Protein 4IQB (pdb70)

Radius of gyration: 23.54 Å; Cα contacts (8 Å, |Δi|>4): 1313; chains: 2; bounding box: 58×59×62 Å

Secondary structure (DSSP, 8-state):
---TTHHHHHHHHHHHHHHHH-EEE--SSS--EEEEEEEEEEEE-GGGB----SSS---HHHHHHHHHHHHTT--BHHHHHTTT--TTTGGGSHHHHHHTT-TTSPTTB--S-HHHHHHHBT-----TT---TT-SB-HHHHHHHHHHH-TT-S--EEE---TTTGGGSSS--SEEEEEEEEETTEEEEEEEEEEEETTTHHHHHHHHHHHHHHHHHHHHT-EEEEEEEEEEEEEEEGGGHHHHHHHHTSPPPPPPEEEE-S--SSTT---GGGEEEE----PPPP--/---TTHHHHHHHHHHHHHHHH-EEEE-TTS-EEEEEEEEEEEEE-GGGB----SSS---HHHHHHHHHHHHHT--BHHHHHTTT--TTHHHHSHHHHHHTT-TTSPTTB--S-HHHHHHHBT-----TT---TT-SB-HHHHHHHHHHH-TT-S--EEE---TTTGGGSSS--SEEEEEEEEETTEEEEEEEEEEEETTTHHHHHHHHHHHHHHHHHHHHT-EEEEEEEEEEEEEEEGGGHHHHHHHHTSPPPPPPEEEE-S--SSTT---GGGEEEE----PPP---

CATH classification: 3.30.572.10

Structure (mmCIF, N/CA/C/O backbone):
data_4IQB
#
_entry.id   4IQB
#
_cell.length_a   99.335
_cell.length_b   98.367
_cell.length_c   69.159
_cell.angle_alpha   90.000
_cell.angle_beta   111.770
_cell.angle_gamma   90.000
#
_symmetry.space_group_name_H-M   'C 1 2 1'
#
loop_
_entity.id
_entity.type
_entity.pdbx_description
1 polymer 'Thymidylate synthase'
2 non-polymer 'SULFATE ION'
3 water water
#
loop_
_atom_site.group_PDB
_atom_site.id
_atom_site.type_symbol
_atom_site.label_atom_id
_atom_site.label_alt_id
_atom_site.label_comp_id
_atom_site.label_asym_id
_atom_site.label_entity_id
_atom_site.label_seq_id
_atom_site.pdbx_PDB_ins_code
_atom_site.Cartn_x
_atom_site.Cartn_y
_atom_site.Cartn_z
_atom_site.occupancy
_atom_site.B_iso_or_equiv
_atom_site.auth_seq_id
_atom_site.auth_comp_id
_atom_site.auth_asym_id
_atom_site.auth_atom_id
_atom_site.pdbx_PDB_model_num
ATOM 1 N N . GLN A 1 24 ? -9.344 18.240 11.157 1.00 33.95 24 GLN A N 1
ATOM 2 C CA . GLN A 1 24 ? -9.322 18.541 9.715 1.00 42.49 24 GLN A CA 1
ATOM 3 C C . GLN A 1 24 ? -9.395 17.244 8.961 1.00 28.31 24 GLN A C 1
ATOM 4 O O . GLN A 1 24 ? -10.444 17.039 8.417 1.00 29.89 24 GLN A O 1
ATOM 10 N N . VAL A 1 25 ? -8.436 16.361 8.990 1.00 20.81 25 VAL A N 1
ATOM 11 C CA . VAL A 1 25 ? -8.556 15.072 8.539 1.00 17.33 25 VAL A CA 1
ATOM 12 C C . VAL A 1 25 ? -9.471 14.205 9.446 1.00 16.39 25 VAL A C 1
ATOM 13 O O . VAL A 1 25 ? -9.583 14.366 10.646 1.00 19.49 25 VAL A O 1
ATOM 17 N N . HIS A 1 26 ? -10.230 13.268 8.886 1.00 16.64 26 HIS A N 1
ATOM 18 C CA . HIS A 1 26 ? -11.179 12.281 9.467 1.00 13.19 26 HIS A CA 1
ATOM 19 C C . HIS A 1 26 ? -10.566 10.898 9.276 1.00 11.09 26 HIS A C 1
ATOM 20 O O . HIS A 1 26 ? -9.722 10.678 8.428 1.00 13.09 26 HIS A O 1
ATOM 27 N N . LEU A 1 27 ? -11.059 9.928 10.072 1.00 11.63 27 LEU A N 1
ATOM 28 C CA . LEU A 1 27 ? -10.610 8.554 9.973 1.00 12.30 27 LEU A CA 1
ATOM 29 C C . LEU A 1 27 ? -10.793 8.064 8.522 1.00 10.23 27 LEU A C 1
ATOM 30 O O . LEU A 1 27 ? -9.923 7.421 7.979 1.00 12.51 27 LEU A O 1
ATOM 35 N N . ASN A 1 28 ? -11.981 8.356 7.950 1.00 9.86 28 ASN A N 1
ATOM 36 C CA . ASN A 1 28 ? -12.280 8.011 6.569 1.00 9.11 28 ASN A CA 1
ATOM 37 C C . ASN A 1 28 ? -12.535 9.306 5.830 1.00 9.09 28 ASN A C 1
ATOM 38 O O . ASN A 1 28 ? -13.655 9.786 5.657 1.00 9.31 28 ASN A O 1
ATOM 43 N N . GLN A 1 29 ? -11.426 9.923 5.416 1.00 9.81 29 GLN A N 1
ATOM 44 C CA . GLN A 1 29 ? -11.454 11.202 4.716 1.00 10.67 29 GLN A CA 1
ATOM 45 C C . GLN A 1 29 ? -12.149 11.097 3.341 1.00 8.96 29 GLN A C 1
ATOM 46 O O . GLN A 1 29 ? -12.790 12.029 2.872 1.00 9.36 29 GLN A O 1
ATOM 52 N N . ASP A 1 30 ? -12.011 9.927 2.714 1.00 8.71 30 ASP A N 1
ATOM 53 C CA . ASP A 1 30 ? -12.620 9.744 1.425 1.00 8.46 30 ASP A CA 1
ATOM 54 C C . ASP A 1 30 ? -14.155 9.814 1.489 1.00 8.55 30 ASP A C 1
ATOM 55 O O . ASP A 1 30 ? -14.812 10.474 0.694 1.00 8.33 30 ASP A O 1
ATOM 60 N N . GLU A 1 31 ? -14.764 9.138 2.470 1.00 8.41 31 GLU A N 1
ATOM 61 C CA . GLU A 1 31 ? -16.188 9.265 2.660 1.00 8.25 31 GLU A CA 1
ATOM 62 C C . GLU A 1 31 ? -16.558 10.687 3.094 1.00 8.17 31 GLU A C 1
ATOM 63 O O . GLU A 1 31 ? -17.574 11.248 2.698 1.00 8.61 31 GLU A O 1
ATOM 69 N N . TYR A 1 32 ? -15.750 11.294 3.976 1.00 9.00 32 TYR A N 1
ATOM 70 C CA . TYR A 1 32 ? -16.012 12.678 4.383 1.00 8.97 32 TYR A CA 1
ATOM 71 C C . TYR A 1 32 ? -16.108 13.603 3.160 1.00 9.23 32 TYR A C 1
ATOM 72 O O . TYR A 1 32 ? -16.998 14.459 3.091 1.00 9.52 32 TYR A O 1
ATOM 81 N N . LYS A 1 33 ? -15.215 13.433 2.187 1.00 9.23 33 LYS A N 1
ATOM 82 C CA . LYS A 1 33 ? -15.234 14.252 0.971 1.00 9.26 33 LYS A CA 1
ATOM 83 C C . LYS A 1 33 ? -16.500 14.009 0.194 1.00 9.36 33 LYS A C 1
ATOM 84 O O . LYS A 1 33 ? -17.027 14.950 -0.430 1.00 9.83 33 LYS A O 1
ATOM 90 N N . TYR A 1 34 ? -17.014 12.794 0.156 1.00 8.96 34 TYR A N 1
ATOM 91 C CA . TYR A 1 34 ? -18.362 12.531 -0.450 1.00 8.61 34 TYR A CA 1
ATOM 92 C C . TYR A 1 34 ? -19.446 13.325 0.280 1.00 8.34 34 TYR A C 1
ATOM 93 O O . TYR A 1 34 ? -20.287 13.938 -0.340 1.00 9.10 34 TYR A O 1
ATOM 102 N N . LEU A 1 35 ? -19.431 13.321 1.613 1.00 9.14 35 LEU A N 1
ATOM 103 C CA . LEU A 1 35 ? -20.375 14.103 2.363 1.00 8.85 35 LEU A CA 1
ATOM 104 C C . LEU A 1 35 ? -20.302 15.591 1.982 1.00 9.16 35 LEU A C 1
ATOM 105 O O . LEU A 1 35 ? -21.313 16.248 1.883 1.00 9.46 35 LEU A O 1
ATOM 110 N N . LYS A 1 36 ? -19.095 16.093 1.808 1.00 9.83 36 LYS A N 1
ATOM 111 C CA . LYS A 1 36 ? -18.917 17.474 1.396 1.00 9.99 36 LYS A CA 1
ATOM 112 C C . LYS A 1 36 ? -19.507 17.746 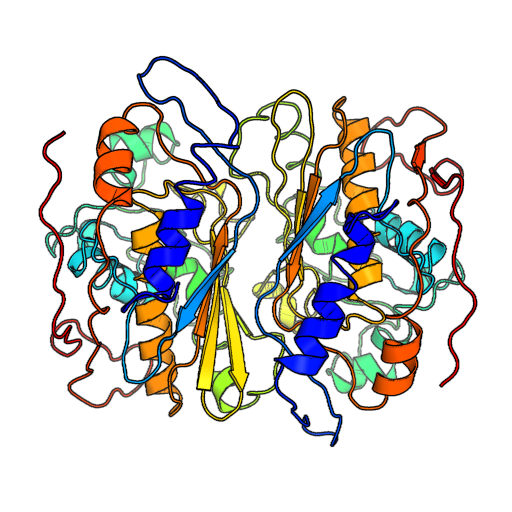0.012 1.00 9.44 36 LYS A C 1
ATOM 113 O O . LYS A 1 36 ? -20.011 18.823 -0.246 1.00 10.29 36 LYS A O 1
ATOM 119 N N . GLN A 1 37 ? -19.459 16.767 -0.900 1.00 9.47 37 GLN A N 1
ATOM 120 C CA . GLN A 1 37 ? -20.112 16.902 -2.186 1.00 8.97 37 GLN A CA 1
ATOM 121 C C . GLN A 1 37 ? -21.602 17.085 -2.016 1.00 8.96 37 GLN A C 1
ATOM 122 O O . GLN A 1 37 ? -22.241 17.901 -2.660 1.00 9.48 37 GLN A O 1
ATOM 128 N N . VAL A 1 38 ? -22.218 16.239 -1.153 1.00 8.98 38 VAL A N 1
ATOM 129 C CA . VAL A 1 38 ? -23.652 16.325 -0.922 1.00 9.34 38 VAL A CA 1
ATOM 130 C C . VAL A 1 38 ? -23.998 17.693 -0.351 1.00 9.50 38 VAL A C 1
ATOM 131 O O . VAL A 1 38 ? -24.965 18.343 -0.760 1.00 10.56 38 VAL A O 1
ATOM 135 N N A GLU A 1 39 ? -23.206 18.135 0.623 0.50 10.02 39 GLU A N 1
ATOM 136 N N B GLU A 1 39 ? -23.203 18.131 0.618 0.50 10.31 39 GLU A N 1
ATOM 137 C CA A GLU A 1 39 ? -23.413 19.450 1.242 0.50 10.70 39 GLU A CA 1
ATOM 138 C CA B GLU A 1 39 ? -23.402 19.443 1.215 0.50 11.30 39 GLU A CA 1
ATOM 139 C C A GLU A 1 39 ? -23.324 20.571 0.198 0.50 10.69 39 GLU A C 1
ATOM 140 C C B GLU A 1 39 ? -23.326 20.568 0.188 0.50 11.01 39 GLU A C 1
ATOM 141 O O A GLU A 1 39 ? -24.109 21.515 0.192 0.50 12.43 39 GLU A O 1
ATOM 142 O O B GLU A 1 39 ? -24.110 21.514 0.191 0.50 12.58 39 GLU A O 1
ATOM 153 N N . GLN A 1 40 ? -22.393 20.425 -0.744 1.00 10.49 40 GLN A N 1
ATOM 154 C CA . GLN A 1 40 ? -22.227 21.423 -1.806 1.00 10.88 40 GLN A CA 1
ATOM 155 C C . GLN A 1 40 ? -23.447 21.447 -2.696 1.00 10.66 40 GLN A C 1
ATOM 156 O O . GLN A 1 40 ? -23.912 22.538 -3.093 1.00 11.84 40 GLN A O 1
ATOM 162 N N . ILE A 1 41 ? -23.985 20.274 -3.031 1.00 10.12 41 ILE A N 1
ATOM 163 C CA A ILE A 1 41 ? -25.223 20.269 -3.864 0.50 9.93 41 ILE A CA 1
ATOM 164 C CA B ILE A 1 41 ? -25.203 20.239 -3.835 0.50 10.44 41 ILE A CA 1
ATOM 165 C C . ILE A 1 41 ? -26.333 20.981 -3.104 1.00 10.60 41 ILE A C 1
ATOM 166 O O . ILE A 1 41 ? -27.084 21.786 -3.677 1.00 12.33 41 ILE A O 1
ATOM 175 N N . LEU A 1 42 ? -26.547 20.677 -1.850 1.00 11.35 42 LEU A N 1
ATOM 176 C CA . LEU A 1 42 ? -27.587 21.313 -1.075 1.00 13.48 42 LEU A CA 1
ATOM 177 C C . LEU A 1 42 ? -27.420 22.826 -1.033 1.00 14.07 42 LEU A C 1
ATOM 178 O O . LEU A 1 42 ? -28.399 23.558 -1.116 1.00 17.97 42 LEU A O 1
ATOM 183 N N . ARG A 1 43 ? -26.202 23.304 -0.901 1.00 13.99 43 ARG A N 1
ATOM 184 C CA . ARG A 1 43 ? -25.925 24.735 -0.722 1.00 15.02 43 ARG A CA 1
ATOM 185 C C . ARG A 1 43 ? -25.954 25.515 -2.028 1.00 16.44 43 ARG A C 1
ATOM 186 O O . ARG A 1 43 ? -26.389 26.664 -2.046 1.00 18.84 43 ARG A O 1
ATOM 194 N N . GLU A 1 44 ? -25.431 24.918 -3.110 1.00 14.33 44 GLU A N 1
ATOM 195 C CA . GLU A 1 44 ? -25.123 25.587 -4.373 1.00 16.82 44 GLU A CA 1
ATOM 196 C C . GLU A 1 44 ? -25.891 25.074 -5.539 1.00 14.93 44 GLU A C 1
ATOM 197 O O . GLU A 1 44 ? -25.810 25.657 -6.621 1.00 16.52 44 GLU A O 1
ATOM 203 N N . GLY A 1 45 ? -26.530 23.936 -5.430 1.00 13.48 45 GLY A N 1
ATOM 204 C CA . GLY A 1 45 ? -27.135 23.296 -6.575 1.00 13.01 45 GLY A CA 1
ATOM 205 C C . GLY A 1 45 ? -28.369 24.030 -7.111 1.00 14.27 45 GLY A C 1
ATOM 206 O O . GLY A 1 45 ? -28.935 24.910 -6.459 1.00 17.12 45 GLY A O 1
ATOM 207 N N . THR A 1 46 ? -28.790 23.623 -8.286 1.00 14.74 46 THR A N 1
ATOM 208 C CA A THR A 1 46 ? -29.972 24.232 -8.835 0.50 16.53 46 THR A CA 1
ATOM 209 C CA B THR A 1 46 ? -29.888 24.122 -9.117 0.50 13.61 46 THR A CA 1
ATOM 210 C C . THR A 1 46 ? -31.117 23.242 -8.837 1.00 14.21 46 THR A C 1
ATOM 211 O O . THR A 1 46 ? -31.024 22.015 -8.931 1.00 14.12 46 THR A O 1
ATOM 218 N N . ARG A 1 47 ? -32.273 23.845 -8.623 1.00 17.26 47 ARG A N 1
ATOM 219 C CA . ARG A 1 47 ? -33.502 23.093 -8.438 1.00 17.14 47 ARG A CA 1
ATOM 220 C C . ARG A 1 47 ? -34.218 22.838 -9.740 1.00 17.97 47 ARG A C 1
ATOM 221 O O . ARG A 1 47 ? -34.252 23.720 -10.631 1.00 20.86 47 ARG A O 1
ATOM 229 N N . ARG A 1 48 ? -34.767 21.640 -9.878 1.00 17.51 48 ARG A N 1
ATOM 230 C CA . ARG A 1 48 ? -35.798 21.348 -10.872 1.00 21.46 48 ARG A CA 1
ATOM 231 C C . ARG A 1 48 ? -37.014 20.897 -10.005 1.00 22.18 48 ARG A C 1
ATOM 232 O O . ARG A 1 48 ? -36.975 19.836 -9.443 1.00 23.83 48 ARG A O 1
ATOM 240 N N . ASP A 1 49 ? -37.991 21.748 -9.793 1.00 31.63 49 ASP A N 1
ATOM 241 C CA . ASP A 1 49 ? -39.092 21.436 -8.874 1.00 29.84 49 ASP A CA 1
ATOM 242 C C . ASP A 1 49 ? -40.122 20.699 -9.680 1.00 41.68 49 ASP A C 1
ATOM 243 O O . ASP A 1 49 ? -40.205 20.892 -10.872 1.00 42.46 49 ASP A O 1
ATOM 248 N N . ASP A 1 50 ? -40.928 19.852 -9.067 1.00 41.23 50 ASP A N 1
ATOM 249 C CA . ASP A 1 50 ? -42.064 19.317 -9.799 1.00 49.63 50 ASP A CA 1
ATOM 250 C C . ASP A 1 50 ? -43.191 19.045 -8.787 1.00 80.57 50 ASP A C 1
ATOM 251 O O . ASP A 1 50 ? -43.165 19.662 -7.709 1.00 112.57 50 ASP A O 1
ATOM 256 N N . ARG A 1 51 ? -44.133 18.143 -9.104 1.00 88.24 51 ARG A N 1
ATOM 257 C CA A ARG A 1 51 ? -44.876 17.578 -7.946 0.50 89.55 51 ARG A CA 1
ATOM 258 C CA B ARG A 1 51 ? -45.333 17.792 -8.332 0.50 85.14 51 ARG A CA 1
ATOM 259 C C . ARG A 1 51 ? -45.604 16.275 -8.070 1.00 99.50 51 ARG A C 1
ATOM 260 O O . ARG A 1 51 ? -46.621 15.990 -7.431 1.00 122.86 51 ARG A O 1
ATOM 275 N N . THR A 1 52 ? -44.849 15.365 -8.688 1.00 100.98 52 THR A N 1
ATOM 276 C CA . THR A 1 52 ? -44.871 13.928 -8.334 1.00 118.81 52 THR A CA 1
ATOM 277 C C . THR A 1 52 ? -44.012 13.713 -7.047 1.00 115.05 52 THR A C 1
ATOM 278 O O . THR A 1 52 ? -43.632 12.575 -6.725 1.00 121.33 52 THR A O 1
ATOM 282 N N . GLY A 1 53 ? -43.751 14.809 -6.311 1.00 78.77 53 GLY A N 1
ATOM 283 C CA . GLY A 1 53 ? -42.848 14.841 -5.153 1.00 75.90 53 GLY A CA 1
ATOM 284 C C . GLY A 1 53 ? -41.433 14.466 -5.541 1.00 74.25 53 GLY A C 1
ATOM 285 O O . GLY A 1 53 ? -40.665 13.962 -4.699 1.00 56.63 53 GLY A O 1
ATOM 286 N N . THR A 1 54 ? -41.077 14.696 -6.812 1.00 56.66 54 THR A N 1
ATOM 287 C CA . THR A 1 54 ? -39.770 14.223 -7.321 1.00 37.35 54 THR A CA 1
ATOM 288 C C . THR A 1 54 ? -38.754 15.349 -7.668 1.00 33.84 54 THR A C 1
ATOM 289 O O . THR A 1 54 ? -37.775 15.130 -8.453 1.00 32.11 54 THR A O 1
ATOM 293 N N . GLY A 1 55 ? -38.929 16.560 -7.120 1.00 24.98 55 GLY A N 1
ATOM 294 C CA . GLY A 1 55 ? -37.950 17.582 -7.475 1.00 21.04 55 GLY A CA 1
ATOM 295 C C . GLY A 1 55 ? -36.550 17.267 -7.001 1.00 17.04 55 GLY A C 1
ATOM 296 O O . GLY A 1 55 ? -36.376 16.623 -5.977 1.00 18.04 55 GLY A O 1
ATOM 297 N N . THR A 1 56 ? -35.578 17.846 -7.715 1.00 16.79 56 THR A N 1
ATOM 298 C CA . THR A 1 56 ? -34.191 17.562 -7.454 1.00 14.63 56 THR A CA 1
ATOM 299 C C . THR A 1 56 ? -33.450 18.884 -7.265 1.00 12.98 56 THR A C 1
ATOM 300 O O . THR A 1 56 ? -33.868 19.959 -7.607 1.00 14.55 56 THR A O 1
ATOM 304 N N . ILE A 1 57 ? -32.259 18.722 -6.692 1.00 12.23 57 ILE A N 1
ATOM 305 C CA . ILE A 1 57 ? -31.257 19.747 -6.575 1.00 11.43 57 ILE A CA 1
ATOM 306 C C . ILE A 1 57 ? -29.995 19.174 -7.136 1.00 10.57 57 ILE A C 1
ATOM 307 O O . ILE A 1 57 ? -29.623 18.057 -6.755 1.00 10.77 57 ILE A O 1
ATOM 312 N N . SER A 1 58 ? -29.317 19.875 -8.051 1.00 10.76 58 SER A N 1
ATOM 313 C CA A SER A 1 58 ? -28.184 19.268 -8.728 0.25 9.46 58 SER A CA 1
ATOM 314 C CA B SER A 1 58 ? -28.248 19.292 -8.890 0.25 10.17 58 SER A CA 1
ATOM 315 C CA C SER A 1 58 ? -28.265 19.304 -8.861 0.50 10.61 58 SER A CA 1
ATOM 316 C C . SER A 1 58 ? -27.023 20.179 -9.010 1.00 9.62 58 SER A C 1
ATOM 317 O O . SER A 1 58 ? -27.144 21.407 -9.076 1.00 11.38 58 SER A O 1
ATOM 324 N N . ILE A 1 59 ? -25.883 19.548 -9.199 1.00 9.37 59 ILE A N 1
ATOM 325 C CA . ILE A 1 59 ? -24.676 20.185 -9.749 1.00 9.06 59 ILE A CA 1
ATOM 326 C C . ILE A 1 59 ? -24.250 19.324 -10.926 1.00 8.34 59 ILE A C 1
ATOM 327 O O . ILE A 1 59 ? -24.191 18.110 -10.828 1.00 9.37 59 ILE A O 1
ATOM 332 N N . PHE A 1 60 ? -23.925 19.982 -12.042 1.00 8.28 60 PHE A N 1
ATOM 333 C CA . PHE A 1 60 ? -23.391 19.315 -13.221 1.00 7.42 60 PHE A CA 1
ATOM 334 C C . PHE A 1 60 ? -21.883 19.342 -13.182 1.00 7.88 60 PHE A C 1
ATOM 335 O O . PHE A 1 60 ? -21.247 20.406 -13.251 1.00 8.50 60 PHE A O 1
ATOM 343 N N . GLY A 1 61 ? -21.267 18.170 -13.061 1.00 7.62 61 GLY A N 1
ATOM 344 C CA . GLY A 1 61 ? -19.829 18.008 -13.006 1.00 7.52 61 GLY A CA 1
ATOM 345 C C . GLY A 1 61 ? -19.325 17.943 -11.577 1.00 6.82 61 GLY A C 1
ATOM 346 O O . GLY A 1 61 ? -19.253 18.963 -10.903 1.00 8.04 61 GLY A O 1
ATOM 347 N N . MET A 1 62 ? -19.021 16.747 -11.118 1.00 7.11 62 MET A N 1
ATOM 348 C CA A MET A 1 62 ? -18.385 16.521 -9.804 0.50 7.19 62 MET A CA 1
ATOM 349 C CA B MET A 1 62 ? -18.388 16.522 -9.804 0.50 7.13 62 MET A CA 1
ATOM 350 C C . MET A 1 62 ? -17.370 15.430 -10.002 1.00 7.08 62 MET A C 1
ATOM 351 O O . MET A 1 62 ? -17.424 14.631 -10.944 1.00 7.34 62 MET A O 1
ATOM 360 N N . GLN A 1 63 ? -16.412 15.312 -9.050 1.00 7.07 63 GLN A N 1
ATOM 361 C CA . GLN A 1 63 ? -15.398 14.273 -9.062 1.00 7.40 63 GLN A CA 1
ATOM 362 C C . GLN A 1 63 ? -14.849 14.030 -7.673 1.00 7.07 63 GLN A C 1
ATOM 363 O O . GLN A 1 63 ? -14.616 14.991 -6.947 1.00 8.54 63 GLN A O 1
ATOM 369 N N . SER A 1 64 ? -14.692 12.763 -7.332 1.00 7.38 64 SER A N 1
ATOM 370 C CA . SER A 1 64 ? -14.120 12.358 -6.041 1.00 7.80 64 SER A CA 1
ATOM 371 C C . SER A 1 64 ? -13.241 11.141 -6.209 1.00 7.76 64 SER A C 1
ATOM 372 O O . SER A 1 64 ? -13.372 10.424 -7.200 1.00 7.91 64 SER A O 1
ATOM 375 N N . LYS A 1 65 ? -12.359 10.904 -5.232 1.00 7.36 65 LYS A N 1
ATOM 376 C CA . LYS A 1 65 ? -11.410 9.815 -5.278 1.00 7.00 65 LYS A CA 1
ATOM 377 C C . LYS A 1 65 ? -11.452 9.008 -4.019 1.00 7.05 65 LYS A C 1
ATOM 378 O O . LYS A 1 65 ? -11.722 9.503 -2.923 1.00 8.03 65 LYS A O 1
ATOM 384 N N . TYR A 1 66 ? -11.091 7.722 -4.154 1.00 7.05 66 TYR A N 1
ATOM 385 C CA . TYR A 1 66 ? -11.173 6.740 -3.110 1.00 7.46 66 TYR A CA 1
ATOM 386 C C . TYR A 1 66 ? -9.987 5.826 -3.145 1.00 7.71 66 TYR A C 1
ATOM 387 O O . TYR A 1 66 ? -9.770 5.140 -4.136 1.00 8.72 66 TYR A O 1
ATOM 396 N N . CYS A 1 67 ? -9.173 5.787 -2.087 1.00 7.97 67 CYS A N 1
ATOM 397 C CA . CYS A 1 67 ? -8.065 4.876 -2.006 1.00 8.68 67 CYS A CA 1
ATOM 398 C C . CYS A 1 67 ? -8.538 3.443 -1.851 1.00 8.54 67 CYS A C 1
ATOM 399 O O . CYS A 1 67 ? -9.367 3.156 -0.998 1.00 10.44 67 CYS A O 1
ATOM 402 N N . LEU A 1 68 ? -7.950 2.530 -2.628 1.00 8.76 68 LEU A N 1
ATOM 403 C CA . LEU A 1 68 ? -8.297 1.097 -2.625 1.00 8.85 68 LEU A CA 1
ATOM 404 C C . LEU A 1 68 ? -7.200 0.263 -1.975 1.00 9.44 68 LEU A C 1
ATOM 405 O O . LEU A 1 68 ? -7.265 -0.963 -1.989 1.00 9.93 68 LEU A O 1
ATOM 410 N N . ARG A 1 69 ? -6.200 0.881 -1.429 1.00 10.87 69 ARG A N 1
ATOM 411 C CA A ARG A 1 69 ? -5.021 0.233 -0.785 0.50 11.89 69 ARG A CA 1
ATOM 412 C CA B ARG A 1 69 ? -5.070 0.091 -1.007 0.50 10.65 69 ARG A CA 1
ATOM 413 C C . ARG A 1 69 ? -5.439 -0.784 0.202 1.00 13.15 69 ARG A C 1
ATOM 414 O O . ARG A 1 69 ? -6.365 -0.546 0.960 1.00 12.63 69 ARG A O 1
ATOM 429 N N . ASN A 1 70 ? -4.704 -1.883 0.261 1.00 14.03 70 ASN A N 1
ATOM 430 C CA . ASN A 1 70 ? -4.826 -2.857 1.295 1.00 17.52 70 ASN A CA 1
ATOM 431 C C . ASN A 1 70 ? -6.210 -3.450 1.374 1.00 15.29 70 ASN A C 1
ATOM 432 O O . ASN A 1 70 ? -6.645 -3.840 2.461 1.00 18.65 70 ASN A O 1
ATOM 437 N N . GLY A 1 71 ? -6.886 -3.590 0.223 1.00 13.86 71 GLY A N 1
ATOM 438 C CA . GLY A 1 71 ? -8.168 -4.190 0.173 1.00 14.39 71 GLY A CA 1
ATOM 439 C C . GLY A 1 71 ? -9.363 -3.296 0.382 1.00 11.85 71 GLY A C 1
ATOM 440 O O . GLY A 1 71 ? -10.484 -3.767 0.304 1.00 12.75 71 GLY A O 1
ATOM 441 N N . THR A 1 72 ? -9.162 -2.030 0.683 1.00 10.67 72 THR A N 1
ATOM 442 C CA . THR A 1 72 ? -10.248 -1.137 0.992 1.00 9.58 72 THR A CA 1
ATOM 443 C C . THR A 1 72 ? -11.194 -1.018 -0.162 1.00 9.66 72 THR A C 1
ATOM 444 O O . THR A 1 72 ? -10.784 -0.775 -1.324 1.00 9.31 72 THR A O 1
ATOM 448 N N . ILE A 1 73 ? -12.483 -1.141 0.125 1.00 9.04 73 ILE A N 1
ATOM 449 C CA . ILE A 1 73 ? -13.548 -0.982 -0.881 1.00 9.38 73 ILE A CA 1
ATOM 450 C C . ILE A 1 73 ? -14.490 0.084 -0.413 1.00 8.08 73 ILE A C 1
ATOM 451 O O . ILE A 1 73 ? -14.948 0.014 0.746 1.00 8.63 73 ILE A O 1
ATOM 456 N N . PRO A 1 74 ? -14.813 1.071 -1.252 1.00 8.13 74 PRO A N 1
ATOM 457 C CA . PRO A 1 74 ? -15.589 2.251 -0.768 1.00 8.42 74 PRO A CA 1
ATOM 458 C C . PRO A 1 74 ? -17.104 1.971 -0.793 1.00 9.07 74 PRO A C 1
ATOM 459 O O . PRO A 1 74 ? -17.827 2.486 -1.590 1.00 11.88 74 PRO A O 1
ATOM 463 N N . LEU A 1 75 ? -17.538 1.168 0.174 1.00 8.19 75 LEU A N 1
ATOM 464 C CA . LEU A 1 75 ? -18.931 0.962 0.508 1.00 8.16 75 LEU A CA 1
ATOM 465 C C . LEU A 1 75 ? -19.312 1.970 1.607 1.00 8.34 75 LEU A C 1
ATOM 466 O O . LEU A 1 75 ? -18.723 1.864 2.720 1.00 8.38 75 LEU A O 1
ATOM 471 N N . LEU A 1 76 ? -20.168 2.912 1.328 1.00 7.78 76 LEU A N 1
ATOM 472 C CA . LEU A 1 76 ? -20.406 3.983 2.255 1.00 7.67 76 LEU A CA 1
ATOM 473 C C . LEU A 1 76 ? -20.908 3.463 3.578 1.00 7.85 76 LEU A C 1
ATOM 474 O O . LEU A 1 76 ? -21.700 2.526 3.705 1.00 8.91 76 LEU A O 1
ATOM 479 N N . THR A 1 77 ? -20.459 4.153 4.669 1.00 8.17 77 THR A N 1
ATOM 480 C CA . THR A 1 77 ? -20.746 3.773 6.051 1.00 8.61 77 THR A CA 1
ATOM 481 C C . THR A 1 77 ? -21.812 4.634 6.706 1.00 7.99 77 THR A C 1
ATOM 482 O O . THR A 1 77 ? -22.420 4.201 7.694 1.00 9.73 77 THR A O 1
ATOM 486 N N . THR A 1 78 ? -22.037 5.846 6.196 1.00 8.47 78 THR A N 1
ATOM 487 C CA . THR A 1 78 ? -23.028 6.724 6.793 1.00 8.58 78 THR A CA 1
ATOM 488 C C . THR A 1 78 ? -24.410 6.421 6.310 1.00 8.68 78 THR A C 1
ATOM 489 O O . THR A 1 78 ? -25.402 6.905 6.923 1.00 10.15 78 THR A O 1
ATOM 493 N N . LYS A 1 79 ? -24.546 5.655 5.229 1.00 9.17 79 LYS A N 1
ATOM 494 C CA . LYS A 1 79 ? -25.827 5.101 4.749 1.00 9.93 79 LYS A CA 1
ATOM 495 C C . LYS A 1 79 ? -25.497 3.787 4.075 1.00 9.78 79 LYS A C 1
ATOM 496 O O . LYS A 1 79 ? -24.758 3.791 3.082 1.00 10.13 79 LYS A O 1
ATOM 502 N N . ARG A 1 80 ? -25.945 2.680 4.612 1.00 10.19 80 ARG A N 1
ATOM 503 C CA . ARG A 1 80 ? -25.571 1.349 4.136 1.00 9.94 80 ARG A CA 1
ATOM 504 C C . ARG A 1 80 ? -25.936 1.175 2.643 1.00 9.73 80 ARG A C 1
ATOM 505 O O . ARG A 1 80 ? -27.006 1.629 2.209 1.00 12.48 80 ARG A O 1
ATOM 513 N N . VAL A 1 81 ? -25.063 0.518 1.934 1.00 8.63 81 VAL A N 1
ATOM 514 C CA . VAL A 1 81 ? -25.228 0.176 0.533 1.00 9.16 81 VAL A CA 1
ATOM 515 C C . VAL A 1 81 ? -25.584 -1.293 0.453 1.00 8.83 81 VAL A C 1
ATOM 516 O O . VAL A 1 81 ? -25.074 -2.122 1.237 1.00 9.55 81 VAL A O 1
ATOM 520 N N . TYR A 1 82 ? -26.410 -1.639 -0.538 1.00 9.03 82 TYR A N 1
ATOM 521 C CA . TYR A 1 82 ? -26.900 -3.009 -0.739 1.00 8.90 82 TYR A CA 1
ATOM 522 C C . TYR A 1 82 ? -25.830 -3.875 -1.367 1.00 9.19 82 TYR A C 1
ATOM 523 O O . TYR A 1 82 ? -25.777 -4.110 -2.594 1.00 9.27 82 TYR A O 1
ATOM 532 N N . TRP A 1 83 ? -24.903 -4.397 -0.556 1.00 9.25 83 TRP A N 1
ATOM 533 C CA . TRP A 1 83 ? -23.743 -5.122 -1.029 1.00 9.36 83 TRP A CA 1
ATOM 534 C C . TRP A 1 83 ? -24.102 -6.337 -1.843 1.00 9.13 83 TRP A C 1
ATOM 535 O O . TRP A 1 83 ? -23.493 -6.590 -2.885 1.00 9.33 83 TRP A O 1
ATOM 546 N N . LYS A 1 84 ? -25.095 -7.131 -1.422 1.00 9.68 84 LYS A N 1
ATOM 547 C CA . LYS A 1 84 ? -25.429 -8.303 -2.201 1.00 9.95 84 LYS A CA 1
ATOM 548 C C . LYS A 1 84 ? -25.825 -7.907 -3.611 1.00 9.18 84 LYS A C 1
ATOM 549 O O . LYS A 1 84 ? -25.509 -8.607 -4.589 1.00 9.41 84 LYS A O 1
ATOM 555 N N . GLY A 1 85 ? -26.601 -6.833 -3.721 1.00 8.64 85 GLY A N 1
ATOM 556 C CA . GLY A 1 85 ? -26.934 -6.340 -5.025 1.00 8.62 85 GLY A CA 1
ATOM 557 C C . GLY A 1 85 ? -25.787 -5.916 -5.861 1.00 8.40 85 GLY A C 1
ATOM 558 O O . GLY A 1 85 ? -25.661 -6.236 -7.049 1.00 8.41 85 GLY A O 1
ATOM 559 N N . VAL A 1 86 ? -24.841 -5.172 -5.262 1.00 8.14 86 VAL A N 1
ATOM 560 C CA . VAL A 1 86 ? -23.632 -4.749 -5.948 1.00 7.59 86 VAL A CA 1
ATOM 561 C C . VAL A 1 86 ? -22.900 -5.969 -6.505 1.00 7.49 86 VAL A C 1
ATOM 562 O O . VAL A 1 86 ? -22.510 -6.035 -7.678 1.00 7.97 86 VAL A O 1
ATOM 566 N N . LEU A 1 87 ? -22.622 -6.948 -5.626 1.00 8.05 87 LEU A N 1
ATOM 567 C CA A LEU A 1 87 ? -21.833 -8.103 -5.922 0.50 8.47 87 LEU A CA 1
ATOM 568 C CA B LEU A 1 87 ? -21.827 -8.096 -5.926 0.50 8.69 87 LEU A CA 1
ATOM 569 C C . LEU A 1 87 ? -22.494 -8.933 -7.026 1.00 8.02 87 LEU A C 1
ATOM 570 O O . LEU A 1 87 ? -21.863 -9.313 -8.029 1.00 8.24 87 LEU A O 1
ATOM 579 N N . GLU A 1 88 ? -23.759 -9.285 -6.810 1.00 8.04 88 GLU A N 1
ATOM 580 C CA . GLU A 1 88 ? -24.438 -10.145 -7.793 1.00 8.91 88 GLU A CA 1
ATOM 581 C C . GLU A 1 88 ? -24.620 -9.448 -9.114 1.00 8.01 88 GLU A C 1
ATOM 582 O O . GLU A 1 88 ? -24.446 -10.053 -10.168 1.00 8.09 88 GLU A O 1
ATOM 588 N N . GLU A 1 89 ? -24.961 -8.162 -9.100 1.00 7.89 89 GLU A N 1
ATOM 589 C CA . GLU A 1 89 ? -25.074 -7.429 -10.373 1.00 7.58 89 GLU A CA 1
ATOM 590 C C . GLU A 1 89 ? -23.758 -7.437 -11.099 1.00 7.63 89 GLU A C 1
ATOM 591 O O . GLU A 1 89 ? -23.721 -7.609 -12.327 1.00 7.65 89 GLU A O 1
ATOM 597 N N . LEU A 1 90 ? -22.617 -7.231 -10.420 1.00 7.50 90 LEU A N 1
ATOM 598 C CA . LEU A 1 90 ? -21.364 -7.147 -11.133 1.00 7.24 90 LEU A CA 1
ATOM 599 C C . LEU A 1 90 ? -20.965 -8.504 -11.722 1.00 7.31 90 LEU A C 1
ATOM 600 O O . LEU A 1 90 ? -20.516 -8.563 -12.879 1.00 7.69 90 LEU A O 1
ATOM 605 N N . LEU A 1 91 ? -21.176 -9.593 -10.994 1.00 7.82 91 LEU A N 1
ATOM 606 C CA . LEU A 1 91 ? -20.850 -10.908 -11.548 1.00 8.13 91 LEU A CA 1
ATOM 607 C C . LEU A 1 91 ? -21.748 -11.166 -12.811 1.00 7.47 91 LEU A C 1
ATOM 608 O O . LEU A 1 91 ? -21.266 -11.744 -13.787 1.00 8.17 91 LEU A O 1
ATOM 613 N N . TRP A 1 92 ? -22.954 -10.711 -12.738 1.00 8.00 92 TRP A N 1
ATOM 614 C CA . TRP A 1 92 ? -23.928 -10.806 -13.856 1.00 8.24 92 TRP A CA 1
ATOM 615 C C . TRP A 1 92 ? -23.511 -9.954 -15.033 1.00 7.76 92 TRP A C 1
ATOM 616 O O . TRP A 1 92 ? -23.486 -10.427 -16.169 1.00 8.80 92 TRP A O 1
ATOM 627 N N . PHE A 1 93 ? -23.085 -8.705 -14.822 1.00 7.71 93 PHE A N 1
ATOM 628 C CA . PHE A 1 93 ? -22.474 -7.911 -15.882 1.00 7.92 93 PHE A CA 1
ATOM 629 C C . PHE A 1 93 ? -21.328 -8.622 -16.548 1.00 7.50 93 PHE A C 1
ATOM 630 O O . PHE A 1 93 ? -21.237 -8.702 -17.774 1.00 8.26 93 PHE A O 1
ATOM 638 N N . ILE A 1 94 ? -20.389 -9.093 -15.748 1.00 7.87 94 ILE A N 1
ATOM 639 C CA . ILE A 1 94 ? -19.211 -9.736 -16.267 1.00 8.33 94 ILE A CA 1
ATOM 640 C C . ILE A 1 94 ? -19.550 -10.931 -17.118 1.00 7.70 94 ILE A C 1
ATOM 641 O O . ILE A 1 94 ? -18.943 -11.192 -18.188 1.00 8.95 94 ILE A O 1
ATOM 646 N N . SER A 1 95 ? -20.578 -11.695 -16.729 1.00 8.54 95 SER A N 1
ATOM 647 C CA . SER A 1 95 ? -21.022 -12.849 -17.479 1.00 9.71 95 SER A CA 1
ATOM 648 C C . SER A 1 95 ? -21.661 -12.526 -18.842 1.00 9.38 95 SER A C 1
ATOM 649 O O . SER A 1 95 ? -21.913 -13.419 -19.615 1.00 11.74 95 SER A O 1
ATOM 652 N N . GLY A 1 96 ? -21.907 -11.241 -19.112 1.00 9.07 96 GLY A N 1
ATOM 653 C CA . GLY A 1 96 ? -22.532 -10.804 -20.324 1.00 8.99 96 GLY A CA 1
ATOM 654 C C . GLY A 1 96 ? -24.015 -10.981 -20.303 1.00 8.92 96 GLY A C 1
ATOM 655 O O . GLY A 1 96 ? -24.651 -10.778 -21.344 1.00 11.12 96 GLY A O 1
ATOM 656 N N . SER A 1 97 ? -24.614 -11.289 -19.186 1.00 9.47 97 SER A N 1
ATOM 657 C CA A SER A 1 97 ? -26.035 -11.554 -19.134 0.50 9.17 97 SER A CA 1
ATOM 658 C CA B SER A 1 97 ? -26.052 -11.562 -19.143 0.50 8.69 97 SER A CA 1
ATOM 659 C C . SER A 1 97 ? -26.844 -10.281 -19.279 1.00 7.44 97 SER A C 1
ATOM 660 O O . SER A 1 97 ? -26.446 -9.248 -18.757 1.00 9.49 97 SER A O 1
ATOM 665 N N . THR A 1 98 ? -28.019 -10.409 -19.854 1.00 7.05 98 THR A N 1
ATOM 666 C CA . THR A 1 98 ? -29.013 -9.350 -19.960 1.00 7.19 98 THR A CA 1
ATOM 667 C C . THR A 1 98 ? -30.377 -9.818 -19.478 1.00 7.04 98 THR A C 1
ATOM 668 O O . THR A 1 98 ? -31.376 -9.176 -19.697 1.00 8.72 98 THR A O 1
ATOM 672 N N . ASP A 1 99 ? -30.410 -10.965 -18.789 1.00 7.80 99 ASP A N 1
ATOM 673 C CA . ASP A 1 99 ? -31.650 -11.570 -18.277 1.00 8.03 99 ASP A CA 1
ATOM 674 C C . ASP A 1 99 ? -31.808 -11.221 -16.787 1.00 7.87 99 ASP A C 1
ATOM 675 O O . ASP A 1 99 ? -31.103 -11.750 -15.926 1.00 8.40 99 ASP A O 1
ATOM 680 N N . GLY A 1 100 ? -32.688 -10.265 -16.517 1.00 8.34 100 GLY A N 1
ATOM 681 C CA . GLY A 1 100 ? -32.947 -9.877 -15.156 1.00 8.89 100 GLY A CA 1
ATOM 682 C C . GLY A 1 100 ? -33.433 -10.999 -14.281 1.00 8.92 100 GLY A C 1
ATOM 683 O O . GLY A 1 100 ? -33.329 -10.926 -13.046 1.00 10.37 100 GLY A O 1
ATOM 684 N N . LYS A 1 101 ? -34.048 -12.038 -14.865 1.00 9.17 101 LYS A N 1
ATOM 685 C CA . LYS A 1 101 ? -34.538 -13.137 -14.057 1.00 9.14 101 LYS A CA 1
ATOM 686 C C . LYS A 1 101 ? -33.401 -13.868 -13.337 1.00 9.23 101 LYS A C 1
ATOM 687 O O . LYS A 1 101 ? -33.640 -14.446 -12.285 1.00 11.03 101 LYS A O 1
ATOM 693 N N . LEU A 1 102 ? -32.187 -13.828 -13.883 1.00 9.43 102 LEU A N 1
ATOM 694 C CA . LEU A 1 102 ? -31.077 -14.486 -13.213 1.00 9.51 102 LEU A CA 1
ATOM 695 C C . LEU A 1 102 ? -30.792 -13.787 -11.863 1.00 10.34 102 LEU A C 1
ATOM 696 O O . LEU A 1 102 ? -30.380 -14.444 -10.901 1.00 12.22 102 LEU A O 1
ATOM 701 N N . LEU A 1 103 ? -30.913 -12.464 -11.818 1.00 9.66 103 LEU A N 1
ATOM 702 C CA . LEU A 1 103 ? -30.789 -11.719 -10.560 1.00 9.68 103 LEU A CA 1
ATOM 703 C C . LEU A 1 103 ? -31.927 -11.994 -9.611 1.00 10.76 103 LEU A C 1
ATOM 704 O O . LEU A 1 103 ? -31.726 -12.199 -8.404 1.00 11.55 103 LEU A O 1
ATOM 709 N N . MET A 1 104 ? -33.147 -12.030 -10.120 1.00 10.70 104 MET A N 1
ATOM 710 C CA A MET A 1 104 ? -34.291 -12.314 -9.289 0.50 12.24 104 MET A CA 1
ATOM 711 C CA B MET A 1 104 ? -34.279 -12.352 -9.289 0.50 12.91 104 MET A CA 1
ATOM 712 C C . MET A 1 104 ? -34.172 -13.675 -8.627 1.00 12.84 104 MET A C 1
ATOM 713 O O . MET A 1 104 ? -34.577 -13.805 -7.454 1.00 14.98 104 MET A O 1
ATOM 722 N N . GLU A 1 105 ? -33.561 -14.657 -9.290 1.00 13.69 105 GLU A N 1
ATOM 723 C CA . GLU A 1 105 ? -33.395 -15.935 -8.726 1.00 15.11 105 GLU A CA 1
ATOM 724 C C . GLU A 1 105 ? -32.409 -15.934 -7.534 1.00 16.36 105 GLU A C 1
ATOM 725 O O . GLU A 1 105 ? -32.474 -16.819 -6.669 1.00 21.40 105 GLU A O 1
ATOM 731 N N . LYS A 1 106 ? -31.571 -14.925 -7.464 1.00 15.04 106 LYS A N 1
ATOM 732 C CA . LYS A 1 106 ? -30.685 -14.691 -6.335 1.00 16.71 106 LYS A CA 1
ATOM 733 C C . LYS A 1 106 ? -31.253 -13.762 -5.335 1.00 13.90 106 LYS A C 1
ATOM 734 O O . LYS A 1 106 ? -30.533 -13.277 -4.410 1.00 16.78 106 LYS A O 1
ATOM 740 N N . ASN A 1 107 ? -32.520 -13.438 -5.424 1.00 14.07 107 ASN A N 1
ATOM 741 C CA A ASN A 1 107 ? -33.181 -12.550 -4.547 0.50 14.43 107 ASN A CA 1
ATOM 742 C CA B ASN A 1 107 ? -33.228 -12.498 -4.557 0.50 14.20 107 ASN A CA 1
ATOM 743 C C . ASN A 1 107 ? -32.658 -11.109 -4.639 1.00 13.25 107 ASN A C 1
ATOM 744 O O . ASN A 1 107 ? -32.747 -10.358 -3.673 1.00 15.78 107 ASN A O 1
ATOM 753 N N . VAL A 1 108 ? -32.218 -10.711 -5.843 1.00 11.55 108 VAL A N 1
ATOM 754 C CA . VAL A 1 108 ? -31.737 -9.391 -6.121 1.00 10.75 108 VAL A CA 1
ATOM 755 C C . VAL A 1 108 ? -32.759 -8.779 -7.125 1.00 10.71 108 VAL A C 1
ATOM 756 O O . VAL A 1 108 ? -32.851 -9.248 -8.259 1.00 11.94 108 VAL A O 1
ATOM 760 N N . LYS A 1 109 ? -33.509 -7.774 -6.665 1.00 10.84 109 LYS A N 1
ATOM 761 C CA A LYS A 1 109 ? -34.663 -7.264 -7.378 0.50 11.13 109 LYS A CA 1
ATOM 762 C CA B LYS A 1 109 ? -34.662 -7.267 -7.389 0.50 11.40 109 LYS A CA 1
ATOM 763 C C . LYS A 1 109 ? -34.446 -5.927 -8.063 1.00 10.49 109 LYS A C 1
ATOM 764 O O . LYS A 1 109 ? -35.398 -5.332 -8.599 1.00 11.46 109 LYS A O 1
ATOM 775 N N . ILE A 1 110 ? -33.204 -5.443 -8.097 1.00 11.01 110 ILE A N 1
ATOM 776 C CA . ILE A 1 110 ? -32.946 -4.093 -8.544 1.00 12.06 110 ILE A CA 1
ATOM 777 C C . ILE A 1 110 ? -33.339 -3.806 -10.027 1.00 10.64 110 ILE A C 1
ATOM 778 O O . ILE A 1 110 ? -33.572 -2.685 -10.367 1.00 12.16 110 ILE A O 1
ATOM 783 N N . TRP A 1 111 ? -33.346 -4.826 -10.852 1.00 10.13 111 TRP A N 1
ATOM 784 C CA . TRP A 1 111 ? -33.715 -4.714 -12.259 1.00 10.22 111 TRP A CA 1
ATOM 785 C C . TRP A 1 111 ? -35.145 -5.155 -12.540 1.00 9.81 111 TRP A C 1
ATOM 786 O O . TRP A 1 111 ? -35.607 -5.142 -13.693 1.00 10.83 111 TRP A O 1
ATOM 797 N N . GLU A 1 112 ? -35.903 -5.565 -11.525 1.00 9.76 112 GLU A N 1
ATOM 798 C CA . GLU A 1 112 ? -37.217 -6.184 -11.756 1.00 9.93 112 GLU A CA 1
ATOM 799 C C . GLU A 1 112 ? -38.174 -5.220 -12.443 1.00 10.30 112 GLU A C 1
ATOM 800 O O . GLU A 1 112 ? -38.839 -5.598 -13.452 1.00 11.51 112 GLU A O 1
ATOM 806 N N . LYS A 1 113 ? -38.320 -4.004 -11.959 1.00 10.57 113 LYS A N 1
ATOM 807 C CA . LYS A 1 113 ? -39.289 -3.103 -12.557 1.00 11.95 113 LYS A CA 1
ATOM 808 C C . LYS A 1 113 ? -38.901 -2.766 -13.955 1.00 11.74 113 LYS A C 1
ATOM 809 O O . LYS A 1 113 ? -39.813 -2.715 -14.785 1.00 14.68 113 LYS A O 1
ATOM 815 N N . ASN A 1 114 ? -37.632 -2.643 -14.319 1.00 10.66 114 ASN A N 1
ATOM 816 C CA . ASN A 1 114 ? -37.234 -2.275 -15.685 1.00 11.17 114 ASN A CA 1
ATOM 817 C C . ASN A 1 114 ? -37.344 -3.401 -16.663 1.00 11.13 114 ASN A C 1
ATOM 818 O O . ASN A 1 114 ? -37.174 -3.142 -17.856 1.00 14.44 114 ASN A O 1
ATOM 823 N N . GLY A 1 115 ? -37.579 -4.616 -16.217 1.00 10.40 115 GLY A N 1
ATOM 824 C CA . GLY A 1 115 ? -37.799 -5.719 -17.068 1.00 10.66 115 GLY A CA 1
ATOM 825 C C . GLY A 1 115 ? -39.199 -6.287 -17.085 1.00 9.57 115 GLY A C 1
ATOM 826 O O . GLY A 1 115 ? -39.428 -7.332 -17.725 1.00 10.90 115 GLY A O 1
ATOM 827 N N . ASP A 1 116 ? -40.119 -5.659 -16.345 1.00 9.13 116 ASP A N 1
ATOM 828 C CA A ASP A 1 116 ? -41.415 -6.279 -16.261 0.50 8.86 116 ASP A CA 1
ATOM 829 C CA B ASP A 1 116 ? -41.463 -6.212 -16.168 0.50 10.22 116 ASP A CA 1
ATOM 830 C C . ASP A 1 116 ? -42.258 -6.008 -17.491 1.00 8.66 116 ASP A C 1
ATOM 831 O O . ASP A 1 116 ? -41.977 -5.152 -18.301 1.00 9.33 116 ASP A O 1
ATOM 840 N N . ARG A 1 117 ? -43.313 -6.810 -17.621 1.00 9.40 117 ARG A N 1
ATOM 841 C CA . ARG A 1 117 ? -44.184 -6.787 -18.776 1.00 9.48 117 ARG A CA 1
ATOM 842 C C . ARG A 1 117 ? -44.624 -5.401 -19.150 1.00 10.16 117 ARG A C 1
ATOM 843 O O . ARG A 1 117 ? -44.540 -4.964 -20.311 1.00 10.45 117 ARG A O 1
ATOM 851 N N . ALA A 1 118 ? -45.130 -4.649 -18.180 1.00 11.15 118 ALA A N 1
ATOM 852 C CA . ALA A 1 118 ? -45.655 -3.308 -18.457 1.00 13.23 118 ALA A CA 1
ATOM 853 C C . ALA A 1 118 ? -44.556 -2.339 -18.944 1.00 11.45 118 ALA A C 1
ATOM 854 O O . ALA A 1 118 ? -44.794 -1.519 -19.814 1.00 12.24 118 ALA A O 1
ATOM 856 N N . PHE A 1 119 ? -43.373 -2.428 -18.319 1.00 10.74 119 PHE A N 1
ATOM 857 C CA . PHE A 1 119 ? -42.293 -1.554 -18.699 1.00 10.76 119 PHE A CA 1
ATOM 858 C C . PHE A 1 119 ? -41.817 -1.821 -20.098 1.00 10.20 119 PHE A C 1
ATOM 859 O O . PHE A 1 119 ? -41.626 -0.899 -20.919 1.00 10.08 119 PHE A O 1
ATOM 867 N N . LEU A 1 120 ? -41.641 -3.104 -20.413 1.00 8.99 120 LEU A N 1
ATOM 868 C CA . LEU A 1 120 ? -41.251 -3.519 -21.748 1.00 8.22 120 LEU A CA 1
ATOM 869 C C . LEU A 1 120 ? -42.287 -3.070 -22.786 1.00 8.42 120 LEU A C 1
ATOM 870 O O . LEU A 1 120 ? -41.960 -2.514 -23.809 1.00 9.35 120 LEU A O 1
ATOM 875 N N . ASP A 1 121 ? -43.558 -3.339 -22.488 1.00 9.29 121 ASP A N 1
ATOM 876 C CA . ASP A 1 121 ? -44.615 -3.031 -23.469 1.00 9.86 121 ASP A CA 1
ATOM 877 C C . ASP A 1 121 ? -44.715 -1.534 -23.744 1.00 9.98 121 ASP A C 1
ATOM 878 O O . ASP A 1 121 ? -44.930 -1.126 -24.867 1.00 10.59 121 ASP A O 1
ATOM 883 N N . ASN A 1 122 ? -44.520 -0.754 -22.689 1.00 9.86 122 ASN A N 1
ATOM 884 C CA . ASN A 1 122 ? -44.594 0.684 -22.882 1.00 10.75 122 ASN A CA 1
ATOM 885 C C . ASN A 1 122 ? -43.462 1.229 -23.772 1.00 11.00 122 ASN A C 1
ATOM 886 O O . ASN A 1 122 ? -43.633 2.327 -24.363 1.00 12.30 122 ASN A O 1
ATOM 891 N N . LEU A 1 123 ? -42.370 0.534 -23.894 1.00 11.24 123 LEU A N 1
ATOM 892 C CA . LEU A 1 123 ? -41.279 0.852 -24.853 1.00 10.13 123 LEU A CA 1
ATOM 893 C C . LEU A 1 123 ? -41.467 0.271 -26.222 1.00 12.07 123 LEU A C 1
ATOM 894 O O . LEU A 1 123 ? -40.663 0.489 -27.096 1.00 13.17 123 LEU A O 1
ATOM 899 N N . GLY A 1 124 ? -42.563 -0.511 -26.469 1.00 11.10 124 GLY A N 1
ATOM 900 C CA . GLY A 1 124 ? -42.766 -1.168 -27.679 1.00 12.28 124 GLY A CA 1
ATOM 901 C C . GLY A 1 124 ? -42.153 -2.506 -27.810 1.00 10.13 124 GLY A C 1
ATOM 902 O O . GLY A 1 124 ? -42.187 -3.113 -28.842 1.00 11.53 124 GLY A O 1
ATOM 903 N N . PHE A 1 125 ? -41.557 -3.048 -26.717 1.00 9.58 125 PHE A N 1
ATOM 904 C CA . PHE A 1 125 ? -40.902 -4.332 -26.708 1.00 9.07 125 PHE A CA 1
ATOM 905 C C . PHE A 1 125 ? -41.910 -5.418 -26.382 1.00 9.17 125 PHE A C 1
ATOM 906 O O . PHE A 1 125 ? -41.810 -6.163 -25.412 1.00 9.29 125 PHE A O 1
ATOM 914 N N . THR A 1 126 ? -42.979 -5.460 -27.151 1.00 9.52 126 THR A N 1
ATOM 915 C CA . THR A 1 126 ? -44.168 -6.274 -26.827 1.00 8.67 126 THR A CA 1
ATOM 916 C C . THR A 1 126 ? -43.958 -7.751 -26.964 1.00 8.81 126 THR A C 1
ATOM 917 O O . THR A 1 126 ? -44.763 -8.506 -26.387 1.00 9.83 126 THR A O 1
ATOM 921 N N A SER A 1 127 ? -42.959 -8.198 -27.716 0.50 8.11 127 SER A N 1
ATOM 922 N N B SER A 1 127 ? -42.981 -8.247 -27.755 0.50 8.83 127 SER A N 1
ATOM 923 C CA A SER A 1 127 ? -42.688 -9.571 -27.893 0.50 7.86 127 SER A CA 1
ATOM 924 C CA B SER A 1 127 ? -42.678 -9.668 -27.878 0.50 10.30 127 SER A CA 1
ATOM 925 C C A SER A 1 127 ? -41.539 -10.043 -27.042 0.50 8.15 127 SER A C 1
ATOM 926 C C B SER A 1 127 ? -41.461 -10.082 -27.035 0.50 9.28 127 SER A C 1
ATOM 927 O O A SER A 1 127 ? -41.219 -11.225 -27.043 0.50 9.99 127 SER A O 1
ATOM 928 O O B SER A 1 127 ? -41.013 -11.211 -27.087 0.50 11.42 127 SER A O 1
ATOM 933 N N . ARG A 1 128 ? -40.927 -9.161 -26.230 1.00 8.76 128 ARG A N 1
ATOM 934 C CA A ARG A 1 128 ? -39.837 -9.647 -25.432 0.50 9.22 128 ARG A CA 1
ATOM 935 C CA B ARG A 1 128 ? -39.799 -9.317 -25.363 0.50 9.08 128 ARG A CA 1
ATOM 936 C C . ARG A 1 128 ? -40.230 -10.232 -24.152 1.00 9.24 128 ARG A C 1
ATOM 937 O O . ARG A 1 128 ? -41.155 -9.799 -23.459 1.00 10.04 128 ARG A O 1
ATOM 952 N N . GLU A 1 129 ? -39.503 -11.301 -23.845 1.00 9.67 129 GLU A N 1
ATOM 953 C CA . GLU A 1 129 ? -39.714 -12.009 -22.604 1.00 9.10 129 GLU A CA 1
ATOM 954 C C . GLU A 1 129 ? -39.484 -11.064 -21.430 1.00 7.54 129 GLU A C 1
ATOM 955 O O . GLU A 1 129 ? -38.540 -10.271 -21.425 1.00 7.68 129 GLU A O 1
ATOM 961 N N . GLU A 1 130 ? -40.351 -11.168 -20.417 1.00 7.94 130 GLU A N 1
ATOM 962 C CA . GLU A 1 130 ? -40.147 -10.512 -19.157 1.00 7.58 130 GLU A CA 1
ATOM 963 C C . GLU A 1 130 ? -38.725 -10.788 -18.664 1.00 7.34 130 GLU A C 1
ATOM 964 O O . GLU A 1 130 ? -38.196 -11.880 -18.732 1.00 8.21 130 GLU A O 1
ATOM 970 N N . GLY A 1 131 ? -38.074 -9.707 -18.221 1.00 7.69 131 GLY A N 1
ATOM 971 C CA . GLY A 1 131 ? -36.681 -9.789 -17.748 1.00 7.94 131 GLY A CA 1
ATOM 972 C C . GLY A 1 131 ? -35.663 -9.628 -18.837 1.00 7.20 131 GLY A C 1
ATOM 973 O O . GLY A 1 131 ? -34.472 -9.491 -18.519 1.00 8.64 131 GLY A O 1
ATOM 974 N N . ASP A 1 132 ? -36.019 -9.620 -20.101 1.00 7.22 132 ASP A N 1
ATOM 975 C CA . ASP A 1 132 ? -35.034 -9.410 -21.194 1.00 7.58 132 ASP A CA 1
ATOM 976 C C . ASP A 1 132 ? -34.827 -7.934 -21.365 1.00 6.75 132 ASP A C 1
ATOM 977 O O . ASP A 1 132 ? -35.629 -7.201 -21.930 1.00 8.49 132 ASP A O 1
ATOM 982 N N . LEU A 1 133 ? -33.720 -7.448 -20.791 1.00 7.12 133 LEU A N 1
ATOM 983 C CA . LEU A 1 133 ? -33.441 -6.029 -20.680 1.00 6.99 133 LEU A CA 1
ATOM 984 C C . LEU A 1 133 ? -32.941 -5.413 -21.991 1.00 6.74 133 LEU A C 1
ATOM 985 O O . LEU A 1 133 ? -32.784 -4.177 -22.101 1.00 7.71 133 LEU A O 1
ATOM 990 N N . GLY A 1 134 ? -32.673 -6.253 -22.978 1.00 6.76 134 GLY A N 1
ATOM 991 C CA . GLY A 1 134 ? -32.073 -5.773 -24.218 1.00 6.48 134 GLY A CA 1
ATOM 992 C C . GLY A 1 134 ? -30.549 -5.751 -24.075 1.00 6.42 134 GLY A C 1
ATOM 993 O O . GLY A 1 134 ? -29.987 -6.271 -23.115 1.00 6.73 134 GLY A O 1
ATOM 994 N N . PRO A 1 135 ? -29.901 -5.076 -25.043 1.00 5.96 135 PRO A N 1
ATOM 995 C CA . PRO A 1 135 ? -28.415 -5.117 -25.127 1.00 6.66 135 PRO A CA 1
ATOM 996 C C . PRO A 1 135 ? -27.769 -4.124 -24.150 1.00 6.29 135 PRO A C 1
ATOM 997 O O . PRO A 1 135 ? -27.020 -3.221 -24.577 1.00 7.39 135 PRO A O 1
ATOM 1001 N N . VAL A 1 136 ? -28.031 -4.297 -22.873 1.00 6.24 136 VAL A N 1
ATOM 1002 C CA . VAL A 1 136 ? -27.534 -3.434 -21.830 1.00 6.18 136 VAL A CA 1
ATOM 1003 C C . VAL A 1 136 ? -26.121 -3.859 -21.396 1.00 6.42 136 VAL A C 1
ATOM 1004 O O . VAL A 1 136 ? -25.600 -4.852 -21.830 1.00 9.45 136 VAL A O 1
ATOM 1008 N N . TYR A 1 137 ? -25.543 -3.070 -20.519 1.00 8.24 137 TYR A N 1
ATOM 1009 C CA . TYR A 1 137 ? -24.284 -3.237 -19.810 1.00 7.22 137 TYR A CA 1
ATOM 1010 C C . TYR A 1 137 ? -23.492 -4.473 -20.213 1.00 8.05 137 TYR A C 1
ATOM 1011 O O . TYR A 1 137 ? -22.572 -4.351 -21.042 1.00 9.44 137 TYR A O 1
ATOM 1020 N N . GLY A 1 138 ? -23.726 -5.613 -19.620 1.00 9.59 138 GLY A N 1
ATOM 1021 C CA . GLY A 1 138 ? -22.826 -6.723 -19.798 1.00 12.03 138 GLY A CA 1
ATOM 1022 C C . GLY A 1 138 ? -22.704 -7.208 -21.258 1.00 9.17 138 GLY A C 1
ATOM 1023 O O . GLY A 1 138 ? -21.646 -7.665 -21.650 1.00 9.27 138 GLY A O 1
ATOM 1024 N N . PHE A 1 139 ? -23.796 -7.134 -21.997 1.00 7.67 139 PHE A N 1
ATOM 1025 C CA . PHE A 1 139 ? -23.719 -7.441 -23.401 1.00 7.20 139 PHE A CA 1
ATOM 1026 C C . PHE A 1 139 ? -22.753 -6.521 -24.119 1.00 6.25 139 PHE A C 1
ATOM 1027 O O . PHE A 1 139 ? -21.957 -6.965 -24.965 1.00 6.76 139 PHE A O 1
ATOM 1035 N N . GLN A 1 140 ? -22.817 -5.221 -23.850 1.00 6.27 140 GLN A N 1
ATOM 1036 C CA . GLN A 1 140 ? -21.880 -4.286 -24.452 1.00 6.69 140 GLN A CA 1
ATOM 1037 C C . GLN A 1 140 ? -20.446 -4.508 -23.983 1.00 6.92 140 GLN A C 1
ATOM 1038 O O . GLN A 1 140 ? -19.517 -4.389 -24.763 1.00 6.97 140 GLN A O 1
ATOM 1044 N N . TRP A 1 141 ? -20.272 -4.787 -22.681 1.00 6.61 141 TRP A N 1
ATOM 1045 C CA . TRP A 1 141 ? -18.938 -5.001 -22.181 1.00 6.79 141 TRP A CA 1
ATOM 1046 C C . TRP A 1 141 ? -18.261 -6.170 -22.827 1.00 7.26 141 TRP A C 1
ATOM 1047 O O . TRP A 1 141 ? -17.030 -6.110 -23.046 1.00 7.95 141 TRP A O 1
ATOM 1058 N N . ARG A 1 142 ? -18.961 -7.256 -23.069 1.00 6.93 142 ARG A N 1
ATOM 1059 C CA . ARG A 1 142 ? -18.366 -8.489 -23.600 1.00 6.65 142 ARG A CA 1
ATOM 1060 C C . ARG A 1 142 ? -18.567 -8.677 -25.084 1.00 6.84 142 ARG A C 1
ATOM 1061 O O . ARG A 1 142 ? -17.902 -9.542 -25.659 1.00 7.25 142 ARG A O 1
ATOM 1069 N N . HIS A 1 143 ? -19.496 -7.958 -25.716 1.00 6.46 143 HIS A N 1
ATOM 1070 C CA . HIS A 1 143 ? -19.916 -8.192 -27.114 1.00 6.36 143 HIS A CA 1
ATOM 1071 C C . HIS A 1 143 ? -20.285 -6.906 -27.820 1.00 6.30 143 HIS A C 1
ATOM 1072 O O . HIS A 1 143 ? -21.217 -6.895 -28.646 1.00 6.76 143 HIS A O 1
ATOM 1079 N N . PHE A 1 144 ? -19.600 -5.803 -27.616 1.00 6.36 144 PHE A N 1
ATOM 1080 C CA . PHE A 1 144 ? -19.968 -4.532 -28.227 1.00 6.48 144 PHE A CA 1
ATOM 1081 C C . PHE A 1 144 ? -20.014 -4.701 -29.734 1.00 6.72 144 PHE A C 1
ATOM 1082 O O . PHE A 1 144 ? -19.029 -5.070 -30.337 1.00 6.96 144 PHE A O 1
ATOM 1090 N N . GLY A 1 145 ? -21.144 -4.339 -30.341 1.00 6.94 145 GLY A N 1
ATOM 1091 C CA . GLY A 1 145 ? -21.289 -4.439 -31.774 1.00 8.08 145 GLY A CA 1
ATOM 1092 C C . GLY A 1 145 ? -21.926 -5.742 -32.261 1.00 7.72 145 GLY A C 1
ATOM 1093 O O . GLY A 1 145 ? -22.241 -5.844 -33.477 1.00 9.08 145 GLY A O 1
ATOM 1094 N N . ALA A 1 146 ? -22.083 -6.745 -31.436 1.00 7.24 146 ALA A N 1
ATOM 1095 C CA . ALA A 1 146 ? -22.778 -7.961 -31.821 1.00 7.01 146 ALA A CA 1
ATOM 1096 C C . ALA A 1 146 ? -24.243 -7.655 -32.122 1.00 6.60 146 ALA A C 1
ATOM 1097 O O . ALA A 1 146 ? -24.806 -6.673 -31.623 1.00 7.72 146 ALA A O 1
ATOM 1099 N N . LYS A 1 147 ? -24.867 -8.543 -32.864 1.00 6.64 147 LYS A N 1
ATOM 1100 C CA . LYS A 1 147 ? -26.281 -8.432 -33.197 1.00 6.98 147 LYS A CA 1
ATOM 1101 C C . LYS A 1 147 ? -27.111 -8.991 -32.057 1.00 6.29 147 LYS A C 1
ATOM 1102 O O . LYS A 1 147 ? -27.212 -10.214 -31.891 1.00 8.10 147 LYS A O 1
ATOM 1108 N N . TYR A 1 148 ? -27.743 -8.149 -31.241 1.00 6.46 148 TYR A N 1
ATOM 1109 C CA . TYR A 1 148 ? -28.544 -8.651 -30.174 1.00 6.78 148 TYR A CA 1
ATOM 1110 C C . TYR A 1 148 ? -29.740 -9.425 -30.726 1.00 7.50 148 TYR A C 1
ATOM 1111 O O . TYR A 1 148 ? -30.365 -9.003 -31.691 1.00 8.54 148 TYR A O 1
ATOM 1120 N N . VAL A 1 149 ? -30.073 -10.524 -30.066 1.00 7.38 149 VAL A N 1
ATOM 1121 C CA . VAL A 1 149 ? -31.244 -11.365 -30.350 1.00 8.11 149 VAL A CA 1
ATOM 1122 C C . VAL A 1 149 ? -32.148 -11.317 -29.127 1.00 7.89 149 VAL A C 1
ATOM 1123 O O . VAL A 1 149 ? -33.125 -10.614 -29.085 1.00 9.23 149 VAL A O 1
ATOM 1127 N N . ASP A 1 150 ? -31.754 -12.032 -28.077 1.00 8.12 150 ASP A N 1
ATOM 1128 C CA . ASP A 1 150 ? -32.416 -12.085 -26.807 1.00 7.55 150 ASP A CA 1
ATOM 1129 C C . ASP A 1 150 ? -31.464 -12.422 -25.703 1.00 7.57 150 ASP A C 1
ATOM 1130 O O . ASP A 1 150 ? -30.269 -12.573 -25.934 1.00 8.85 150 ASP A O 1
ATOM 1135 N N . CYS A 1 151 ? -31.995 -12.553 -24.514 1.00 7.50 151 CYS A N 1
ATOM 1136 C CA . CYS A 1 151 ? -31.184 -12.797 -23.334 1.00 8.34 151 CYS A CA 1
ATOM 1137 C C . CYS A 1 151 ? -30.876 -14.283 -23.102 1.00 9.81 151 CYS A C 1
ATOM 1138 O O . CYS A 1 151 ? -30.391 -14.631 -22.033 1.00 12.43 151 CYS A O 1
ATOM 1141 N N . HIS A 1 152 ? -31.149 -15.116 -24.092 1.00 9.69 152 HIS A N 1
ATOM 1142 C CA . HIS A 1 152 ? -30.898 -16.558 -24.073 1.00 11.70 152 HIS A CA 1
ATOM 1143 C C . HIS A 1 152 ? -30.031 -16.958 -25.252 1.00 13.30 152 HIS A C 1
ATOM 1144 O O . HIS A 1 152 ? -30.007 -18.153 -25.546 1.00 18.53 152 HIS A O 1
ATOM 1151 N N . THR A 1 153 ? -29.354 -16.039 -25.904 1.00 11.18 153 THR A N 1
ATOM 1152 C CA . THR A 1 153 ? -28.576 -16.341 -27.108 1.00 10.06 153 THR A CA 1
ATOM 1153 C C . THR A 1 153 ? -27.090 -16.354 -26.788 1.00 10.15 153 THR A C 1
ATOM 1154 O O . THR A 1 153 ? -26.577 -15.485 -26.070 1.00 11.34 153 THR A O 1
ATOM 1158 N N . ASP A 1 154 ? -26.372 -17.292 -27.405 1.00 10.98 154 ASP A N 1
ATOM 1159 C CA . ASP A 1 154 ? -24.942 -17.282 -27.346 1.00 10.28 154 ASP A CA 1
ATOM 1160 C C . ASP A 1 154 ? -24.380 -16.226 -28.299 1.00 8.98 154 ASP A C 1
ATOM 1161 O O . ASP A 1 154 ? -24.747 -16.168 -29.444 1.00 11.13 154 ASP A O 1
ATOM 1166 N N . TYR A 1 155 ? -23.430 -15.419 -27.787 1.00 7.87 155 TYR A N 1
ATOM 1167 C CA . TYR A 1 155 ? -22.791 -14.378 -28.581 1.00 8.04 155 TYR A CA 1
ATOM 1168 C C . TYR A 1 155 ? -21.269 -14.624 -28.659 1.00 8.53 155 TYR A C 1
ATOM 1169 O O . TYR A 1 155 ? -20.518 -13.680 -28.948 1.00 8.35 155 TYR A O 1
ATOM 1178 N N . SER A 1 156 ? -20.812 -15.825 -28.449 1.00 8.69 156 SER A N 1
ATOM 1179 C CA . SER A 1 156 ? -19.364 -16.077 -28.415 1.00 8.34 156 SER A CA 1
ATOM 1180 C C . SER A 1 156 ? -18.718 -15.692 -29.721 1.00 8.06 156 SER A C 1
ATOM 1181 O O . SER A 1 156 ? -19.144 -16.014 -30.806 1.00 9.03 156 SER A O 1
ATOM 1184 N N . GLY A 1 157 ? -17.567 -15.002 -29.562 1.00 8.59 157 GLY A N 1
ATOM 1185 C CA . GLY A 1 157 ? -16.835 -14.512 -30.739 1.00 8.61 157 GLY A CA 1
ATOM 1186 C C . GLY A 1 157 ? -17.445 -13.338 -31.416 1.00 7.73 157 GLY A C 1
ATOM 1187 O O . GLY A 1 157 ? -16.881 -12.890 -32.423 1.00 8.36 157 GLY A O 1
ATOM 1188 N N . GLN A 1 158 ? -18.604 -12.866 -30.970 1.00 7.36 158 GLN A N 1
ATOM 1189 C CA . GLN A 1 158 ? -19.329 -11.794 -31.670 1.00 6.96 158 GLN A CA 1
ATOM 1190 C C . GLN A 1 158 ? -19.148 -10.502 -30.911 1.00 6.44 158 GLN A C 1
ATOM 1191 O O . GLN A 1 158 ? -19.363 -10.465 -29.665 1.00 7.79 158 GLN A O 1
ATOM 1197 N N . GLY A 1 159 ? -18.879 -9.423 -31.601 1.00 6.97 159 GLY A N 1
ATOM 1198 C CA . GLY A 1 159 ? -18.621 -8.136 -30.958 1.00 7.06 159 GLY A CA 1
ATOM 1199 C C . GLY A 1 159 ? -17.280 -8.103 -30.309 1.00 7.21 159 GLY A C 1
ATOM 1200 O O . GLY A 1 159 ? -16.543 -9.078 -30.256 1.00 9.49 159 GLY A O 1
ATOM 1201 N N . VAL A 1 160 ? -16.965 -6.965 -29.734 1.00 6.45 160 VAL A N 1
ATOM 1202 C CA . VAL A 1 160 ? -15.700 -6.712 -29.067 1.00 6.45 160 VAL A CA 1
ATOM 1203 C C . VAL A 1 160 ? -15.861 -7.033 -27.592 1.00 6.05 160 VAL A C 1
ATOM 1204 O O . VAL A 1 160 ? -16.672 -6.481 -26.875 1.00 6.86 160 VAL A O 1
ATOM 1208 N N . ASP A 1 161 ? -14.967 -7.936 -27.127 1.00 6.68 161 ASP A N 1
ATOM 1209 C CA . ASP A 1 161 ? -14.871 -8.262 -25.698 1.00 6.76 161 ASP A CA 1
ATOM 1210 C C . ASP A 1 161 ? -13.984 -7.230 -25.046 1.00 6.41 161 ASP A C 1
ATOM 1211 O O . ASP A 1 161 ? -12.778 -7.355 -24.950 1.00 7.59 161 ASP A O 1
ATOM 1216 N N . GLN A 1 162 ? -14.613 -6.110 -24.646 1.00 6.96 162 GLN A N 1
ATOM 1217 C CA . GLN A 1 162 ? -13.894 -4.986 -24.141 1.00 7.12 162 GLN A CA 1
ATOM 1218 C C . GLN A 1 162 ? -13.201 -5.334 -22.806 1.00 6.90 162 GLN A C 1
ATOM 1219 O O . GLN A 1 162 ? -12.130 -4.839 -22.526 1.00 7.90 162 GLN A O 1
ATOM 1225 N N . LEU A 1 163 ? -13.859 -6.130 -21.978 1.00 7.46 163 LEU A N 1
ATOM 1226 C CA . LEU A 1 163 ? -13.293 -6.501 -20.697 1.00 7.51 163 LEU A CA 1
ATOM 1227 C C . LEU A 1 163 ? -12.026 -7.319 -20.885 1.00 7.80 163 LEU A C 1
ATOM 1228 O O . LEU A 1 163 ? -11.005 -7.077 -20.236 1.00 8.48 163 LEU A O 1
ATOM 1233 N N . ALA A 1 164 ? -12.045 -8.283 -21.821 1.00 8.25 164 ALA A N 1
ATOM 1234 C CA . ALA A 1 164 ? -10.834 -9.037 -22.113 1.00 8.09 164 ALA A CA 1
ATOM 1235 C C . ALA A 1 164 ? -9.732 -8.155 -22.649 1.00 8.58 164 ALA A C 1
ATOM 1236 O O . ALA A 1 164 ? -8.550 -8.338 -22.346 1.00 9.50 164 ALA A O 1
ATOM 1238 N N . GLU A 1 165 ? -10.082 -7.163 -23.480 1.00 8.39 165 GLU A N 1
ATOM 1239 C CA A GLU A 1 165 ? -9.103 -6.241 -24.016 0.50 9.06 165 GLU A CA 1
ATOM 1240 C CA B GLU A 1 165 ? -9.073 -6.266 -23.999 0.50 8.77 165 GLU A CA 1
ATOM 1241 C C . GLU A 1 165 ? -8.510 -5.369 -22.925 1.00 8.27 165 GLU A C 1
ATOM 1242 O O . GLU A 1 165 ? -7.277 -5.161 -22.937 1.00 9.53 165 GLU A O 1
ATOM 1253 N N . VAL A 1 166 ? -9.313 -4.846 -22.011 1.00 8.25 166 VAL A N 1
ATOM 1254 C CA A VAL A 1 166 ? -8.718 -4.023 -20.942 0.50 8.33 166 VAL A CA 1
ATOM 1255 C CA B VAL A 1 166 ? -8.795 -4.071 -20.889 0.50 7.89 166 VAL A CA 1
ATOM 1256 C C . VAL A 1 166 ? -7.763 -4.892 -20.103 1.00 8.34 166 VAL A C 1
ATOM 1257 O O . VAL A 1 166 ? -6.689 -4.396 -19.755 1.00 8.77 166 VAL A O 1
ATOM 1264 N N . ILE A 1 167 ? -8.085 -6.172 -19.835 1.00 8.13 167 ILE A N 1
ATOM 1265 C CA . ILE A 1 167 ? -7.160 -7.009 -19.081 1.00 9.23 167 ILE A CA 1
ATOM 1266 C C . ILE A 1 167 ? -5.887 -7.269 -19.827 1.00 8.92 167 ILE A C 1
ATOM 1267 O O . ILE A 1 167 ? -4.797 -7.216 -19.255 1.00 9.68 167 ILE A O 1
ATOM 1272 N N . ARG A 1 168 ? -5.954 -7.505 -21.128 1.00 9.36 168 ARG A N 1
ATOM 1273 C CA . ARG A 1 168 ? -4.747 -7.654 -21.945 1.00 9.62 168 ARG A CA 1
ATOM 1274 C C . ARG A 1 168 ? -3.908 -6.421 -21.888 1.00 9.24 168 ARG A C 1
ATOM 1275 O O . ARG A 1 168 ? -2.663 -6.497 -21.755 1.00 10.55 168 ARG A O 1
ATOM 1283 N N . GLN A 1 169 ? -4.518 -5.227 -22.021 1.00 9.03 169 GLN A N 1
ATOM 1284 C CA . GLN A 1 169 ? -3.756 -4.007 -21.985 1.00 10.18 169 GLN A CA 1
ATOM 1285 C C . GLN A 1 169 ? -3.127 -3.798 -20.635 1.00 9.50 169 GLN A C 1
ATOM 1286 O O . GLN A 1 169 ? -1.934 -3.384 -20.588 1.00 10.60 169 GLN A O 1
ATOM 1292 N N . ILE A 1 170 ? -3.813 -4.036 -19.555 1.00 8.55 170 ILE A N 1
ATOM 1293 C CA . ILE A 1 170 ? -3.219 -3.864 -18.229 1.00 9.92 170 ILE A CA 1
ATOM 1294 C C . ILE A 1 170 ? -1.978 -4.749 -18.083 1.00 10.46 170 ILE A C 1
ATOM 1295 O O . ILE A 1 170 ? -0.962 -4.311 -17.570 1.00 12.14 170 ILE A O 1
ATOM 1300 N N . LYS A 1 171 ? -2.087 -5.984 -18.531 1.00 9.95 171 LYS A N 1
ATOM 1301 C CA . LYS A 1 171 ? -0.975 -6.915 -18.432 1.00 11.28 171 LYS A CA 1
ATOM 1302 C C . LYS A 1 171 ? 0.193 -6.644 -19.355 1.00 13.14 171 LYS A C 1
ATOM 1303 O O . LYS A 1 171 ? 1.368 -6.810 -18.958 1.00 15.48 171 LYS A O 1
ATOM 1309 N N . GLU A 1 172 ? -0.089 -6.279 -20.599 1.00 12.89 172 GLU A N 1
ATOM 1310 C CA . GLU A 1 172 ? 0.900 -6.176 -21.679 1.00 13.73 172 GLU A CA 1
ATOM 1311 C C . GLU A 1 172 ? 1.361 -4.761 -22.013 1.00 14.91 172 GLU A C 1
ATOM 1312 O O . GLU A 1 172 ? 2.493 -4.593 -22.513 1.00 18.37 172 GLU A O 1
ATOM 1318 N N . GLN A 1 173 ? 0.519 -3.766 -21.770 1.00 13.59 173 GLN A N 1
ATOM 1319 C CA . GLN A 1 173 ? 0.746 -2.396 -22.102 1.00 13.76 173 GLN A CA 1
ATOM 1320 C C . GLN A 1 173 ? 0.310 -1.519 -20.962 1.00 12.54 173 GLN A C 1
ATOM 1321 O O . GLN A 1 173 ? -0.525 -0.663 -21.095 1.00 12.95 173 GLN A O 1
ATOM 1327 N N . PRO A 1 174 ? 0.920 -1.728 -19.772 1.00 13.47 174 PRO A N 1
ATOM 1328 C CA . PRO A 1 174 ? 0.436 -1.036 -18.590 1.00 14.27 174 PRO A CA 1
ATOM 1329 C C . PRO A 1 174 ? 0.569 0.474 -18.664 1.00 14.86 174 PRO A C 1
ATOM 1330 O O . PRO A 1 174 ? -0.140 1.089 -17.936 1.00 19.46 174 PRO A O 1
ATOM 1334 N N . ASP A 1 175 ? 1.437 1.016 -19.525 1.00 14.84 175 ASP A N 1
ATOM 1335 C CA A ASP A 1 175 ? 1.506 2.475 -19.691 0.50 15.98 175 ASP A CA 1
ATOM 1336 C CA B ASP A 1 175 ? 1.612 2.386 -19.829 0.50 15.56 175 ASP A CA 1
ATOM 1337 C C . ASP A 1 175 ? 0.447 3.012 -20.623 1.00 13.10 175 ASP A C 1
ATOM 1338 O O . ASP A 1 175 ? 0.399 4.213 -20.826 1.00 16.74 175 ASP A O 1
ATOM 1347 N N . SER A 1 176 ? -0.423 2.193 -21.116 1.00 11.82 176 SER A N 1
ATOM 1348 C CA . SER A 1 176 ? -1.433 2.648 -22.093 1.00 11.59 176 SER A CA 1
ATOM 1349 C C . SER A 1 176 ? -2.351 3.697 -21.533 1.00 10.77 176 SER A C 1
ATOM 1350 O O . SER A 1 176 ? -2.883 3.604 -20.427 1.00 10.84 176 SER A O 1
ATOM 1353 N N . ARG A 1 177 ? -2.646 4.711 -22.354 1.00 11.15 177 ARG A N 1
ATOM 1354 C CA . ARG A 1 177 ? -3.620 5.736 -22.069 1.00 10.95 177 ARG A CA 1
ATOM 1355 C C . ARG A 1 177 ? -4.971 5.460 -22.742 1.00 9.56 177 ARG A C 1
ATOM 1356 O O . ARG A 1 177 ? -5.798 6.356 -22.809 1.00 10.30 177 ARG A O 1
ATOM 1364 N N . ARG A 1 178 ? -5.138 4.221 -23.200 1.00 9.27 178 ARG A N 1
ATOM 1365 C CA . ARG A 1 178 ? -6.287 3.836 -24.019 1.00 11.21 178 ARG A CA 1
ATOM 1366 C C . ARG A 1 178 ? -7.105 2.712 -23.368 1.00 9.49 178 ARG A C 1
ATOM 1367 O O . ARG A 1 178 ? -7.880 2.043 -24.080 1.00 11.64 178 ARG A O 1
ATOM 1375 N N . ILE A 1 179 ? -6.991 2.502 -22.074 1.00 8.50 179 ILE A N 1
ATOM 1376 C CA . ILE A 1 179 ? -7.579 1.307 -21.465 1.00 8.51 179 ILE A CA 1
ATOM 1377 C C . ILE A 1 179 ? -8.994 1.674 -21.010 1.00 8.09 179 ILE A C 1
ATOM 1378 O O . ILE A 1 179 ? -9.210 2.100 -19.900 1.00 10.29 179 ILE A O 1
ATOM 1383 N N . ILE A 1 180 ? -9.989 1.501 -21.899 1.00 7.57 180 ILE A N 1
ATOM 1384 C CA . ILE A 1 180 ? -11.359 1.970 -21.713 1.00 7.09 180 ILE A CA 1
ATOM 1385 C C . ILE A 1 180 ? -12.349 0.875 -22.011 1.00 7.30 180 ILE A C 1
ATOM 1386 O O . ILE A 1 180 ? -12.163 0.094 -22.960 1.00 7.98 180 ILE A O 1
ATOM 1391 N N . MET A 1 181 ? -13.417 0.823 -21.231 1.00 6.81 181 MET A N 1
ATOM 1392 C CA . MET A 1 181 ? -14.559 -0.031 -21.471 1.00 7.44 181 MET A CA 1
ATOM 1393 C C . MET A 1 181 ? -15.825 0.821 -21.387 1.00 7.17 181 MET A C 1
ATOM 1394 O O . MET A 1 181 ? -15.976 1.607 -20.460 1.00 8.96 181 MET A O 1
ATOM 1399 N N . SER A 1 182 ? -16.757 0.656 -22.306 1.00 7.02 182 SER A N 1
ATOM 1400 C CA . SER A 1 182 ? -17.974 1.458 -22.354 1.00 7.05 182 SER A CA 1
ATOM 1401 C C . SER A 1 182 ? -19.183 0.670 -22.795 1.00 6.32 182 SER A C 1
ATOM 1402 O O . SER A 1 182 ? -19.128 -0.035 -23.793 1.00 8.00 182 SER A O 1
ATOM 1405 N N . ALA A 1 183 ? -20.312 0.913 -22.144 1.00 6.77 183 ALA A N 1
ATOM 1406 C CA . ALA A 1 183 ? -21.607 0.369 -22.604 1.00 7.46 183 ALA A CA 1
ATOM 1407 C C . ALA A 1 183 ? -22.334 1.391 -23.461 1.00 6.89 183 ALA A C 1
ATOM 1408 O O . ALA A 1 183 ? -23.473 1.075 -23.873 1.00 7.67 183 ALA A O 1
ATOM 1410 N N . TRP A 1 184 ? -21.792 2.566 -23.722 1.00 6.39 184 TRP A N 1
ATOM 1411 C CA . TRP A 1 184 ? -22.496 3.561 -24.494 1.00 7.03 184 TRP A CA 1
ATOM 1412 C C . TRP A 1 184 ? -22.412 3.203 -25.987 1.00 6.34 184 TRP A C 1
ATOM 1413 O O . TRP A 1 184 ? -21.442 3.475 -26.669 1.00 7.57 184 TRP A O 1
ATOM 1424 N N . ASN A 1 185 ? -23.493 2.596 -26.486 1.00 6.38 185 ASN A N 1
ATOM 1425 C CA . ASN A 1 185 ? -23.547 2.122 -27.884 1.00 6.60 185 ASN A CA 1
ATOM 1426 C C . ASN A 1 185 ? -24.732 2.783 -28.509 1.00 6.63 185 ASN A C 1
ATOM 1427 O O . ASN A 1 185 ? -25.876 2.291 -28.437 1.00 7.00 185 ASN A O 1
ATOM 1432 N N . PRO A 1 186 ? -24.524 3.912 -29.227 1.00 6.86 186 PRO A N 1
ATOM 1433 C CA . PRO A 1 186 ? -25.625 4.601 -29.917 1.00 7.30 186 PRO A CA 1
ATOM 1434 C C . PRO A 1 186 ? -26.461 3.721 -30.801 1.00 7.76 186 PRO A C 1
ATOM 1435 O O . PRO A 1 186 ? -27.676 3.966 -30.941 1.00 8.42 186 PRO A O 1
ATOM 1439 N N . SER A 1 187 ? -25.890 2.732 -31.469 1.00 7.54 187 SER A N 1
ATOM 1440 C CA . SER A 1 187 ? -26.667 1.868 -32.350 1.00 8.36 187 SER A CA 1
ATOM 1441 C C . SER A 1 187 ? -27.672 1.034 -31.622 1.00 8.07 187 SER A C 1
ATOM 1442 O O . SER A 1 187 ? -28.640 0.576 -32.241 1.00 9.64 187 SER A O 1
ATOM 1445 N N . ASP A 1 188 ? -27.473 0.779 -30.329 1.00 7.18 188 ASP A N 1
ATOM 1446 C CA . ASP A 1 188 ? -28.264 -0.142 -29.547 1.00 7.14 188 ASP A CA 1
ATOM 1447 C C . ASP A 1 188 ? -29.111 0.503 -28.460 1.00 7.09 188 ASP A C 1
ATOM 1448 O O . ASP A 1 188 ? -29.922 -0.165 -27.836 1.00 7.76 188 ASP A O 1
ATOM 1453 N N . LEU A 1 189 ? -28.920 1.806 -28.207 1.00 7.29 189 LEU A N 1
ATOM 1454 C CA . LEU A 1 189 ? -29.631 2.481 -27.133 1.00 7.55 189 LEU A CA 1
ATOM 1455 C C . LEU A 1 189 ? -31.142 2.242 -27.243 1.00 8.31 189 LEU A C 1
ATOM 1456 O O . LEU A 1 189 ? -31.810 2.047 -26.221 1.00 8.58 189 LEU A O 1
ATOM 1461 N N . GLY A 1 190 ? -31.665 2.306 -28.442 1.00 8.67 190 GLY A N 1
ATOM 1462 C CA . GLY A 1 190 ? -33.123 2.195 -28.598 1.00 9.10 190 GLY A CA 1
ATOM 1463 C C . GLY A 1 190 ? -33.704 0.841 -28.200 1.00 8.98 190 GLY A C 1
ATOM 1464 O O . GLY A 1 190 ? -34.905 0.754 -27.971 1.00 10.17 190 GLY A O 1
ATOM 1465 N N . GLN A 1 191 ? -32.891 -0.211 -28.149 1.00 8.23 191 GLN A N 1
ATOM 1466 C CA . GLN A 1 191 ? -33.337 -1.496 -27.717 1.00 8.61 191 GLN A CA 1
ATOM 1467 C C . GLN A 1 191 ? -33.085 -1.799 -26.245 1.00 7.90 191 GLN A C 1
ATOM 1468 O O . GLN A 1 191 ? -33.535 -2.834 -25.741 1.00 8.36 191 GLN A O 1
ATOM 1474 N N . MET A 1 192 ? -32.363 -0.918 -25.554 1.00 7.73 192 MET A N 1
ATOM 1475 C CA . MET A 1 192 ? -32.139 -1.081 -24.133 1.00 7.12 192 MET A CA 1
ATOM 1476 C C . MET A 1 192 ? -33.360 -0.613 -23.360 1.00 7.27 192 MET A C 1
ATOM 1477 O O . MET A 1 192 ? -33.999 0.371 -23.727 1.00 8.91 192 MET A O 1
ATOM 1482 N N . VAL A 1 193 ? -33.648 -1.214 -22.204 1.00 7.45 193 VAL A N 1
ATOM 1483 C CA . VAL A 1 193 ? -34.708 -0.684 -21.372 1.00 7.84 193 VAL A CA 1
ATOM 1484 C C . VAL A 1 193 ? -34.406 0.684 -20.821 1.00 8.69 193 VAL A C 1
ATOM 1485 O O . VAL A 1 193 ? -35.324 1.452 -20.552 1.00 10.62 193 VAL A O 1
ATOM 1489 N N . LEU A 1 194 ? -33.127 0.999 -20.614 1.00 8.78 194 LEU A N 1
ATOM 1490 C CA A LEU A 1 194 ? -32.606 2.242 -20.017 0.50 8.85 194 LEU A CA 1
ATOM 1491 C CA B LEU A 1 194 ? -32.741 2.394 -20.520 0.50 10.19 194 LEU A CA 1
ATOM 1492 C C . LEU A 1 194 ? -31.259 2.454 -20.759 1.00 8.46 194 LEU A C 1
ATOM 1493 O O . LEU A 1 194 ? -30.516 1.480 -20.839 1.00 8.32 194 LEU A O 1
ATOM 1502 N N . PRO A 1 195 ? -30.805 3.690 -21.042 1.00 9.34 195 PRO A N 1
ATOM 1503 C CA A PRO A 1 195 ? -29.458 3.995 -21.425 0.38 9.11 195 PRO A CA 1
ATOM 1504 C CA C PRO A 1 195 ? -29.351 3.767 -21.437 0.62 9.52 195 PRO A CA 1
ATOM 1505 C C . PRO A 1 195 ? -28.519 3.652 -20.219 1.00 8.07 195 PRO A C 1
ATOM 1506 O O . PRO A 1 195 ? -28.909 3.904 -19.085 1.00 8.55 195 PRO A O 1
ATOM 1513 N N . PRO A 1 196 ? -27.266 3.194 -20.414 1.00 9.25 196 PRO A N 1
ATOM 1514 C CA A PRO A 1 196 ? -26.459 2.913 -19.152 0.50 8.07 196 PRO A CA 1
ATOM 1515 C CA B PRO A 1 196 ? -26.292 3.019 -19.403 0.50 8.78 196 PRO A CA 1
ATOM 1516 C C . PRO A 1 196 ? -26.190 4.255 -18.471 1.00 8.39 196 PRO A C 1
ATOM 1517 O O . PRO A 1 196 ? -26.041 5.331 -19.058 1.00 9.67 196 PRO A O 1
ATOM 1524 N N . CYS A 1 197 ? -26.148 4.114 -17.175 1.00 8.68 197 CYS A N 1
ATOM 1525 C CA A CYS A 1 197 ? -25.908 5.224 -16.275 0.50 8.70 197 CYS A CA 1
ATOM 1526 C CA B CYS A 1 197 ? -25.911 5.238 -16.257 0.50 8.63 197 CYS A CA 1
ATOM 1527 C C . CYS A 1 197 ? -24.420 5.448 -16.023 1.00 7.58 197 CYS A C 1
ATOM 1528 O O . CYS A 1 197 ? -23.936 6.583 -16.085 1.00 8.45 197 CYS A O 1
ATOM 1533 N N . HIS A 1 198 ? -23.692 4.386 -15.705 1.00 7.13 198 HIS A N 1
ATOM 1534 C CA . HIS A 1 198 ? -22.230 4.370 -15.756 1.00 6.77 198 HIS A CA 1
ATOM 1535 C C . HIS A 1 198 ? -21.840 4.054 -17.171 1.00 6.19 198 HIS A C 1
ATOM 1536 O O . HIS A 1 198 ? -22.019 2.921 -17.640 1.00 7.49 198 HIS A O 1
ATOM 1543 N N . THR A 1 199 ? -21.432 5.085 -17.889 1.00 6.33 199 THR A N 1
ATOM 1544 C CA . THR A 1 199 ? -21.331 4.994 -19.338 1.00 6.66 199 THR A CA 1
ATOM 1545 C C . THR A 1 199 ? -20.002 4.469 -19.806 1.00 6.81 199 THR A C 1
ATOM 1546 O O . THR A 1 199 ? -19.943 3.950 -20.943 1.00 8.61 199 THR A O 1
ATOM 1550 N N . MET A 1 200 ? -18.938 4.601 -19.035 1.00 6.87 200 MET A N 1
ATOM 1551 C CA A MET A 1 200 ? -17.617 4.221 -19.433 0.50 7.39 200 MET A CA 1
ATOM 1552 C CA B MET A 1 200 ? -17.617 4.229 -19.438 0.50 6.83 200 MET A CA 1
ATOM 1553 C C . MET A 1 200 ? -16.736 4.180 -18.166 1.00 6.54 200 MET A C 1
ATOM 1554 O O . MET A 1 200 ? -17.049 4.812 -17.156 1.00 7.14 200 MET A O 1
ATOM 1563 N N . CYS A 1 201 ? -15.607 3.546 -18.323 1.00 7.53 201 CYS A N 1
ATOM 1564 C CA . CYS A 1 201 ? -14.539 3.661 -17.349 1.00 7.05 201 CYS A CA 1
ATOM 1565 C C . CYS A 1 201 ? -13.193 3.561 -18.087 1.00 6.67 201 CYS A C 1
ATOM 1566 O O . CYS A 1 201 ? -13.082 2.969 -19.165 1.00 8.38 201 CYS A O 1
ATOM 1569 N N . GLN A 1 202 ? -12.170 4.086 -17.436 1.00 6.37 202 GLN A N 1
ATOM 1570 C CA . GLN A 1 202 ? -10.761 4.039 -17.873 1.00 6.48 202 GLN A CA 1
ATOM 1571 C C . GLN A 1 202 ? -9.937 3.445 -16.751 1.00 6.63 202 GLN A C 1
ATOM 1572 O O . GLN A 1 202 ? -10.116 3.831 -15.607 1.00 7.28 202 GLN A O 1
ATOM 1578 N N . PHE A 1 203 ? -9.003 2.591 -17.095 1.00 7.57 203 PHE A N 1
ATOM 1579 C CA . PHE A 1 203 ? -8.017 2.065 -16.162 1.00 7.43 203 PHE A CA 1
ATOM 1580 C C . PHE A 1 203 ? -6.679 2.678 -16.375 1.00 7.87 203 PHE A C 1
ATOM 1581 O O . PHE A 1 203 ? -6.366 3.209 -17.447 1.00 9.48 203 PHE A O 1
ATOM 1589 N N . TYR A 1 204 ? -5.817 2.618 -15.369 1.00 7.65 204 TYR A N 1
ATOM 1590 C CA . TYR A 1 204 ? -4.521 3.258 -15.340 1.00 8.31 204 TYR A CA 1
ATOM 1591 C C . TYR A 1 204 ? -3.621 2.479 -14.431 1.00 8.82 204 TYR A C 1
ATOM 1592 O O . TYR A 1 204 ? -4.064 2.033 -13.381 1.00 8.72 204 TYR A O 1
ATOM 1601 N N . VAL A 1 205 ? -2.372 2.284 -14.839 1.00 9.44 205 VAL A N 1
ATOM 1602 C CA . VAL A 1 205 ? -1.413 1.535 -14.052 1.00 10.08 205 VAL A CA 1
ATOM 1603 C C . VAL A 1 205 ? -0.224 2.405 -13.682 1.00 11.12 205 VAL A C 1
ATOM 1604 O O . VAL A 1 205 ? 0.360 3.033 -14.525 1.00 11.93 205 VAL A O 1
ATOM 1608 N N . ASP A 1 206 ? 0.185 2.421 -12.418 1.00 11.76 206 ASP A N 1
ATOM 1609 C CA . ASP A 1 206 ? 1.416 3.105 -11.980 1.00 13.39 206 ASP A CA 1
ATOM 1610 C C . ASP A 1 206 ? 1.892 2.322 -10.737 1.00 13.07 206 ASP A C 1
ATOM 1611 O O . ASP A 1 206 ? 1.178 2.023 -9.841 1.00 14.03 206 ASP A O 1
ATOM 1616 N N . ASN A 1 207 ? 3.192 2.274 -10.534 1.00 16.06 207 ASN A N 1
ATOM 1617 C CA . ASN A 1 207 ? 3.836 1.726 -9.380 1.00 18.36 207 ASN A CA 1
ATOM 1618 C C . ASN A 1 207 ? 3.236 0.359 -8.962 1.00 16.11 207 ASN A C 1
ATOM 1619 O O . ASN A 1 207 ? 3.037 0.112 -7.763 1.00 17.36 207 ASN A O 1
ATOM 1624 N N . GLY A 1 208 ? 2.945 -0.463 -9.941 1.00 15.49 208 GLY A N 1
ATOM 1625 C CA . GLY A 1 208 ? 2.324 -1.784 -9.649 1.00 16.45 208 GLY A CA 1
ATOM 1626 C C . GLY A 1 208 ? 0.914 -1.796 -9.191 1.00 13.44 208 GLY A C 1
ATOM 1627 O O . GLY A 1 208 ? 0.411 -2.778 -8.668 1.00 14.13 208 GLY A O 1
ATOM 1628 N N . GLU A 1 209 ? 0.249 -0.631 -9.300 1.00 12.30 209 GLU A N 1
ATOM 1629 C CA . GLU A 1 209 ? -1.098 -0.412 -8.831 1.00 10.70 209 GLU A CA 1
ATOM 1630 C C . GLU A 1 209 ? -2.090 -0.055 -9.949 1.00 8.68 209 GLU A C 1
ATOM 1631 O O . GLU A 1 209 ? -1.797 0.752 -10.813 1.00 10.22 209 GLU A O 1
ATOM 1637 N N . LEU A 1 210 ? -3.268 -0.625 -9.846 1.00 8.19 210 LEU A N 1
ATOM 1638 C CA . LEU A 1 210 ? -4.381 -0.419 -10.813 1.00 8.28 210 LEU A CA 1
ATOM 1639 C C . LEU A 1 210 ? -5.361 0.595 -10.293 1.00 7.39 210 LEU A C 1
ATOM 1640 O O . LEU A 1 210 ? -5.988 0.366 -9.251 1.00 8.44 210 LEU A O 1
ATOM 1645 N N . SER A 1 211 ? -5.579 1.656 -11.049 1.00 7.30 211 SER A N 1
ATOM 1646 C CA . SER A 1 211 ? -6.612 2.652 -10.757 1.00 7.30 211 SER A CA 1
ATOM 1647 C C . SER A 1 211 ? -7.699 2.625 -11.847 1.00 6.80 211 SER A C 1
ATOM 1648 O O . SER A 1 211 ? -7.480 2.067 -12.930 1.00 7.53 211 SER A O 1
ATOM 1651 N N . CYS A 1 212 ? -8.811 3.216 -11.526 1.00 6.84 212 CYS A N 1
ATOM 1652 C CA . CYS A 1 212 ? -10.003 3.222 -12.391 1.00 6.53 212 CYS A CA 1
ATOM 1653 C C . CYS A 1 212 ? -10.693 4.528 -12.237 1.00 6.36 212 CYS A C 1
ATOM 1654 O O . CYS A 1 212 ? -10.840 5.027 -11.127 1.00 7.61 212 CYS A O 1
ATOM 1657 N N . GLN A 1 213 ? -11.203 5.084 -13.340 1.00 6.32 213 GLN A N 1
ATOM 1658 C CA . GLN A 1 213 ? -12.121 6.235 -13.332 1.00 6.03 213 GLN A CA 1
ATOM 1659 C C . GLN A 1 213 ? -13.386 5.836 -14.053 1.00 5.93 213 GLN A C 1
ATOM 1660 O O . GLN A 1 213 ? -13.333 5.440 -15.200 1.00 7.12 213 GLN A O 1
ATOM 1666 N N . LEU A 1 214 ? -14.539 6.010 -13.389 1.00 6.21 214 LEU A N 1
ATOM 1667 C CA . LEU A 1 214 ? -15.835 5.829 -14.035 1.00 6.27 214 LEU A CA 1
ATOM 1668 C C . LEU A 1 214 ? -16.461 7.156 -14.313 1.00 6.47 214 LEU A C 1
ATOM 1669 O O . LEU A 1 214 ? -16.231 8.142 -13.616 1.00 6.88 214 LEU A O 1
ATOM 1674 N N . TYR A 1 215 ? -17.313 7.191 -15.361 1.00 6.66 215 TYR A N 1
ATOM 1675 C CA . TYR A 1 215 ? -18.156 8.319 -15.651 1.00 6.62 215 TYR A CA 1
ATOM 1676 C C . TYR A 1 215 ? -19.613 7.900 -15.515 1.00 6.53 215 TYR A C 1
ATOM 1677 O O . TYR A 1 215 ? -20.073 6.934 -16.112 1.00 7.49 215 TYR A O 1
ATOM 1686 N N . GLN A 1 216 ? -20.323 8.622 -14.642 1.00 6.62 216 GLN A N 1
ATOM 1687 C CA . GLN A 1 216 ? -21.749 8.374 -14.394 1.00 7.22 216 GLN A CA 1
ATOM 1688 C C . GLN A 1 216 ? -22.511 9.612 -14.843 1.00 7.09 216 GLN A C 1
ATOM 1689 O O . GLN A 1 216 ? -22.367 10.701 -14.295 1.00 7.98 216 GLN A O 1
ATOM 1695 N N . ARG A 1 217 ? -23.388 9.452 -15.870 1.00 6.89 217 ARG A N 1
ATOM 1696 C CA . ARG A 1 217 ? -24.024 10.612 -16.481 1.00 7.17 217 ARG A CA 1
ATOM 1697 C C . ARG A 1 217 ? -25.047 11.294 -15.611 1.00 7.10 217 ARG A C 1
ATOM 1698 O O . ARG A 1 217 ? -25.345 12.469 -15.794 1.00 8.23 217 ARG A O 1
ATOM 1706 N N . SER A 1 218 ? -25.626 10.559 -14.671 1.00 7.93 218 SER A N 1
ATOM 1707 C CA A SER A 1 218 ? -26.682 11.025 -13.786 0.50 8.14 218 SER A CA 1
ATOM 1708 C CA B SER A 1 218 ? -26.558 11.106 -13.718 0.50 9.26 218 SER A CA 1
ATOM 1709 C C . SER A 1 218 ? -26.656 10.166 -12.590 1.00 8.18 218 SER A C 1
ATOM 1710 O O . SER A 1 218 ? -26.512 8.963 -12.713 1.00 9.87 218 SER A O 1
ATOM 1715 N N . GLY A 1 219 ? -26.929 10.708 -11.433 1.00 9.86 219 GLY A N 1
ATOM 1716 C CA . GLY A 1 219 ? -27.299 9.826 -10.336 1.00 12.47 219 GLY A CA 1
ATOM 1717 C C . GLY A 1 219 ? -27.698 10.534 -9.049 1.00 11.44 219 GLY A C 1
ATOM 1718 O O . GLY A 1 219 ? -27.365 11.723 -8.837 1.00 11.69 219 GLY A O 1
ATOM 1719 N N . ASP A 1 220 ? -28.463 9.838 -8.241 1.00 11.55 220 ASP A N 1
ATOM 1720 C CA . ASP A 1 220 ? -28.888 10.248 -6.963 1.00 10.33 220 ASP A CA 1
ATOM 1721 C C . ASP A 1 220 ? -27.745 9.955 -5.992 1.00 9.18 220 ASP A C 1
ATOM 1722 O O . ASP A 1 220 ? -27.336 8.808 -5.849 1.00 9.05 220 ASP A O 1
ATOM 1727 N N . MET A 1 221 ? -27.257 10.992 -5.331 1.00 10.09 221 MET A N 1
ATOM 1728 C CA . MET A 1 221 ? -26.195 10.855 -4.374 1.00 9.48 221 MET A CA 1
ATOM 1729 C C . MET A 1 221 ? -26.557 9.886 -3.281 1.00 11.01 221 MET A C 1
ATOM 1730 O O . MET A 1 221 ? -25.618 9.387 -2.648 1.00 13.39 221 MET A O 1
ATOM 1735 N N . GLY A 1 222 ? -27.836 9.676 -3.014 1.00 11.12 222 GLY A N 1
ATOM 1736 C CA . GLY A 1 222 ? -28.295 8.845 -1.956 1.00 14.21 222 GLY A CA 1
ATOM 1737 C C . GLY A 1 222 ? -28.461 7.403 -2.321 1.00 11.91 222 GLY A C 1
ATOM 1738 O O . GLY A 1 222 ? -28.728 6.598 -1.382 1.00 15.16 222 GLY A O 1
ATOM 1739 N N . LEU A 1 223 ? -28.355 6.992 -3.568 1.00 10.27 223 LEU A N 1
ATOM 1740 C CA . LEU A 1 223 ? -28.697 5.641 -3.945 1.00 12.64 223 LEU A CA 1
ATOM 1741 C C . LEU A 1 223 ? -27.790 5.098 -5.068 1.00 10.44 223 LEU A C 1
ATOM 1742 O O . LEU A 1 223 ? -26.840 4.376 -4.825 1.00 10.06 223 LEU A O 1
ATOM 1747 N N . GLY A 1 224 ? -28.013 5.548 -6.306 1.00 10.53 224 GLY A N 1
ATOM 1748 C CA . GLY A 1 224 ? -27.241 5.016 -7.407 1.00 10.05 224 GLY A CA 1
ATOM 1749 C C . GLY A 1 224 ? -25.772 5.387 -7.387 1.00 8.76 224 GLY A C 1
ATOM 1750 O O . GLY A 1 224 ? -24.941 4.606 -7.808 1.00 9.52 224 GLY A O 1
ATOM 1751 N N . VAL A 1 225 ? -25.452 6.588 -6.904 1.00 8.07 225 VAL A N 1
ATOM 1752 C CA . VAL A 1 225 ? -24.055 6.974 -6.845 1.00 8.30 225 VAL A CA 1
ATOM 1753 C C . VAL A 1 225 ? -23.232 6.079 -5.925 1.00 7.94 225 VAL A C 1
ATOM 1754 O O . VAL A 1 225 ? -22.237 5.488 -6.332 1.00 7.89 225 VAL A O 1
ATOM 1758 N N . PRO A 1 226 ? -23.673 5.858 -4.637 1.00 7.86 226 PRO A N 1
ATOM 1759 C CA . PRO A 1 226 ? -22.931 4.954 -3.790 1.00 7.64 226 PRO A CA 1
ATOM 1760 C C . PRO A 1 226 ? -22.880 3.514 -4.305 1.00 6.99 226 PRO A C 1
ATOM 1761 O O . PRO A 1 226 ? -21.944 2.788 -4.086 1.00 8.00 226 PRO A O 1
ATOM 1765 N N . PHE A 1 227 ? -23.973 3.080 -4.940 1.00 7.29 227 PHE A N 1
ATOM 1766 C CA . PHE A 1 227 ? -24.034 1.732 -5.457 1.00 7.41 227 PHE A CA 1
ATOM 1767 C C . PHE A 1 227 ? -22.974 1.540 -6.550 1.00 7.45 227 PHE A C 1
ATOM 1768 O O . PHE A 1 227 ? -22.231 0.544 -6.540 1.00 7.82 227 PHE A O 1
ATOM 1776 N N . ASN A 1 228 ? -22.897 2.492 -7.499 1.00 7.41 228 ASN A N 1
ATOM 1777 C CA . ASN A 1 228 ? -21.934 2.371 -8.573 1.00 7.78 228 ASN A CA 1
ATOM 1778 C C . ASN A 1 228 ? -20.491 2.572 -8.094 1.00 7.59 228 ASN A C 1
ATOM 1779 O O . ASN A 1 228 ? -19.576 1.955 -8.622 1.00 8.06 228 ASN A O 1
ATOM 1784 N N . LEU A 1 229 ? -20.291 3.415 -7.056 1.00 7.66 229 LEU A N 1
ATOM 1785 C CA . LEU A 1 229 ? -19.006 3.546 -6.409 1.00 8.19 229 LEU A CA 1
ATOM 1786 C C . LEU A 1 229 ? -18.515 2.202 -5.932 1.00 7.74 229 LEU A C 1
ATOM 1787 O O . LEU A 1 229 ? -17.366 1.764 -6.186 1.00 8.46 229 LEU A O 1
ATOM 1792 N N . ALA A 1 230 ? -19.380 1.475 -5.222 1.00 7.63 230 ALA A N 1
ATOM 1793 C CA . ALA A 1 230 ? -19.008 0.189 -4.705 1.00 7.98 230 ALA A CA 1
ATOM 1794 C C . ALA A 1 230 ? -18.738 -0.824 -5.836 1.00 7.72 230 ALA A C 1
ATOM 1795 O O . ALA A 1 230 ? -17.842 -1.641 -5.750 1.00 7.89 230 ALA A O 1
ATOM 1797 N N . SER A 1 231 ? -19.590 -0.811 -6.880 1.00 7.22 231 SER A N 1
ATOM 1798 C CA A SER A 1 231 ? -19.439 -1.762 -7.946 0.50 6.97 231 SER A CA 1
ATOM 1799 C CA B SER A 1 231 ? -19.473 -1.692 -8.056 0.50 7.73 231 SER A CA 1
ATOM 1800 C C . SER A 1 231 ? -18.081 -1.611 -8.656 1.00 6.75 231 SER A C 1
ATOM 1801 O O . SER A 1 231 ? -17.422 -2.606 -8.881 1.00 7.25 231 SER A O 1
ATOM 1806 N N . TYR A 1 232 ? -17.679 -0.377 -8.998 1.00 7.32 232 TYR A N 1
ATOM 1807 C CA . TYR A 1 232 ? -16.370 -0.191 -9.613 1.00 7.33 232 TYR A CA 1
ATOM 1808 C C . TYR A 1 232 ? -15.236 -0.407 -8.639 1.00 7.22 232 TYR A C 1
ATOM 1809 O O . TYR A 1 232 ? -14.171 -0.824 -9.068 1.00 7.52 232 TYR A O 1
ATOM 1818 N N . GLY A 1 233 ? -15.465 -0.174 -7.347 1.00 7.34 233 GLY A N 1
ATOM 1819 C CA . GLY A 1 233 ? -14.428 -0.579 -6.406 1.00 7.63 233 GLY A CA 1
ATOM 1820 C C . GLY A 1 233 ? -14.187 -2.092 -6.458 1.00 7.14 233 GLY A C 1
ATOM 1821 O O . GLY A 1 233 ? -13.053 -2.533 -6.538 1.00 8.07 233 GLY A O 1
ATOM 1822 N N . LEU A 1 234 ? -15.276 -2.858 -6.428 1.00 7.35 234 LEU A N 1
ATOM 1823 C CA . LEU A 1 234 ? -15.156 -4.312 -6.542 1.00 7.18 234 LEU A CA 1
ATOM 1824 C C . LEU A 1 234 ? -14.516 -4.708 -7.846 1.00 7.41 234 LEU A C 1
ATOM 1825 O O . LEU A 1 234 ? -13.594 -5.551 -7.859 1.00 8.02 234 LEU A O 1
ATOM 1830 N N . LEU A 1 235 ? -14.951 -4.130 -8.974 1.00 7.33 235 LEU A N 1
ATOM 1831 C CA . LEU A 1 235 ? -14.399 -4.490 -10.255 1.00 7.14 235 LEU A CA 1
ATOM 1832 C C . LEU A 1 235 ? -12.899 -4.257 -10.284 1.00 6.81 235 LEU A C 1
ATOM 1833 O O . LEU A 1 235 ? -12.138 -5.061 -10.850 1.00 7.66 235 LEU A O 1
ATOM 1838 N N . THR A 1 236 ? -12.467 -3.135 -9.758 1.00 7.00 236 THR A N 1
ATOM 1839 C CA . THR A 1 236 ? -11.041 -2.816 -9.782 1.00 7.02 236 THR A CA 1
ATOM 1840 C C . THR A 1 236 ? -10.246 -3.814 -8.943 1.00 7.02 236 THR A C 1
ATOM 1841 O O . THR A 1 236 ? -9.194 -4.276 -9.388 1.00 7.75 236 THR A O 1
ATOM 1845 N N . HIS A 1 237 ? -10.742 -4.192 -7.788 1.00 6.98 237 HIS A N 1
ATOM 1846 C CA . HIS A 1 237 ? -10.075 -5.253 -7.026 1.00 7.46 237 HIS A CA 1
ATOM 1847 C C . HIS A 1 237 ? -10.036 -6.580 -7.791 1.00 7.69 237 HIS A C 1
ATOM 1848 O O . HIS A 1 237 ? -9.018 -7.261 -7.760 1.00 8.22 237 HIS A O 1
ATOM 1855 N N . MET A 1 238 ? -11.108 -6.940 -8.451 1.00 7.66 238 MET A N 1
ATOM 1856 C CA . MET A 1 238 ? -11.134 -8.175 -9.209 1.00 7.90 238 MET A CA 1
ATOM 1857 C C . MET A 1 238 ? -10.137 -8.169 -10.350 1.00 8.03 238 MET A C 1
ATOM 1858 O O . MET A 1 238 ? -9.366 -9.117 -10.528 1.00 8.83 238 MET A O 1
ATOM 1863 N N . ILE A 1 239 ? -10.111 -7.095 -11.121 1.00 8.04 239 ILE A N 1
ATOM 1864 C CA . ILE A 1 239 ? -9.193 -6.989 -12.262 1.00 7.92 239 ILE A CA 1
ATOM 1865 C C . ILE A 1 239 ? -7.756 -6.945 -11.758 1.00 8.50 239 ILE A C 1
ATOM 1866 O O . ILE A 1 239 ? -6.881 -7.571 -12.351 1.00 8.86 239 ILE A O 1
ATOM 1871 N N . ALA A 1 240 ? -7.495 -6.261 -10.659 1.00 8.18 240 ALA A N 1
ATOM 1872 C CA . ALA A 1 240 ? -6.140 -6.227 -10.116 1.00 8.36 240 ALA A CA 1
ATOM 1873 C C . ALA A 1 240 ? -5.729 -7.654 -9.793 1.00 9.14 240 ALA A C 1
ATOM 1874 O O . ALA A 1 240 ? -4.556 -8.058 -10.073 1.00 10.08 240 ALA A O 1
ATOM 1876 N N . LYS A 1 241 ? -6.559 -8.483 -9.169 1.00 8.80 241 LYS A N 1
ATOM 1877 C CA . LYS A 1 241 ? -6.195 -9.842 -8.857 1.00 8.92 241 LYS A CA 1
ATOM 1878 C C . LYS A 1 241 ? -5.870 -10.625 -10.137 1.00 9.50 241 LYS A C 1
ATOM 1879 O O . LYS A 1 241 ? -4.871 -11.335 -10.201 1.00 10.29 241 LYS A O 1
ATOM 1885 N N . VAL A 1 242 ? -6.731 -10.529 -11.143 1.00 9.52 242 VAL A N 1
ATOM 1886 C CA . VAL A 1 242 ? -6.481 -11.209 -12.424 1.00 10.23 242 VAL A CA 1
ATOM 1887 C C . VAL A 1 242 ? -5.151 -10.819 -13.021 1.00 9.86 242 VAL A C 1
ATOM 1888 O O . VAL A 1 242 ? -4.492 -11.671 -13.614 1.00 11.97 242 VAL A O 1
ATOM 1892 N N . CYS A 1 243 ? -4.776 -9.562 -12.895 1.00 9.38 243 CYS A N 1
ATOM 1893 C CA . CYS A 1 243 ? -3.615 -9.020 -13.576 1.00 10.37 243 CYS A CA 1
ATOM 1894 C C . CYS A 1 243 ? -2.348 -9.055 -12.696 1.00 10.83 243 CYS A C 1
ATOM 1895 O O . CYS A 1 243 ? -1.308 -8.612 -13.150 1.00 12.81 243 CYS A O 1
ATOM 1898 N N . GLY A 1 244 ? -2.449 -9.583 -11.481 1.00 10.66 244 GLY A N 1
ATOM 1899 C CA . GLY A 1 244 ? -1.293 -9.662 -10.606 1.00 11.66 244 GLY A CA 1
ATOM 1900 C C . GLY A 1 244 ? -0.803 -8.313 -10.092 1.00 11.54 244 GLY A C 1
ATOM 1901 O O . GLY A 1 244 ? 0.381 -8.133 -9.793 1.00 14.15 244 GLY A O 1
ATOM 1902 N N . LEU A 1 245 ? -1.704 -7.341 -9.982 1.00 10.50 245 LEU A N 1
ATOM 1903 C CA . LEU A 1 245 ? -1.418 -5.977 -9.511 1.00 9.74 245 LEU A CA 1
ATOM 1904 C C . LEU A 1 245 ? -2.045 -5.718 -8.180 1.00 10.48 245 LEU A C 1
ATOM 1905 O O . LEU A 1 245 ? -2.919 -6.456 -7.722 1.00 13.16 245 LEU A O 1
ATOM 1910 N N . LYS A 1 246 ? -1.666 -4.648 -7.538 1.00 10.43 246 LYS A N 1
ATOM 1911 C CA A LYS A 1 246 ? -2.294 -4.161 -6.326 0.50 10.92 246 LYS A CA 1
ATOM 1912 C CA B LYS A 1 246 ? -2.329 -4.177 -6.346 0.50 10.90 246 LYS A CA 1
ATOM 1913 C C . LYS A 1 246 ? -3.322 -3.098 -6.715 1.00 10.19 246 LYS A C 1
ATOM 1914 O O . LYS A 1 246 ? -3.157 -2.413 -7.689 1.00 10.96 246 LYS A O 1
ATOM 1925 N N . PRO A 1 247 ? -4.372 -2.923 -5.922 1.00 10.73 247 PRO A N 1
ATOM 1926 C CA . PRO A 1 247 ? -5.332 -1.861 -6.190 1.00 11.10 247 PRO A CA 1
ATOM 1927 C C . PRO A 1 247 ? -4.783 -0.488 -5.853 1.00 10.06 247 PRO A C 1
ATOM 1928 O O . PRO A 1 247 ? -4.085 -0.342 -4.842 1.00 11.83 247 PRO A O 1
ATOM 1932 N N . GLY A 1 248 ? -5.154 0.517 -6.621 1.00 9.23 248 GLY A N 1
ATOM 1933 C CA . GLY A 1 248 ? -4.697 1.909 -6.467 1.00 8.67 248 GLY A CA 1
ATOM 1934 C C . GLY A 1 248 ? -5.828 2.815 -5.989 1.00 7.91 248 GLY A C 1
ATOM 1935 O O . GLY A 1 248 ? -6.160 2.783 -4.803 1.00 9.60 248 GLY A O 1
ATOM 1936 N N . THR A 1 249 ? -6.348 3.636 -6.902 1.00 8.08 249 THR A N 1
ATOM 1937 C CA . THR A 1 249 ? -7.359 4.620 -6.572 1.00 7.85 249 THR A CA 1
ATOM 1938 C C . THR A 1 249 ? -8.552 4.457 -7.511 1.00 7.72 249 THR A C 1
ATOM 1939 O O . THR A 1 249 ? -8.350 4.179 -8.713 1.00 8.17 249 THR A O 1
ATOM 1943 N N . LEU A 1 250 ? -9.753 4.717 -7.012 1.00 7.35 250 LEU A N 1
ATOM 1944 C CA . LEU A 1 250 ? -10.975 4.821 -7.806 1.00 6.82 250 LEU A CA 1
ATOM 1945 C C . LEU A 1 250 ? -11.373 6.273 -7.893 1.00 6.56 250 LEU A C 1
ATOM 1946 O O . LEU A 1 250 ? -11.490 6.972 -6.880 1.00 7.78 250 LEU A O 1
ATOM 1951 N N . VAL A 1 251 ? -11.619 6.748 -9.109 1.00 6.60 251 VAL A N 1
ATOM 1952 C CA . VAL A 1 251 ? -12.083 8.124 -9.381 1.00 6.54 251 VAL A CA 1
ATOM 1953 C C . VAL A 1 251 ? -13.516 8.022 -9.883 1.00 6.63 251 VAL A C 1
ATOM 1954 O O . VAL A 1 251 ? -13.785 7.330 -10.863 1.00 7.14 251 VAL A O 1
ATOM 1958 N N . HIS A 1 252 ? -14.426 8.720 -9.217 1.00 6.46 252 HIS A N 1
ATOM 1959 C CA . HIS A 1 252 ? -15.837 8.704 -9.581 1.00 6.63 252 HIS A CA 1
ATOM 1960 C C . HIS A 1 252 ? -16.217 10.063 -10.113 1.00 6.07 252 HIS A C 1
ATOM 1961 O O . HIS A 1 252 ? -16.260 11.043 -9.374 1.00 7.10 252 HIS A O 1
ATOM 1968 N N . THR A 1 253 ? -16.483 10.146 -11.421 1.00 6.50 253 THR A N 1
ATOM 1969 C CA . THR A 1 253 ? -16.861 11.399 -12.083 1.00 6.29 253 THR A CA 1
ATOM 1970 C C . THR A 1 253 ? -18.348 11.375 -12.405 1.00 6.39 253 THR A C 1
ATOM 1971 O O . THR A 1 253 ? -18.866 10.376 -12.888 1.00 7.11 253 THR A O 1
ATOM 1975 N N . LEU A 1 254 ? -19.017 12.487 -12.096 1.00 6.95 254 LEU A N 1
ATOM 1976 C CA . LEU A 1 254 ? -20.464 12.645 -12.338 1.00 6.54 254 LEU A CA 1
ATOM 1977 C C . LEU A 1 254 ? -20.732 13.724 -13.340 1.00 6.91 254 LEU A C 1
ATOM 1978 O O . LEU A 1 254 ? -20.094 14.786 -13.373 1.00 7.20 254 LEU A O 1
ATOM 1983 N N . GLY A 1 255 ? -21.804 13.470 -14.109 1.00 7.41 255 GLY A N 1
ATOM 1984 C CA . GLY A 1 255 ? -22.526 14.460 -14.911 1.00 7.81 255 GLY A CA 1
ATOM 1985 C C . GLY A 1 255 ? -23.527 15.163 -14.014 1.00 7.35 255 GLY A C 1
ATOM 1986 O O . GLY A 1 255 ? -23.172 16.008 -13.193 1.00 7.94 255 GLY A O 1
ATOM 1987 N N . ASP A 1 256 ? -24.800 14.793 -14.120 1.00 7.37 256 ASP A N 1
ATOM 1988 C CA A ASP A 1 256 ? -25.850 15.359 -13.256 0.50 8.55 256 ASP A CA 1
ATOM 1989 C CA B ASP A 1 256 ? -25.823 15.365 -13.264 0.50 8.62 256 ASP A CA 1
ATOM 1990 C C . ASP A 1 256 ? -25.841 14.684 -11.887 1.00 8.39 256 ASP A C 1
ATOM 1991 O O . ASP A 1 256 ? -26.407 13.597 -11.727 1.00 9.77 256 ASP A O 1
ATOM 2000 N N . ALA A 1 257 ? -25.207 15.329 -10.925 1.00 8.29 257 ALA A N 1
ATOM 2001 C CA . ALA A 1 257 ? -25.167 14.833 -9.550 1.00 8.14 257 ALA A CA 1
ATOM 2002 C C . ALA A 1 257 ? -26.348 15.509 -8.809 1.00 8.93 257 ALA A C 1
ATOM 2003 O O . ALA A 1 257 ? -26.404 16.702 -8.696 1.00 10.41 257 ALA A O 1
ATOM 2005 N N . HIS A 1 258 ? -27.276 14.734 -8.277 1.00 9.62 258 HIS A N 1
ATOM 2006 C CA . HIS A 1 258 ? -28.467 15.284 -7.719 1.00 10.55 258 HIS A CA 1
ATOM 2007 C C . HIS A 1 258 ? -28.885 14.585 -6.426 1.00 10.24 258 HIS A C 1
ATOM 2008 O O . HIS A 1 258 ? -28.520 13.440 -6.147 1.00 10.27 258 HIS A O 1
ATOM 2015 N N . VAL A 1 259 ? -29.703 15.299 -5.673 1.00 10.93 259 VAL A N 1
ATOM 2016 C CA . VAL A 1 259 ? -30.411 14.762 -4.546 1.00 11.17 259 VAL A CA 1
ATOM 2017 C C . VAL A 1 259 ? -31.876 15.150 -4.757 1.00 11.58 259 VAL A C 1
ATOM 2018 O O . VAL A 1 259 ? -32.216 16.113 -5.420 1.00 13.42 259 VAL A O 1
ATOM 2022 N N . TYR A 1 260 ? -32.757 14.414 -4.075 1.00 13.47 260 TYR A N 1
ATOM 2023 C CA . TYR A 1 260 ? -34.204 14.733 -4.091 1.00 14.70 260 TYR A CA 1
ATOM 2024 C C . TYR A 1 260 ? -34.486 15.698 -2.986 1.00 16.34 260 TYR A C 1
ATOM 2025 O O . TYR A 1 260 ? -34.131 15.477 -1.832 1.00 18.02 260 TYR A O 1
ATOM 2034 N N . SER A 1 261 ? -35.262 16.718 -3.283 1.00 18.31 261 SER A N 1
ATOM 2035 C CA . SER A 1 261 ? -35.586 17.759 -2.352 1.00 19.37 261 SER A CA 1
ATOM 2036 C C . SER A 1 261 ? -36.399 17.231 -1.138 1.00 23.22 261 SER A C 1
ATOM 2037 O O . SER A 1 261 ? -36.223 17.740 -0.023 1.00 31.21 261 SER A O 1
ATOM 2040 N N . ASN A 1 262 ? -37.132 16.132 -1.314 1.00 23.31 262 ASN A N 1
ATOM 2041 C CA . ASN A 1 262 ? -37.875 15.607 -0.190 1.00 29.33 262 ASN A CA 1
ATOM 2042 C C . ASN A 1 262 ? -37.039 14.741 0.764 1.00 45.26 262 ASN A C 1
ATOM 2043 O O . ASN A 1 262 ? -37.565 14.273 1.767 1.00 65.29 262 ASN A O 1
ATOM 2048 N N . HIS A 1 263 ? -35.739 14.561 0.496 1.00 25.37 263 HIS A N 1
ATOM 2049 C CA . HIS A 1 263 ? -34.846 13.856 1.396 1.00 25.88 263 HIS A CA 1
ATOM 2050 C C . HIS A 1 263 ? -33.862 14.729 2.140 1.00 19.69 263 HIS A C 1
ATOM 2051 O O . HIS A 1 263 ? -32.935 14.206 2.781 1.00 22.16 263 HIS A O 1
ATOM 2058 N N . VAL A 1 264 ? -34.019 16.027 2.095 1.00 20.57 264 VAL A N 1
ATOM 2059 C CA . VAL A 1 264 ? -33.113 16.918 2.711 1.00 23.45 264 VAL A CA 1
ATOM 2060 C C . VAL A 1 264 ? -32.993 16.712 4.211 1.00 21.50 264 VAL A C 1
ATOM 2061 O O . VAL A 1 264 ? -31.886 16.730 4.730 1.00 21.53 264 VAL A O 1
ATOM 2065 N N . ASP A 1 265 ? -34.082 16.439 4.892 1.00 24.19 265 ASP A N 1
ATOM 2066 C CA . ASP A 1 265 ? -33.986 16.291 6.344 1.00 24.61 265 ASP A CA 1
ATOM 2067 C C . ASP A 1 265 ? -33.129 15.117 6.703 1.00 23.40 265 ASP A C 1
ATOM 2068 O O . ASP A 1 265 ? -32.249 15.240 7.567 1.00 23.94 265 ASP A O 1
ATOM 2073 N N . ALA A 1 266 ? -33.367 13.991 6.060 1.00 19.85 266 ALA A N 1
ATOM 2074 C CA . ALA A 1 266 ? -32.547 12.828 6.223 1.00 20.98 266 ALA A CA 1
ATOM 2075 C C . ALA A 1 266 ? -31.107 13.115 5.911 1.00 16.56 266 ALA A C 1
ATOM 2076 O O . ALA A 1 266 ? -30.213 12.578 6.578 1.00 17.54 266 ALA A O 1
ATOM 2078 N N . LEU A 1 267 ? -30.851 13.761 4.770 1.00 16.20 267 LEU A N 1
ATOM 2079 C CA . LEU A 1 267 ? -29.472 14.067 4.358 1.00 17.84 267 LEU A CA 1
ATOM 2080 C C . LEU A 1 267 ? -28.774 14.845 5.399 1.00 17.52 267 LEU A C 1
ATOM 2081 O O . LEU A 1 267 ? -27.558 14.599 5.664 1.00 17.25 267 LEU A O 1
ATOM 2086 N N . LYS A 1 268 ? -29.450 15.790 5.995 1.00 18.57 268 LYS A N 1
ATOM 2087 C CA . LYS A 1 268 ? -28.775 16.567 7.009 1.00 19.41 268 LYS A CA 1
ATOM 2088 C C . LYS A 1 268 ? -28.363 15.751 8.210 1.00 19.67 268 LYS A C 1
ATOM 2089 O O . LYS A 1 268 ? -27.296 16.049 8.795 1.00 20.54 268 LYS A O 1
ATOM 2095 N N . ILE A 1 269 ? -29.206 14.802 8.669 1.00 16.66 269 ILE A N 1
ATOM 2096 C CA . ILE A 1 269 ? -28.762 13.930 9.730 1.00 15.57 269 ILE A CA 1
ATOM 2097 C C . ILE A 1 269 ? -27.515 13.227 9.275 1.00 14.37 269 ILE A C 1
ATOM 2098 O O . ILE A 1 269 ? -26.550 13.092 9.997 1.00 13.21 269 ILE A O 1
ATOM 2103 N N . GLN A 1 270 ? -27.595 12.625 8.094 1.00 13.54 270 GLN A N 1
ATOM 2104 C CA . GLN A 1 270 ? -26.491 11.834 7.567 1.00 13.80 270 GLN A CA 1
ATOM 2105 C C . GLN A 1 270 ? -25.148 12.581 7.516 1.00 12.87 270 GLN A C 1
ATOM 2106 O O . GLN A 1 270 ? -24.097 12.063 7.824 1.00 12.42 270 GLN A O 1
ATOM 2112 N N . LEU A 1 271 ? -25.251 13.837 7.072 1.00 13.78 271 LEU A N 1
ATOM 2113 C CA . LEU A 1 271 ? -24.058 14.680 6.884 1.00 13.13 271 LEU A CA 1
ATOM 2114 C C . LEU A 1 271 ? -23.351 14.979 8.184 1.00 12.87 271 LEU A C 1
ATOM 2115 O O . LEU A 1 271 ? -22.184 15.346 8.147 1.00 15.79 271 LEU A O 1
ATOM 2120 N N . ASP A 1 272 ? -23.979 14.828 9.303 1.00 12.61 272 ASP A N 1
ATOM 2121 C CA . ASP A 1 272 ? -23.371 15.022 10.616 1.00 13.32 272 ASP A CA 1
ATOM 2122 C C . ASP A 1 272 ? -22.668 13.813 11.150 1.00 12.33 272 ASP A C 1
ATOM 2123 O O . ASP A 1 272 ? -21.952 13.872 12.161 1.00 14.78 272 ASP A O 1
ATOM 2128 N N . ARG A 1 273 ? -22.819 12.647 10.490 1.00 11.47 273 ARG A N 1
ATOM 2129 C CA . ARG A 1 273 ? -22.235 11.407 10.960 1.00 10.80 273 ARG A CA 1
ATOM 2130 C C . ARG A 1 273 ? -20.748 11.325 10.624 1.00 10.86 273 ARG A C 1
ATOM 2131 O O . ARG A 1 273 ? -20.320 11.750 9.526 1.00 12.35 273 ARG A O 1
ATOM 2139 N N . GLU A 1 274 ? -19.969 10.777 11.527 1.00 10.57 274 GLU A N 1
ATOM 2140 C CA . GLU A 1 274 ? -18.562 10.526 11.290 1.00 10.94 274 GLU A CA 1
ATOM 2141 C C . GLU A 1 274 ? -18.418 9.180 10.576 1.00 9.66 274 GLU A C 1
ATOM 2142 O O . GLU A 1 274 ? -18.758 8.145 11.165 1.00 10.44 274 GLU A O 1
ATOM 2148 N N . PRO A 1 275 ? -17.871 9.143 9.362 1.00 9.22 275 PRO A N 1
ATOM 2149 C CA . PRO A 1 275 ? -17.724 7.881 8.690 1.00 8.53 275 PRO A CA 1
ATOM 2150 C C . PRO A 1 275 ? -16.870 6.875 9.458 1.00 8.93 275 PRO A C 1
ATOM 2151 O O . PRO A 1 275 ? -15.884 7.252 10.122 1.00 10.26 275 PRO A O 1
ATOM 2155 N N . TYR A 1 276 ? -17.194 5.599 9.337 1.00 9.09 276 TYR A N 1
ATOM 2156 C CA . TYR A 1 276 ? -16.335 4.513 9.780 1.00 9.03 276 TYR A CA 1
ATOM 2157 C C . TYR A 1 276 ? -15.279 4.228 8.728 1.00 9.34 276 TYR A C 1
ATOM 2158 O O . TYR A 1 276 ? -15.461 4.610 7.538 1.00 8.91 276 TYR A O 1
ATOM 2167 N N . ALA A 1 277 ? -14.216 3.525 9.068 1.00 8.84 277 ALA A N 1
ATOM 2168 C CA . ALA A 1 277 ? -13.356 2.993 8.052 1.00 9.37 277 ALA A CA 1
ATOM 2169 C C . ALA A 1 277 ? -14.124 2.154 7.084 1.00 8.92 277 ALA A C 1
ATOM 2170 O O . ALA A 1 277 ? -14.979 1.347 7.512 1.00 9.26 277 ALA A O 1
ATOM 2172 N N . PHE A 1 278 ? -13.774 2.186 5.822 1.00 8.60 278 PHE A N 1
ATOM 2173 C CA . PHE A 1 278 ? -14.390 1.308 4.837 1.00 8.84 278 PHE A CA 1
ATOM 2174 C C . PHE A 1 278 ? -14.045 -0.160 5.122 1.00 8.42 278 PHE A C 1
ATOM 2175 O O . PHE A 1 278 ? -12.937 -0.439 5.649 1.00 9.17 278 PHE A O 1
ATOM 2183 N N . PRO A 1 279 ? -14.903 -1.070 4.714 1.00 8.34 279 PRO A N 1
ATOM 2184 C CA . PRO A 1 279 ? -14.584 -2.494 4.794 1.00 8.89 279 PRO A CA 1
ATOM 2185 C C . PRO A 1 279 ? -13.471 -2.871 3.790 1.00 9.00 279 PRO A C 1
ATOM 2186 O O . PRO A 1 279 ? -13.086 -2.054 2.932 1.00 9.70 279 PRO A O 1
ATOM 2190 N N . LYS A 1 280 ? -13.013 -4.099 3.898 1.00 10.42 280 LYS A N 1
ATOM 2191 C CA . LYS A 1 280 ? -12.018 -4.648 2.976 1.00 11.50 280 LYS A CA 1
ATOM 2192 C C . LYS A 1 280 ? -12.560 -5.858 2.270 1.00 10.37 280 LYS A C 1
ATOM 2193 O O . LYS A 1 280 ? -13.327 -6.656 2.825 1.00 11.76 280 LYS A O 1
ATOM 2199 N N . ILE A 1 281 ? -12.171 -6.002 1.021 1.00 10.66 281 ILE A N 1
ATOM 2200 C CA A ILE A 1 281 ? -12.470 -7.183 0.192 0.50 10.93 281 ILE A CA 1
ATOM 2201 C CA B ILE A 1 281 ? -12.468 -7.150 0.241 0.50 10.44 281 ILE A CA 1
ATOM 2202 C C . ILE A 1 281 ? -11.377 -8.217 0.374 1.00 9.98 281 ILE A C 1
ATOM 2203 O O . ILE A 1 281 ? -10.187 -7.888 0.423 1.00 11.29 281 ILE A O 1
ATOM 2212 N N . ARG A 1 282 ? -11.780 -9.465 0.386 1.00 11.13 282 ARG A N 1
ATOM 2213 C CA A ARG A 1 282 ? -10.884 -10.581 0.453 0.50 11.86 282 ARG A CA 1
ATOM 2214 C CA B ARG A 1 282 ? -10.844 -10.579 0.337 0.50 11.96 282 ARG A CA 1
ATOM 2215 C C . ARG A 1 282 ? -11.326 -11.646 -0.532 1.00 11.79 282 ARG A C 1
ATOM 2216 O O . ARG A 1 282 ? -12.503 -12.032 -0.498 1.00 15.86 282 ARG A O 1
ATOM 2231 N N . PHE A 1 283 ? -10.479 -12.127 -1.414 1.00 11.57 283 PHE A N 1
ATOM 2232 C CA . PHE A 1 283 ? -10.805 -13.208 -2.340 1.00 11.54 283 PHE A CA 1
ATOM 2233 C C . PHE A 1 283 ? -10.243 -14.495 -1.776 1.00 12.34 283 PHE A C 1
ATOM 2234 O O . PHE A 1 283 ? -9.023 -14.542 -1.480 1.00 14.96 283 PHE A O 1
ATOM 2242 N N . THR A 1 284 ? -11.057 -15.525 -1.609 1.00 11.77 284 THR A N 1
ATOM 2243 C CA . THR A 1 284 ? -10.629 -16.690 -0.828 1.00 12.54 284 THR A CA 1
ATOM 2244 C C . THR A 1 284 ? -10.127 -17.809 -1.635 1.00 12.95 284 THR A C 1
ATOM 2245 O O . THR A 1 284 ? -9.796 -18.871 -1.031 1.00 15.50 284 THR A O 1
ATOM 2249 N N . ARG A 1 285 ? -9.964 -17.727 -2.920 1.00 12.08 285 ARG A N 1
ATOM 2250 C CA . ARG A 1 285 ? -9.262 -18.665 -3.739 1.00 13.44 285 ARG A CA 1
ATOM 2251 C C . ARG A 1 285 ? -8.679 -17.943 -4.965 1.00 13.16 285 ARG A C 1
ATOM 2252 O O . ARG A 1 285 ? -9.056 -16.808 -5.282 1.00 13.05 285 ARG A O 1
ATOM 2260 N N . ASP A 1 286 ? -7.771 -18.624 -5.648 1.00 14.62 286 ASP A N 1
ATOM 2261 C CA . ASP A 1 286 ? -7.226 -18.131 -6.898 1.00 14.23 286 ASP A CA 1
ATOM 2262 C C . ASP A 1 286 ? -8.369 -18.191 -7.976 1.00 11.91 286 ASP A C 1
ATOM 2263 O O . ASP A 1 286 ? -9.308 -18.938 -7.878 1.00 13.15 286 ASP A O 1
ATOM 2268 N N . VAL A 1 287 ? -8.161 -17.365 -8.986 1.00 11.63 287 VAL A N 1
ATOM 2269 C CA . VAL A 1 287 ? -9.045 -17.297 -10.151 1.00 11.67 287 VAL A CA 1
ATOM 2270 C C . VAL A 1 287 ? -8.270 -17.539 -11.435 1.00 12.17 287 VAL A C 1
ATOM 2271 O O . VAL A 1 287 ? -7.131 -17.058 -11.572 1.00 13.69 287 VAL A O 1
ATOM 2275 N N . ALA A 1 288 ? -8.895 -18.244 -12.350 1.00 11.62 288 ALA A N 1
ATOM 2276 C CA . ALA A 1 288 ? -8.289 -18.501 -13.661 1.00 12.56 288 ALA A CA 1
ATOM 2277 C C . ALA A 1 288 ? -8.329 -17.316 -14.593 1.00 12.72 288 ALA A C 1
ATOM 2278 O O . ALA A 1 288 ? -7.515 -17.195 -15.516 1.00 14.42 288 ALA A O 1
ATOM 2280 N N . SER A 1 289 ? -9.334 -16.450 -14.450 1.00 12.15 289 SER A N 1
ATOM 2281 C CA . SER A 1 289 ? -9.589 -15.326 -15.316 1.00 11.07 289 SER A CA 1
ATOM 2282 C C . SER A 1 289 ? -10.673 -14.482 -14.673 1.00 9.75 289 SER A C 1
ATOM 2283 O O . SER A 1 289 ? -11.238 -14.838 -13.618 1.00 9.86 289 SER A O 1
ATOM 2286 N N . ILE A 1 290 ? -11.018 -13.380 -15.319 1.00 9.34 290 ILE A N 1
ATOM 2287 C CA . ILE A 1 290 ? -12.071 -12.521 -14.868 1.00 9.02 290 ILE A CA 1
ATOM 2288 C C . ILE A 1 290 ? -13.434 -13.201 -14.840 1.00 9.25 290 ILE A C 1
ATOM 2289 O O . ILE A 1 290 ? -14.348 -12.731 -14.150 1.00 9.73 290 ILE A O 1
ATOM 2294 N N . ASP A 1 291 ? -13.572 -14.319 -15.585 1.00 9.18 291 ASP A N 1
ATOM 2295 C CA . ASP A 1 291 ? -14.779 -15.085 -15.665 1.00 9.87 291 ASP A CA 1
ATOM 2296 C C . ASP A 1 291 ? -14.891 -16.170 -14.605 1.00 10.54 291 ASP A C 1
ATOM 2297 O O . ASP A 1 291 ? -15.825 -16.975 -14.634 1.00 11.94 291 ASP A O 1
ATOM 2302 N N . ASP A 1 292 ? -13.923 -16.251 -13.689 1.00 10.30 292 ASP A N 1
ATOM 2303 C CA . ASP A 1 292 ? -13.794 -17.364 -12.751 1.00 11.12 292 ASP A CA 1
ATOM 2304 C C . ASP A 1 292 ? -14.086 -16.949 -11.319 1.00 9.99 292 ASP A C 1
ATOM 2305 O O . ASP A 1 292 ? -13.638 -17.624 -10.403 1.00 12.72 292 ASP A O 1
ATOM 2310 N N . PHE A 1 293 ? -14.811 -15.879 -11.054 1.00 9.92 293 PHE A N 1
ATOM 2311 C CA . PHE A 1 293 ? -15.228 -15.518 -9.730 1.00 9.96 293 PHE A CA 1
ATOM 2312 C C . PHE A 1 293 ? -16.595 -16.059 -9.440 1.00 10.38 293 PHE A C 1
ATOM 2313 O O . PHE A 1 293 ? -17.445 -16.108 -10.324 1.00 11.59 293 PHE A O 1
ATOM 2321 N N . THR A 1 294 ? -16.853 -16.397 -8.183 1.00 11.20 294 THR A N 1
ATOM 2322 C CA . THR A 1 294 ? -18.186 -16.791 -7.693 1.00 11.96 294 THR A CA 1
ATOM 2323 C C . THR A 1 294 ? -18.420 -16.054 -6.387 1.00 11.66 294 THR A C 1
ATOM 2324 O O . THR A 1 294 ? -17.470 -15.672 -5.658 1.00 11.86 294 THR A O 1
ATOM 2328 N N . SER A 1 295 ? -19.689 -15.863 -6.073 1.00 12.12 295 SER A N 1
ATOM 2329 C CA . SER A 1 295 ? -20.040 -15.071 -4.894 1.00 13.58 295 SER A CA 1
ATOM 2330 C C . SER A 1 295 ? -19.497 -15.683 -3.607 1.00 13.07 295 SER A C 1
ATOM 2331 O O . SER A 1 295 ? -19.189 -14.952 -2.664 1.00 15.01 295 SER A O 1
ATOM 2334 N N . ASP A 1 296 ? -19.351 -16.981 -3.535 1.00 13.66 296 ASP A N 1
ATOM 2335 C CA . ASP A 1 296 ? -18.866 -17.649 -2.319 1.00 14.98 296 ASP A CA 1
ATOM 2336 C C . ASP A 1 296 ? -17.401 -17.399 -2.044 1.00 16.94 296 ASP A C 1
ATOM 2337 O O . ASP A 1 296 ? -16.988 -17.750 -0.921 1.00 20.68 296 ASP A O 1
ATOM 2342 N N . MET A 1 297 ? -16.637 -16.816 -2.929 1.00 12.97 297 MET A N 1
ATOM 2343 C CA . MET A 1 297 ? -15.217 -16.561 -2.690 1.00 12.80 297 MET A CA 1
ATOM 2344 C C . MET A 1 297 ? -14.868 -15.045 -2.650 1.00 10.78 297 MET A C 1
ATOM 2345 O O . MET A 1 297 ? -13.690 -14.724 -2.554 1.00 11.65 297 MET A O 1
ATOM 2350 N N . ILE A 1 298 ? -15.885 -14.191 -2.602 1.00 11.37 298 ILE A N 1
ATOM 2351 C CA . ILE A 1 298 ? -15.714 -12.774 -2.451 1.00 11.19 298 ILE A CA 1
ATOM 2352 C C . ILE A 1 298 ? -16.224 -12.459 -1.022 1.00 12.62 298 ILE A C 1
ATOM 2353 O O . ILE A 1 298 ? -17.425 -12.473 -0.776 1.00 16.27 298 ILE A O 1
ATOM 2358 N N . ALA A 1 299 ? -15.291 -12.230 -0.124 1.00 10.98 299 ALA A N 1
ATOM 2359 C CA . ALA A 1 299 ? -15.613 -11.896 1.259 1.00 11.74 299 ALA A CA 1
ATOM 2360 C C . ALA A 1 299 ? -15.485 -10.427 1.520 1.00 10.26 299 ALA A C 1
ATOM 2361 O O . ALA A 1 299 ? -14.597 -9.755 0.999 1.00 11.63 299 ALA A O 1
ATOM 2363 N N . LEU A 1 300 ? -16.387 -9.899 2.350 1.00 11.16 300 LEU A N 1
ATOM 2364 C CA . LEU A 1 300 ? -16.393 -8.485 2.719 1.00 10.54 300 LEU A CA 1
ATOM 2365 C C . LEU A 1 300 ? -16.209 -8.416 4.226 1.00 10.90 300 LEU A C 1
ATOM 2366 O O . LEU A 1 300 ? -17.049 -8.878 4.960 1.00 12.76 300 LEU A O 1
ATOM 2371 N N . ASP A 1 301 ? -15.074 -7.897 4.649 1.00 10.81 301 ASP A N 1
ATOM 2372 C CA . ASP A 1 301 ? -14.724 -7.845 6.049 1.00 12.03 301 ASP A CA 1
ATOM 2373 C C . ASP A 1 301 ? -15.008 -6.503 6.669 1.00 10.79 301 ASP A C 1
ATOM 2374 O O . ASP A 1 301 ? -14.614 -5.434 6.144 1.00 11.62 301 ASP A O 1
ATOM 2379 N N . ASP A 1 302 ? -15.638 -6.502 7.842 1.00 11.48 302 ASP A N 1
ATOM 2380 C CA . ASP A 1 302 ? -15.759 -5.320 8.684 1.00 12.86 302 ASP A CA 1
ATOM 2381 C C . ASP A 1 302 ? -16.561 -4.186 8.088 1.00 11.47 302 ASP A C 1
ATOM 2382 O O . ASP A 1 302 ? -16.223 -3.029 8.195 1.00 12.12 302 ASP A O 1
ATOM 2387 N N . TYR A 1 303 ? -17.672 -4.530 7.437 1.00 11.46 303 TYR A N 1
ATOM 2388 C CA . TYR A 1 303 ? -18.578 -3.463 6.923 1.00 10.18 303 TYR A CA 1
ATOM 2389 C C . TYR A 1 303 ? -19.483 -2.999 8.046 1.00 11.11 303 TYR A C 1
ATOM 2390 O O . TYR A 1 303 ? -20.559 -3.519 8.293 1.00 15.21 303 TYR A O 1
ATOM 2399 N N . LYS A 1 304 ? -19.016 -2.000 8.744 1.00 10.37 304 LYS A N 1
ATOM 2400 C CA A LYS A 1 304 ? -19.734 -1.331 9.819 0.50 10.90 304 LYS A CA 1
ATOM 2401 C CA B LYS A 1 304 ? -19.725 -1.331 9.826 0.50 11.37 304 LYS A CA 1
ATOM 2402 C C . LYS A 1 304 ? -20.381 -0.099 9.281 1.00 9.59 304 LYS A C 1
ATOM 2403 O O . LYS A 1 304 ? -19.747 0.750 8.618 1.00 10.57 304 LYS A O 1
ATOM 2414 N N . CYS A 1 305 ? -21.669 0.047 9.563 1.00 9.78 305 CYS A N 1
ATOM 2415 C CA . CYS A 1 305 ? -22.489 1.147 9.134 1.00 10.11 305 CYS A CA 1
ATOM 2416 C C . CYS A 1 305 ? -23.199 1.830 10.273 1.00 9.78 305 CYS A C 1
ATOM 2417 O O . CYS A 1 305 ? -23.558 1.177 11.274 1.00 10.98 305 CYS A O 1
ATOM 2420 N N . HIS A 1 306 ? -23.517 3.086 10.093 1.00 9.43 306 HIS A N 1
ATOM 2421 C CA . HIS A 1 306 ? -24.455 3.783 10.941 1.00 9.11 306 HIS A CA 1
ATOM 2422 C C . HIS A 1 306 ? -25.858 3.253 10.696 1.00 10.13 306 HIS A C 1
ATOM 2423 O O . HIS A 1 306 ? -26.155 2.690 9.645 1.00 11.91 306 HIS A O 1
ATOM 2430 N N . PRO A 1 307 ? -26.776 3.435 11.635 1.00 11.83 307 PRO A N 1
ATOM 2431 C CA . PRO A 1 307 ? -28.126 2.923 11.483 1.00 11.84 307 PRO A CA 1
ATOM 2432 C C . PRO A 1 307 ? -28.889 3.568 10.359 1.00 12.43 307 PRO A C 1
ATOM 2433 O O . PRO A 1 307 ? -28.664 4.735 10.030 1.00 14.93 307 PRO A O 1
ATOM 2437 N N . LYS A 1 308 ? -29.916 2.886 9.908 1.00 12.92 308 LYS A N 1
ATOM 2438 C CA A LYS A 1 308 ? -30.927 3.454 8.977 0.50 16.87 308 LYS A CA 1
ATOM 2439 C CA B LYS A 1 308 ? -30.844 3.517 8.930 0.50 16.21 308 LYS A CA 1
ATOM 2440 C C . LYS A 1 308 ? -31.560 4.732 9.585 1.00 18.74 308 LYS A C 1
ATOM 2441 O O . LYS A 1 308 ? -31.781 4.806 10.805 1.00 21.60 308 LYS A O 1
ATOM 2452 N N . ILE A 1 309 ? -31.751 5.775 8.771 1.00 18.15 309 ILE A N 1
ATOM 2453 C CA . ILE A 1 309 ? -32.383 7.033 9.234 1.00 19.54 309 ILE A CA 1
ATOM 2454 C C . ILE A 1 309 ? -33.849 6.863 8.955 1.00 26.93 309 ILE A C 1
ATOM 2455 O O . ILE A 1 309 ? -34.185 6.701 7.762 1.00 25.74 309 ILE A O 1
ATOM 2460 N N . PRO A 1 310 ? -34.739 6.853 10.001 1.00 25.81 310 PRO A N 1
ATOM 2461 C CA . PRO A 1 310 ? -36.073 6.389 9.696 1.00 36.69 310 PRO A CA 1
ATOM 2462 C C . PRO A 1 310 ? -36.830 7.132 8.613 1.00 49.50 310 PRO A C 1
ATOM 2463 O O . PRO A 1 310 ? -37.640 6.521 7.891 1.00 94.95 310 PRO A O 1
ATOM 2467 N N . MET A 1 311 ? -36.536 8.420 8.466 1.00 49.64 311 MET A N 1
ATOM 2468 C CA . MET A 1 311 ? -37.382 9.300 7.674 1.00 58.35 311 MET A CA 1
ATOM 2469 C C . MET A 1 311 ? -36.920 9.387 6.206 1.00 65.79 311 MET A C 1
ATOM 2470 O O . MET A 1 311 ? -37.391 8.612 5.361 1.00 59.62 311 MET A O 1
ATOM 2475 N N . GLN B 1 24 ? -4.766 35.989 -3.952 1.00 77.98 24 GLN B N 1
ATOM 2476 C CA . GLN B 1 24 ? -6.224 35.834 -3.662 1.00 85.66 24 GLN B CA 1
ATOM 2477 C C . GLN B 1 24 ? -7.025 35.888 -4.970 1.00 85.20 24 GLN B C 1
ATOM 2478 O O . GLN B 1 24 ? -7.367 34.859 -5.556 1.00 70.18 24 GLN B O 1
ATOM 2484 N N . VAL B 1 25 ? -7.309 37.087 -5.453 1.00 71.27 25 VAL B N 1
ATOM 2485 C CA . VAL B 1 25 ? -8.245 37.214 -6.589 1.00 64.39 25 VAL B CA 1
ATOM 2486 C C . VAL B 1 25 ? -7.541 37.606 -7.879 1.00 45.24 25 VAL B C 1
ATOM 2487 O O . VAL B 1 25 ? -6.623 38.397 -7.929 1.00 52.97 25 VAL B O 1
ATOM 2491 N N . HIS B 1 26 ? -7.922 36.892 -8.897 1.00 25.78 26 HIS B N 1
ATOM 2492 C CA . HIS B 1 26 ? -7.381 36.992 -10.200 1.00 17.52 26 HIS B CA 1
ATOM 2493 C C . HIS B 1 26 ? -8.460 37.447 -11.159 1.00 15.25 26 HIS B C 1
ATOM 2494 O O . HIS B 1 26 ? -9.636 37.033 -11.064 1.00 16.65 26 HIS B O 1
ATOM 2501 N N . LEU B 1 27 ? -8.023 38.269 -12.117 1.00 13.94 27 LEU B N 1
ATOM 2502 C CA . LEU B 1 27 ? -8.968 38.677 -13.159 1.00 14.04 27 LEU B CA 1
ATOM 2503 C C . LEU B 1 27 ? -9.566 37.466 -13.861 1.00 12.06 27 LEU B C 1
ATOM 2504 O O . LEU B 1 27 ? -10.773 37.470 -14.188 1.00 13.23 27 LEU B O 1
ATOM 2509 N N . ASN B 1 28 ? -8.743 36.482 -14.188 1.00 10.40 28 ASN B N 1
ATOM 2510 C CA . ASN B 1 28 ? -9.172 35.247 -14.847 1.00 9.61 28 ASN B CA 1
ATOM 2511 C C . ASN B 1 28 ? -8.933 34.077 -13.917 1.00 9.49 28 ASN B C 1
ATOM 2512 O O . ASN B 1 28 ? -7.905 33.403 -13.982 1.00 9.87 28 ASN B O 1
ATOM 2517 N N . GLN B 1 29 ? -9.856 33.881 -12.992 1.00 9.91 29 GLN B N 1
ATOM 2518 C CA . GLN B 1 29 ? -9.724 32.814 -12.022 1.00 10.75 29 GLN B CA 1
ATOM 2519 C C . GLN B 1 29 ? -9.758 31.445 -12.635 1.00 9.21 29 GLN B C 1
ATOM 2520 O O . GLN B 1 29 ? -9.133 30.516 -12.143 1.00 10.13 29 GLN B O 1
ATOM 2526 N N . ASP B 1 30 ? -10.528 31.295 -13.760 1.00 8.70 30 ASP B N 1
ATOM 2527 C CA . ASP B 1 30 ? -10.600 30.009 -14.375 1.00 9.06 30 ASP B CA 1
ATOM 2528 C C . ASP B 1 30 ? -9.242 29.539 -14.931 1.00 8.28 30 ASP B C 1
ATOM 2529 O O . ASP B 1 30 ? -8.870 28.376 -14.783 1.00 8.62 30 ASP B O 1
ATOM 2534 N N . GLU B 1 31 ? -8.511 30.445 -15.598 1.00 7.99 31 GLU B N 1
ATOM 2535 C CA . GLU B 1 31 ? -7.183 30.087 -16.048 1.00 8.21 31 GLU B CA 1
ATOM 2536 C C . GLU B 1 31 ? -6.225 29.940 -14.853 1.00 8.50 31 GLU B C 1
ATOM 2537 O O . GLU B 1 31 ? -5.374 29.055 -14.862 1.00 8.89 31 GLU B O 1
ATOM 2543 N N . TYR B 1 32 ? -6.372 30.792 -13.834 1.00 9.53 32 TYR B N 1
ATOM 2544 C CA . TYR B 1 32 ? -5.517 30.605 -12.648 1.00 9.97 32 TYR B CA 1
ATOM 2545 C C . TYR B 1 32 ? -5.682 29.185 -12.058 1.00 9.67 32 TYR B C 1
ATOM 2546 O O . TYR B 1 32 ? -4.696 28.541 -11.693 1.00 10.27 32 TYR B O 1
ATOM 2555 N N . LYS B 1 33 ? -6.922 28.696 -12.004 1.00 9.46 33 LYS B N 1
ATOM 2556 C CA . LYS B 1 33 ? -7.172 27.343 -11.528 1.00 10.37 33 LYS B CA 1
ATOM 2557 C C . LYS B 1 33 ? -6.519 26.296 -12.408 1.00 9.83 33 LYS B C 1
ATOM 2558 O O . LYS B 1 33 ? -6.040 25.261 -11.908 1.00 10.44 33 LYS B O 1
ATOM 2564 N N . TYR B 1 34 ? -6.487 26.501 -13.732 1.00 9.41 34 TYR B N 1
ATOM 2565 C CA A TYR B 1 34 ? -5.723 25.640 -14.629 0.50 8.54 34 TYR B CA 1
ATOM 2566 C CA B TYR B 1 34 ? -5.752 25.607 -14.611 0.50 9.18 34 TYR B CA 1
ATOM 2567 C C . TYR B 1 34 ? -4.276 25.610 -14.249 1.00 8.93 34 TYR B C 1
ATOM 2568 O O . TYR B 1 34 ? -3.635 24.543 -14.153 1.00 8.96 34 TYR B O 1
ATOM 2585 N N . LEU B 1 35 ? -3.672 26.776 -13.999 1.00 8.89 35 LEU B N 1
ATOM 2586 C CA . LEU B 1 35 ? -2.264 26.797 -13.590 1.00 9.01 35 LEU B CA 1
ATOM 2587 C C . LEU B 1 35 ? -2.061 26.037 -12.272 1.00 9.36 35 LEU B C 1
ATOM 2588 O O . LEU B 1 35 ? -1.057 25.342 -12.107 1.00 9.33 35 LEU B O 1
ATOM 2593 N N . LYS B 1 36 ? -3.015 26.127 -11.359 1.00 10.08 36 LYS B N 1
ATOM 2594 C CA . LYS B 1 36 ? -2.921 25.370 -10.093 1.00 9.44 36 LYS B CA 1
ATOM 2595 C C . LYS B 1 36 ? -2.991 23.878 -10.400 1.00 9.40 36 LYS B C 1
ATOM 2596 O O . LYS B 1 36 ? -2.362 23.106 -9.659 1.00 9.82 36 LYS B O 1
ATOM 2602 N N . GLN B 1 37 ? -3.762 23.405 -11.402 1.00 8.96 37 GLN B N 1
ATOM 2603 C CA . GLN B 1 37 ? -3.729 22.023 -11.760 1.00 8.84 37 GLN B CA 1
ATOM 2604 C C . GLN B 1 37 ? -2.366 21.591 -12.204 1.00 8.10 37 GLN B C 1
ATOM 2605 O O . GLN B 1 37 ? -1.903 20.497 -11.882 1.00 8.99 37 GLN B O 1
ATOM 2611 N N . VAL B 1 38 ? -1.719 22.386 -13.055 1.00 8.38 38 VAL B N 1
ATOM 2612 C CA . VAL B 1 38 ? -0.378 22.080 -13.531 1.00 8.55 38 VAL B CA 1
ATOM 2613 C C . VAL B 1 38 ? 0.608 21.975 -12.335 1.00 8.59 38 VAL B C 1
ATOM 2614 O O . VAL B 1 38 ? 1.384 21.048 -12.241 1.00 9.76 38 VAL B O 1
ATOM 2618 N N . GLU B 1 39 ? 0.513 22.948 -11.452 1.00 8.98 39 GLU B N 1
ATOM 2619 C CA . GLU B 1 39 ? 1.343 22.947 -10.229 1.00 10.33 39 GLU B CA 1
ATOM 2620 C C . GLU B 1 39 ? 1.095 21.676 -9.390 1.00 10.36 39 GLU B C 1
ATOM 2621 O O . GLU B 1 39 ? 2.028 21.055 -8.906 1.00 11.54 39 GLU B O 1
ATOM 2627 N N . GLN B 1 40 ? -0.176 21.270 -9.305 1.00 9.88 40 GLN B N 1
ATOM 2628 C CA . GLN B 1 40 ? -0.524 20.087 -8.561 1.00 10.09 40 GLN B CA 1
ATOM 2629 C C . GLN B 1 40 ? 0.119 18.820 -9.165 1.00 9.68 40 GLN B C 1
ATOM 2630 O O . GLN B 1 40 ? 0.594 17.955 -8.450 1.00 11.19 40 GLN B O 1
ATOM 2636 N N . ILE B 1 41 ? 0.080 18.723 -10.490 1.00 9.40 41 ILE B N 1
ATOM 2637 C CA . ILE B 1 41 ? 0.681 17.606 -11.174 1.00 8.98 41 ILE B CA 1
ATOM 2638 C C . ILE B 1 41 ? 2.216 17.594 -10.854 1.00 10.29 41 ILE B C 1
ATOM 2639 O O . ILE B 1 41 ? 2.786 16.568 -10.525 1.00 10.85 41 ILE B O 1
ATOM 2644 N N . LEU B 1 42 ? 2.873 18.761 -10.981 1.00 10.80 42 LEU B N 1
ATOM 2645 C CA . LEU B 1 42 ? 4.276 18.805 -10.683 1.00 12.43 42 LEU B CA 1
ATOM 2646 C C . LEU B 1 42 ? 4.610 18.423 -9.265 1.00 13.52 42 LEU B C 1
ATOM 2647 O O . LEU B 1 42 ? 5.674 17.785 -9.023 1.00 17.93 42 LEU B O 1
ATOM 2652 N N . ARG B 1 43 ? 3.806 18.816 -8.296 1.00 12.53 43 ARG B N 1
ATOM 2653 C CA . ARG B 1 43 ? 4.032 18.520 -6.870 1.00 15.53 43 ARG B CA 1
ATOM 2654 C C . ARG B 1 43 ? 3.591 17.171 -6.398 1.00 15.36 43 ARG B C 1
ATOM 2655 O O . ARG B 1 43 ? 4.275 16.646 -5.534 1.00 18.40 43 ARG B O 1
ATOM 2663 N N . GLU B 1 44 ? 2.432 16.691 -6.855 1.00 13.65 44 GLU B N 1
ATOM 2664 C CA . GLU B 1 44 ? 1.750 15.488 -6.330 1.00 16.39 44 GLU B CA 1
ATOM 2665 C C . GLU B 1 44 ? 1.654 14.392 -7.339 1.00 12.99 44 GLU B C 1
ATOM 2666 O O . GLU B 1 44 ? 1.228 13.335 -6.961 1.00 17.00 44 GLU B O 1
ATOM 2672 N N . GLY B 1 45 ? 2.054 14.603 -8.594 1.00 11.91 45 GLY B N 1
ATOM 2673 C CA . GLY B 1 45 ? 1.919 13.560 -9.576 1.00 11.41 45 GLY B CA 1
ATOM 2674 C C . GLY B 1 45 ? 2.971 12.496 -9.424 1.00 11.57 45 GLY B C 1
ATOM 2675 O O . GLY B 1 45 ? 3.828 12.546 -8.531 1.00 16.63 45 GLY B O 1
ATOM 2676 N N . THR B 1 46 ? 2.964 11.549 -10.320 1.00 11.02 46 THR B N 1
ATOM 2677 C CA A THR B 1 46 ? 3.943 10.466 -10.358 0.50 11.85 46 THR B CA 1
ATOM 2678 C CA B THR B 1 46 ? 3.869 10.448 -10.370 0.50 11.06 46 THR B CA 1
ATOM 2679 C C . THR B 1 46 ? 4.682 10.462 -11.641 1.00 11.63 46 THR B C 1
ATOM 2680 O O . THR B 1 46 ? 4.153 10.706 -12.720 1.00 11.88 46 THR B O 1
ATOM 2687 N N . ARG B 1 47 ? 5.983 10.315 -11.498 1.00 12.03 47 ARG B N 1
ATOM 2688 C CA . ARG B 1 47 ? 6.874 10.276 -12.630 1.00 11.97 47 ARG B CA 1
ATOM 2689 C C . ARG B 1 47 ? 6.900 8.865 -13.142 1.00 13.87 47 ARG B C 1
ATOM 2690 O O . ARG B 1 47 ? 7.174 7.917 -12.404 1.00 16.84 47 ARG B O 1
ATOM 2698 N N . ARG B 1 48 ? 6.838 8.763 -14.453 1.00 15.61 48 ARG B N 1
ATOM 2699 C CA . ARG B 1 48 ? 6.952 7.505 -15.142 1.00 20.30 48 ARG B CA 1
ATOM 2700 C C . ARG B 1 48 ? 7.820 7.789 -16.323 1.00 21.06 48 ARG B C 1
ATOM 2701 O O . ARG B 1 48 ? 7.890 8.846 -16.956 1.00 20.06 48 ARG B O 1
ATOM 2709 N N . ASP B 1 49 ? 8.403 6.726 -16.717 1.00 21.04 49 ASP B N 1
ATOM 2710 C CA A ASP B 1 49 ? 9.100 6.695 -17.981 0.50 23.08 49 ASP B CA 1
ATOM 2711 C CA B ASP B 1 49 ? 8.978 6.704 -17.989 0.50 24.51 49 ASP B CA 1
ATOM 2712 C C . ASP B 1 49 ? 8.361 5.578 -18.833 1.00 26.20 49 ASP B C 1
ATOM 2713 O O . ASP B 1 49 ? 8.183 4.414 -18.363 1.00 32.69 49 ASP B O 1
ATOM 2722 N N . ASP B 1 50 ? 7.860 5.925 -20.041 1.00 25.99 50 ASP B N 1
ATOM 2723 C CA . ASP B 1 50 ? 7.293 4.918 -20.924 1.00 34.26 50 ASP B CA 1
ATOM 2724 C C . ASP B 1 50 ? 8.443 4.011 -21.607 1.00 34.70 50 ASP B C 1
ATOM 2725 O O . ASP B 1 50 ? 9.637 4.108 -21.235 1.00 48.66 50 ASP B O 1
ATOM 2730 N N A ARG B 1 51 ? 8.022 3.230 -22.594 0.50 47.38 51 ARG B N 1
ATOM 2731 N N B ARG B 1 51 ? 8.116 3.103 -22.534 0.50 49.83 51 ARG B N 1
ATOM 2732 C CA A ARG B 1 51 ? 8.895 2.317 -23.298 0.50 53.62 51 ARG B CA 1
ATOM 2733 C CA B ARG B 1 51 ? 9.205 2.316 -23.180 0.50 60.15 51 ARG B CA 1
ATOM 2734 C C A ARG B 1 51 ? 10.001 3.025 -24.111 0.50 71.42 51 ARG B C 1
ATOM 2735 C C B ARG B 1 51 ? 9.799 3.036 -24.381 0.50 78.41 51 ARG B C 1
ATOM 2736 O O A ARG B 1 51 ? 10.907 2.353 -24.575 0.50 88.87 51 ARG B O 1
ATOM 2737 O O B ARG B 1 51 ? 10.088 2.417 -25.414 0.50 97.04 51 ARG B O 1
ATOM 2752 N N . THR B 1 52 ? 9.944 4.351 -24.259 1.00 76.38 52 THR B N 1
ATOM 2753 C CA . THR B 1 52 ? 10.867 5.108 -25.131 1.00 70.01 52 THR B CA 1
ATOM 2754 C C . THR B 1 52 ? 11.946 5.754 -24.296 1.00 81.58 52 THR B C 1
ATOM 2755 O O . THR B 1 52 ? 12.878 6.397 -24.812 1.00 74.80 52 THR B O 1
ATOM 2759 N N . GLY B 1 53 ? 11.822 5.541 -22.991 1.00 70.48 53 GLY B N 1
ATOM 2760 C CA . GLY B 1 53 ? 12.485 6.367 -22.048 1.00 56.11 53 GLY B CA 1
ATOM 2761 C C . GLY B 1 53 ? 11.869 7.746 -21.991 1.00 42.93 53 GLY B C 1
ATOM 2762 O O . GLY B 1 53 ? 12.539 8.632 -21.487 1.00 47.62 53 GLY B O 1
ATOM 2763 N N . THR B 1 54 ? 10.632 7.961 -22.479 1.00 35.14 54 THR B N 1
ATOM 2764 C CA A THR B 1 54 ? 9.999 9.283 -22.344 0.50 35.11 54 THR B CA 1
ATOM 2765 C CA B THR B 1 54 ? 9.997 9.329 -22.327 0.50 32.46 54 THR B CA 1
ATOM 2766 C C . THR B 1 54 ? 9.297 9.586 -20.977 1.00 20.57 54 THR B C 1
ATOM 2767 O O . THR B 1 54 ? 8.327 8.858 -20.543 1.00 22.05 54 THR B O 1
ATOM 2774 N N . GLY B 1 55 ? 9.796 10.615 -20.306 1.00 23.03 55 GLY B N 1
ATOM 2775 C CA . GLY B 1 55 ? 9.329 10.927 -18.920 1.00 23.07 55 GLY B CA 1
ATOM 2776 C C . GLY B 1 55 ? 8.176 11.898 -18.849 1.00 18.47 55 GLY B C 1
ATOM 2777 O O . GLY B 1 55 ? 8.140 12.907 -19.568 1.00 18.98 55 GLY B O 1
ATOM 2778 N N . THR B 1 56 ? 7.197 11.470 -18.098 1.00 13.15 56 THR B N 1
ATOM 2779 C CA . THR B 1 56 ? 6.025 12.284 -17.835 1.00 12.90 56 THR B CA 1
ATOM 2780 C C . THR B 1 56 ? 5.777 12.288 -16.380 1.00 11.61 56 THR B C 1
ATOM 2781 O O . THR B 1 56 ? 6.151 11.364 -15.666 1.00 13.87 56 THR B O 1
ATOM 2785 N N . ILE B 1 57 ? 5.072 13.292 -15.949 1.00 9.50 57 ILE B N 1
ATOM 2786 C CA . ILE B 1 57 ? 4.587 13.370 -14.585 1.00 9.69 57 ILE B CA 1
ATOM 2787 C C . ILE B 1 57 ? 3.068 13.478 -14.737 1.00 8.97 57 ILE B C 1
ATOM 2788 O O . ILE B 1 57 ? 2.582 14.311 -15.493 1.00 9.71 57 ILE B O 1
ATOM 2793 N N . SER B 1 58 ? 2.331 12.631 -14.002 1.00 9.74 58 SER B N 1
ATOM 2794 C CA A SER B 1 58 ? 0.900 12.473 -14.227 0.50 8.91 58 SER B CA 1
ATOM 2795 C CA B SER B 1 58 ? 0.876 12.409 -14.226 0.50 9.60 58 SER B CA 1
ATOM 2796 C C . SER B 1 58 ? 0.091 12.420 -12.949 1.00 8.49 58 SER B C 1
ATOM 2797 O O . SER B 1 58 ? 0.574 11.914 -11.910 1.00 10.10 58 SER B O 1
ATOM 2802 N N . ILE B 1 59 ? -1.145 12.899 -13.043 1.00 8.23 59 ILE B N 1
ATOM 2803 C CA . ILE B 1 59 ? -2.217 12.605 -12.089 1.00 8.39 59 ILE B CA 1
ATOM 2804 C C . ILE B 1 59 ? -3.325 11.947 -12.884 1.00 8.21 59 ILE B C 1
ATOM 2805 O O . ILE B 1 59 ? -3.700 12.478 -13.939 1.00 8.85 59 ILE B O 1
ATOM 2810 N N . PHE B 1 60 ? -3.823 10.836 -12.400 1.00 7.33 60 PHE B N 1
ATOM 2811 C CA . PHE B 1 60 ? -4.984 10.184 -13.020 1.00 7.33 60 PHE B CA 1
ATOM 2812 C C . PHE B 1 60 ? -6.261 10.706 -12.364 1.00 7.30 60 PHE B C 1
ATOM 2813 O O . PHE B 1 60 ? -6.495 10.482 -11.163 1.00 8.00 60 PHE B O 1
ATOM 2821 N N . GLY B 1 61 ? -7.069 11.410 -13.135 1.00 7.01 61 GLY B N 1
ATOM 2822 C CA . GLY B 1 61 ? -8.311 11.988 -12.655 1.00 6.71 61 GLY B CA 1
ATOM 2823 C C . GLY B 1 61 ? -8.191 13.420 -12.256 1.00 6.82 61 GLY B C 1
ATOM 2824 O O . GLY B 1 61 ? -7.627 13.712 -11.165 1.00 8.10 61 GLY B O 1
ATOM 2825 N N . MET B 1 62 ? -8.644 14.337 -13.089 1.00 6.83 62 MET B N 1
ATOM 2826 C CA A MET B 1 62 ? -8.734 15.748 -12.712 0.50 7.19 62 MET B CA 1
ATOM 2827 C CA B MET B 1 62 ? -8.660 15.756 -12.819 0.50 7.10 62 MET B CA 1
ATOM 2828 C C . MET B 1 62 ? -9.997 16.306 -13.329 1.00 6.79 62 MET B C 1
ATOM 2829 O O . MET B 1 62 ? -10.574 15.726 -14.250 1.00 7.30 62 MET B O 1
ATOM 2838 N N . GLN B 1 63 ? -10.429 17.448 -12.827 1.00 7.22 63 GLN B N 1
ATOM 2839 C CA . GLN B 1 63 ? -11.640 18.099 -13.317 1.00 7.19 63 GLN B CA 1
ATOM 2840 C C . GLN B 1 63 ? -11.533 19.585 -13.038 1.00 7.82 63 GLN B C 1
ATOM 2841 O O . GLN B 1 63 ? -11.146 19.998 -11.962 1.00 9.05 63 GLN B O 1
ATOM 2847 N N . SER B 1 64 ? -11.955 20.408 -13.996 1.00 7.83 64 SER B N 1
ATOM 2848 C CA . SER B 1 64 ? -12.030 21.842 -13.870 1.00 7.67 64 SER B CA 1
ATOM 2849 C C . SER B 1 64 ? -13.184 22.379 -14.629 1.00 7.64 64 SER B C 1
ATOM 2850 O O . SER B 1 64 ? -13.746 21.718 -15.511 1.00 8.54 64 SER B O 1
ATOM 2853 N N . LYS B 1 65 ? -13.569 23.615 -14.303 1.00 7.61 65 LYS B N 1
ATOM 2854 C CA . LYS B 1 65 ? -14.736 24.267 -14.865 1.00 7.42 65 LYS B CA 1
ATOM 2855 C C . LYS B 1 65 ? -14.391 25.656 -15.373 1.00 7.55 65 LYS B C 1
ATOM 2856 O O . LYS B 1 65 ? -13.526 26.351 -14.853 1.00 8.35 65 LYS B O 1
ATOM 2862 N N . TYR B 1 66 ? -15.146 26.071 -16.418 1.00 7.77 66 TYR B N 1
ATOM 2863 C CA . TYR B 1 66 ? -14.879 27.313 -17.120 1.00 7.97 66 TYR B CA 1
ATOM 2864 C C . TYR B 1 66 ? -16.218 27.955 -17.437 1.00 7.72 66 TYR B C 1
ATOM 2865 O O . TYR B 1 66 ? -17.095 27.374 -18.088 1.00 9.57 66 TYR B O 1
ATOM 2874 N N . CYS B 1 67 ? -16.361 29.225 -17.044 1.00 8.27 67 CYS B N 1
ATOM 2875 C CA . CYS B 1 67 ? -17.543 29.995 -17.369 1.00 9.34 67 CYS B CA 1
ATOM 2876 C C . CYS B 1 67 ? -17.553 30.416 -18.824 1.00 8.98 67 CYS B C 1
ATOM 2877 O O . CYS B 1 67 ? -16.557 30.997 -19.319 1.00 10.90 67 CYS B O 1
ATOM 2880 N N . LEU B 1 68 ? -18.648 30.184 -19.515 1.00 8.70 68 LEU B N 1
ATOM 2881 C CA . LEU B 1 68 ? -18.815 30.518 -20.936 1.00 9.58 68 LEU B CA 1
ATOM 2882 C C . LEU B 1 68 ? -19.755 31.736 -21.118 1.00 9.08 68 LEU B C 1
ATOM 2883 O O . LEU B 1 68 ? -20.074 32.075 -22.243 1.00 10.85 68 LEU B O 1
ATOM 2888 N N . ARG B 1 69 ? -20.194 32.357 -20.044 1.00 10.97 69 ARG B N 1
ATOM 2889 C CA A ARG B 1 69 ? -21.153 33.398 -20.136 0.50 11.53 69 ARG B CA 1
ATOM 2890 C CA B ARG B 1 69 ? -21.144 33.455 -20.074 0.50 12.47 69 ARG B CA 1
ATOM 2891 C C . ARG B 1 69 ? -20.602 34.648 -20.842 1.00 12.15 69 ARG B C 1
ATOM 2892 O O . ARG B 1 69 ? -19.387 34.897 -2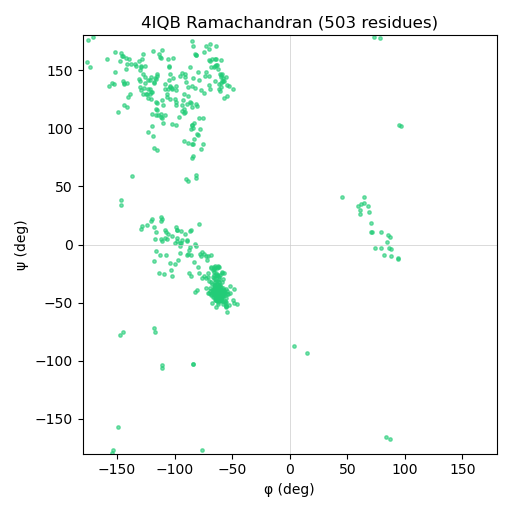0.910 1.00 12.40 69 ARG B O 1
ATOM 2907 N N . ASN B 1 70 ? -21.516 35.375 -21.434 1.00 15.02 70 ASN B N 1
ATOM 2908 C CA . ASN B 1 70 ? -21.149 36.640 -22.100 1.00 18.21 70 ASN B CA 1
ATOM 2909 C C . ASN B 1 70 ? -20.190 36.448 -23.212 1.00 15.27 70 ASN B C 1
ATOM 2910 O O . ASN B 1 70 ? -19.405 37.324 -23.534 1.00 19.97 70 ASN B O 1
ATOM 2915 N N . GLY B 1 71 ? -20.212 35.304 -23.885 1.00 14.63 71 GLY B N 1
ATOM 2916 C CA . GLY B 1 71 ? -19.366 35.039 -25.029 1.00 13.83 71 GLY B CA 1
ATOM 2917 C C . GLY B 1 71 ? -17.984 34.485 -24.697 1.00 11.33 71 GLY B C 1
ATOM 2918 O O . GLY B 1 71 ? -17.228 34.198 -25.604 1.00 12.14 71 GLY B O 1
ATOM 2919 N N . THR B 1 72 ? -17.668 34.356 -23.412 1.00 10.59 72 THR B N 1
ATOM 2920 C CA . THR B 1 72 ? -16.334 33.963 -23.044 1.00 9.68 72 THR B CA 1
ATOM 2921 C C . THR B 1 72 ? -15.964 32.588 -23.578 1.00 9.01 72 THR B C 1
ATOM 2922 O O . THR B 1 72 ? -16.737 31.619 -23.407 1.00 10.03 72 THR B O 1
ATOM 2926 N N . ILE B 1 73 ? -14.787 32.460 -24.152 1.00 8.64 73 ILE B N 1
ATOM 2927 C CA . ILE B 1 73 ? -14.288 31.193 -24.623 1.00 8.89 73 ILE B CA 1
ATOM 2928 C C . ILE B 1 73 ? -12.936 30.938 -23.988 1.00 7.63 73 ILE B C 1
ATOM 2929 O O . ILE B 1 73 ? -12.076 31.827 -24.017 1.00 8.34 73 ILE B O 1
ATOM 2934 N N . PRO B 1 74 ? -12.719 29.778 -23.391 1.00 8.00 74 PRO B N 1
ATOM 2935 C CA . PRO B 1 74 ? -11.496 29.555 -22.591 1.00 8.38 74 PRO B CA 1
ATOM 2936 C C . PRO B 1 74 ? -10.313 29.140 -23.478 1.00 8.50 74 PRO B C 1
ATOM 2937 O O . PRO B 1 74 ? -9.902 27.987 -23.477 1.00 10.70 74 PRO B O 1
ATOM 2941 N N . LEU B 1 75 ? -9.758 30.109 -24.168 1.00 8.13 75 LEU B N 1
ATOM 2942 C CA . LEU B 1 75 ? -8.541 30.020 -24.966 1.00 7.94 75 LEU B CA 1
ATOM 2943 C C . LEU B 1 75 ? -7.405 30.526 -24.080 1.00 7.26 75 LEU B C 1
ATOM 2944 O O . LEU B 1 75 ? -7.361 31.703 -23.761 1.00 8.07 75 LEU B O 1
ATOM 2949 N N . LEU B 1 76 ? -6.531 29.622 -23.648 1.00 7.86 76 LEU B N 1
ATOM 2950 C CA . LEU B 1 76 ? -5.543 29.975 -22.639 1.00 7.95 76 LEU B CA 1
ATOM 2951 C C . LEU B 1 76 ? -4.641 31.119 -23.100 1.00 7.72 76 LEU B C 1
ATOM 2952 O O . LEU B 1 76 ? -4.259 31.243 -24.268 1.00 7.94 76 LEU B O 1
ATOM 2957 N N . THR B 1 77 ? -4.246 31.937 -22.129 1.00 7.61 77 THR B N 1
ATOM 2958 C CA . THR B 1 77 ? -3.541 33.162 -22.360 1.00 7.50 77 THR B CA 1
ATOM 2959 C C . THR B 1 77 ? -2.079 33.128 -21.924 1.00 8.12 77 THR B C 1
ATOM 2960 O O . THR B 1 77 ? -1.254 33.887 -22.426 1.00 9.35 77 THR B O 1
ATOM 2964 N N . THR B 1 78 ? -1.740 32.260 -20.964 1.00 8.00 78 THR B N 1
ATOM 2965 C CA . THR B 1 78 ? -0.379 32.187 -20.451 1.00 7.94 78 THR B CA 1
ATOM 2966 C C . THR B 1 78 ? 0.549 31.405 -21.351 1.00 8.10 78 THR B C 1
ATOM 2967 O O . THR B 1 78 ? 1.771 31.548 -21.245 1.00 8.46 78 THR B O 1
ATOM 2971 N N . LYS B 1 79 ? -0.001 30.574 -22.221 1.00 8.66 79 LYS B N 1
ATOM 2972 C CA . LYS B 1 79 ? 0.688 29.908 -23.321 1.00 9.15 79 LYS B CA 1
ATOM 2973 C C . LYS B 1 79 ? -0.314 29.858 -24.454 1.00 9.40 79 LYS B C 1
ATOM 2974 O O . LYS B 1 79 ? -1.403 29.317 -24.269 1.00 10.98 79 LYS B O 1
ATOM 2980 N N . ARG B 1 80 ? 0.011 30.458 -25.579 1.00 9.25 80 ARG B N 1
ATOM 2981 C CA A ARG B 1 80 ? -0.944 30.612 -26.651 0.50 9.68 80 ARG B CA 1
ATOM 2982 C CA B ARG B 1 80 ? -0.944 30.617 -26.632 0.50 10.60 80 ARG B CA 1
ATOM 2983 C C . ARG B 1 80 ? -1.439 29.261 -27.182 1.00 8.78 80 ARG B C 1
ATOM 2984 O O . ARG B 1 80 ? -0.735 28.250 -27.107 1.00 9.31 80 ARG B O 1
ATOM 2999 N N . VAL B 1 81 ? -2.659 29.261 -27.724 1.00 8.12 81 VAL B N 1
ATOM 3000 C CA . VAL B 1 81 ? -3.269 28.118 -28.329 1.00 7.73 81 VAL B CA 1
ATOM 3001 C C . VAL B 1 81 ? -3.489 28.407 -29.827 1.00 7.75 81 VAL B C 1
ATOM 3002 O O . VAL B 1 81 ? -3.843 29.524 -30.209 1.00 8.44 81 VAL B O 1
ATOM 3006 N N . TYR B 1 82 ? -3.289 27.377 -30.627 1.00 7.54 82 TYR B N 1
ATOM 3007 C CA . TYR B 1 82 ? -3.382 27.465 -32.095 1.00 7.20 82 TYR B CA 1
ATOM 3008 C C . TYR B 1 82 ? -4.840 27.533 -32.528 1.00 6.99 82 TYR B C 1
ATOM 3009 O O . TYR B 1 82 ? -5.471 26.524 -32.864 1.00 7.79 82 TYR B O 1
ATOM 3018 N N . TRP B 1 83 ? -5.385 28.751 -32.555 1.00 7.59 83 TRP B N 1
ATOM 3019 C CA . TRP B 1 83 ? -6.806 28.971 -32.806 1.00 7.38 83 TRP B CA 1
ATOM 3020 C C . TRP B 1 83 ? -7.240 28.460 -34.143 1.00 7.57 83 TRP B C 1
ATOM 3021 O O . TRP B 1 83 ? -8.314 27.835 -34.266 1.00 8.03 83 TRP B O 1
ATOM 3032 N N . LYS B 1 84 ? -6.504 28.708 -35.223 1.00 7.69 84 LYS B N 1
ATOM 3033 C CA . LYS B 1 84 ? -6.916 28.215 -36.535 1.00 8.19 84 LYS B CA 1
ATOM 3034 C C . LYS B 1 84 ? -7.055 26.695 -36.506 1.00 7.46 84 LYS B C 1
ATOM 3035 O O . LYS B 1 84 ? -7.933 26.119 -37.114 1.00 8.43 84 LYS B O 1
ATOM 3041 N N . GLY B 1 85 ? -6.116 26.013 -35.856 1.00 7.34 85 GLY B N 1
ATOM 3042 C CA . GLY B 1 85 ? -6.210 24.589 -35.722 1.00 7.76 85 GLY B CA 1
ATOM 3043 C C . GLY B 1 85 ? -7.479 24.160 -35.001 1.00 7.32 85 GLY B C 1
ATOM 3044 O O . GLY B 1 85 ? -8.180 23.251 -35.438 1.00 7.75 85 GLY B O 1
ATOM 3045 N N . VAL B 1 86 ? -7.782 24.793 -33.872 1.00 7.01 86 VAL B N 1
ATOM 3046 C CA . VAL B 1 86 ? -9.004 24.465 -33.104 1.00 6.92 86 VAL B CA 1
ATOM 3047 C C . VAL B 1 86 ? -10.231 24.593 -34.003 1.00 6.91 86 VAL B C 1
ATOM 3048 O O . VAL B 1 86 ? -11.053 23.703 -34.069 1.00 7.70 86 VAL B O 1
ATOM 3052 N N . LEU B 1 87 ? -10.342 25.756 -34.625 1.00 7.13 87 LEU B N 1
ATOM 3053 C CA . LEU B 1 87 ? -11.537 26.115 -35.374 1.00 8.25 87 LEU B CA 1
ATOM 3054 C C . LEU B 1 87 ? -11.682 25.243 -36.606 1.00 7.51 87 LEU B C 1
ATOM 3055 O O . LEU B 1 87 ? -12.770 24.679 -36.855 1.00 8.12 87 LEU B O 1
ATOM 3060 N N . GLU B 1 88 ? -10.650 25.103 -37.410 1.00 7.45 88 GLU B N 1
ATOM 3061 C CA . GLU B 1 88 ? -10.729 24.326 -38.627 1.00 7.79 88 GLU B CA 1
ATOM 3062 C C . GLU B 1 88 ? -10.936 22.855 -38.314 1.00 7.82 88 GLU B C 1
ATOM 3063 O O . GLU B 1 88 ? -11.731 22.166 -38.978 1.00 8.20 88 GLU B O 1
ATOM 3069 N N . GLU B 1 89 ? -10.267 22.326 -37.288 1.00 7.19 89 GLU B N 1
ATOM 3070 C CA . GLU B 1 89 ? -10.496 20.948 -36.925 1.00 7.51 89 GLU B CA 1
ATOM 3071 C C . GLU B 1 89 ? -11.924 20.735 -36.519 1.00 7.24 89 GLU B C 1
ATOM 3072 O O . GLU B 1 89 ? -12.537 19.731 -36.869 1.00 7.54 89 GLU B O 1
ATOM 3078 N N . LEU B 1 90 ? -12.499 21.650 -35.737 1.00 7.01 90 LEU B N 1
ATOM 3079 C CA . LEU B 1 90 ? -13.862 21.445 -35.276 1.00 7.34 90 LEU B CA 1
ATOM 3080 C C . LEU B 1 90 ? -14.888 21.473 -36.445 1.00 7.69 90 LEU B C 1
ATOM 3081 O O . LEU B 1 90 ? -15.773 20.638 -36.504 1.00 7.82 90 LEU B O 1
ATOM 3086 N N . LEU B 1 91 ? -14.714 22.413 -37.376 1.00 7.57 91 LEU B N 1
ATOM 3087 C CA . LEU B 1 91 ? -15.618 22.397 -38.530 1.00 8.29 91 LEU B CA 1
ATOM 3088 C C . LEU B 1 91 ? -15.479 21.108 -39.331 1.00 8.30 91 LEU B C 1
ATOM 3089 O O . LEU B 1 91 ? -16.485 20.585 -39.831 1.00 8.78 91 LEU B O 1
ATOM 3094 N N . TRP B 1 92 ? -14.253 20.591 -39.435 1.00 7.83 92 TRP B N 1
ATOM 3095 C CA . TRP B 1 92 ? -13.995 19.341 -40.119 1.00 8.21 92 TRP B CA 1
ATOM 3096 C C . TRP B 1 92 ? -14.604 18.139 -39.379 1.00 8.15 92 TRP B C 1
ATOM 3097 O O . TRP B 1 92 ? -15.284 17.323 -39.997 1.00 9.12 92 TRP B O 1
ATOM 3108 N N . PHE B 1 93 ? -14.507 18.095 -38.054 1.00 7.56 93 PHE B N 1
ATOM 3109 C CA . PHE B 1 93 ? -15.210 17.080 -37.259 1.00 7.65 93 PHE B CA 1
ATOM 3110 C C . PHE B 1 93 ? -16.699 17.136 -37.566 1.00 7.79 93 PHE B C 1
ATOM 3111 O O . PHE B 1 93 ? -17.348 16.110 -37.814 1.00 8.54 93 PHE B O 1
ATOM 3119 N N . ILE B 1 94 ? -17.293 18.326 -37.453 1.00 7.96 94 ILE B N 1
ATOM 3120 C CA . ILE B 1 94 ? -18.724 18.468 -37.657 1.00 7.92 94 ILE B CA 1
ATOM 3121 C C . ILE B 1 94 ? -19.129 17.986 -39.016 1.00 9.13 94 ILE B C 1
ATOM 3122 O O . ILE B 1 94 ? -20.188 17.337 -39.198 1.00 9.91 94 ILE B O 1
ATOM 3127 N N . SER B 1 95 ? -18.328 18.250 -40.031 1.00 8.95 95 SER B N 1
ATOM 3128 C CA A SER B 1 95 ? -18.622 17.831 -41.403 0.50 9.26 95 SER B CA 1
ATOM 3129 C CA B SER B 1 95 ? -18.661 17.802 -41.383 0.50 9.78 95 SER B CA 1
ATOM 3130 C C . SER B 1 95 ? -18.608 16.319 -41.571 1.00 10.69 95 SER B C 1
ATOM 3131 O O . SER B 1 95 ? -19.023 15.819 -42.614 1.00 12.59 95 SER B O 1
ATOM 3136 N N . GLY B 1 96 ? -18.099 15.561 -40.600 1.00 9.18 96 GLY B N 1
ATOM 3137 C CA . GLY B 1 96 ? -18.002 14.145 -40.716 1.00 9.37 96 GLY B CA 1
ATOM 3138 C C . GLY B 1 96 ? -16.787 13.619 -41.428 1.00 9.31 96 GLY B C 1
ATOM 3139 O O . GLY B 1 96 ? -16.639 12.456 -41.655 1.00 12.22 96 GLY B O 1
ATOM 3140 N N . SER B 1 97 ? -15.894 14.522 -41.849 1.00 10.97 97 SER B N 1
ATOM 3141 C CA A SER B 1 97 ? -14.738 14.157 -42.648 0.50 9.82 97 SER B CA 1
ATOM 3142 C CA B SER B 1 97 ? -14.733 14.165 -42.637 0.50 10.54 97 SER B CA 1
ATOM 3143 C C . SER B 1 97 ? -13.740 13.348 -41.801 1.00 9.02 97 SER B C 1
ATOM 3144 O O . SER B 1 97 ? -13.546 13.625 -40.618 1.00 10.72 97 SER B O 1
ATOM 3149 N N . THR B 1 98 ? -13.042 12.458 -42.485 1.00 8.77 98 THR B N 1
ATOM 3150 C CA . THR B 1 98 ? -11.959 11.687 -41.955 1.00 8.90 98 THR B CA 1
ATOM 3151 C C . THR B 1 98 ? -10.717 11.792 -42.852 1.00 8.96 98 THR B C 1
ATOM 3152 O O . THR B 1 98 ? -9.789 11.036 -42.694 1.00 10.68 98 THR B O 1
ATOM 3156 N N . ASP B 1 99 ? -10.702 12.770 -43.736 1.00 9.37 99 ASP B N 1
ATOM 3157 C CA . ASP B 1 99 ? -9.608 12.978 -44.684 1.00 10.10 99 ASP B CA 1
ATOM 3158 C C . ASP B 1 99 ? -8.733 14.128 -44.167 1.00 9.46 99 ASP B C 1
ATOM 3159 O O . ASP B 1 99 ? -9.103 15.309 -44.228 1.00 9.79 99 ASP B O 1
ATOM 3164 N N . GLY B 1 100 ? -7.599 13.772 -43.611 1.00 9.91 100 GLY B N 1
ATOM 3165 C CA . GLY B 1 100 ? -6.655 14.785 -43.137 1.00 10.78 100 GLY B CA 1
ATOM 3166 C C . GLY B 1 100 ? -6.179 15.738 -44.210 1.00 10.58 100 GLY B C 1
ATOM 3167 O O . GLY B 1 100 ? -5.728 16.829 -43.906 1.00 10.86 100 GLY B O 1
ATOM 3168 N N . LYS B 1 101 ? -6.237 15.324 -45.488 1.00 10.69 101 LYS B N 1
ATOM 3169 C CA . LYS B 1 101 ? -5.781 16.194 -46.543 1.00 10.99 101 LYS B CA 1
ATOM 3170 C C . LYS B 1 101 ? -6.611 17.438 -46.624 1.00 11.38 101 LYS B C 1
ATOM 3171 O O . LYS B 1 101 ? -6.130 18.484 -47.103 1.00 12.23 101 LYS B O 1
ATOM 3177 N N . LEU B 1 102 ? -7.863 17.393 -46.199 1.00 11.21 102 LEU B N 1
ATOM 3178 C CA . LEU B 1 102 ? -8.688 18.566 -46.188 1.00 10.87 102 LEU B CA 1
ATOM 3179 C C . LEU B 1 102 ? -8.189 19.637 -45.249 1.00 11.96 102 LEU B C 1
ATOM 3180 O O . LEU B 1 102 ? -8.304 20.823 -45.529 1.00 13.78 102 LEU B O 1
ATOM 3185 N N . LEU B 1 103 ? -7.644 19.241 -44.091 1.00 11.26 103 LEU B N 1
ATOM 3186 C CA . LEU B 1 103 ? -6.982 20.168 -43.191 1.00 11.24 103 LEU B CA 1
ATOM 3187 C C . LEU B 1 103 ? -5.669 20.668 -43.753 1.00 12.19 103 LEU B C 1
ATOM 3188 O O . LEU B 1 103 ? -5.368 21.854 -43.613 1.00 12.24 103 LEU B O 1
ATOM 3193 N N . MET B 1 104 ? -4.869 19.809 -44.365 1.00 12.12 104 MET B N 1
ATOM 3194 C CA A MET B 1 104 ? -3.616 20.255 -44.931 0.50 14.13 104 MET B CA 1
ATOM 3195 C CA B MET B 1 104 ? -3.618 20.255 -44.953 0.50 14.53 104 MET B CA 1
ATOM 3196 C C . MET B 1 104 ? -3.848 21.312 -45.995 1.00 14.51 104 MET B C 1
ATOM 3197 O O . MET B 1 104 ? -3.048 22.233 -46.107 1.00 17.00 104 MET B O 1
ATOM 3206 N N . GLU B 1 105 ? -4.977 21.250 -46.704 1.00 14.87 105 GLU B N 1
ATOM 3207 C CA . GLU B 1 105 ? -5.275 22.244 -47.718 1.00 16.83 105 GLU B CA 1
ATOM 3208 C C . GLU B 1 105 ? -5.482 23.635 -47.149 1.00 17.18 105 GLU B C 1
ATOM 3209 O O . GLU B 1 105 ? -5.290 24.614 -47.811 1.00 22.30 105 GLU B O 1
ATOM 3215 N N . LYS B 1 106 ? -5.892 23.665 -45.886 1.00 15.99 106 LYS B N 1
ATOM 3216 C CA . LYS B 1 106 ? -6.059 24.853 -45.126 1.00 17.43 106 LYS B CA 1
ATOM 3217 C C . LYS B 1 106 ? -4.789 25.247 -44.340 1.00 14.59 106 LYS B C 1
ATOM 3218 O O . LYS B 1 106 ? -4.815 26.139 -43.472 1.00 16.82 106 LYS B O 1
ATOM 3224 N N . ASN B 1 107 ? -3.674 24.600 -44.562 1.00 13.86 107 ASN B N 1
ATOM 3225 C CA . ASN B 1 107 ? -2.454 24.799 -43.858 1.00 13.86 107 ASN B CA 1
ATOM 3226 C C . ASN B 1 107 ? -2.597 24.494 -42.404 1.00 12.75 107 ASN B C 1
ATOM 3227 O O . ASN B 1 107 ? -1.917 25.098 -41.578 1.00 14.72 107 ASN B O 1
ATOM 3232 N N . VAL B 1 108 ? -3.409 23.495 -42.060 1.00 11.22 108 VAL B N 1
ATOM 3233 C CA . VAL B 1 108 ? -3.515 22.985 -40.697 1.00 9.90 108 VAL B CA 1
ATOM 3234 C C . VAL B 1 108 ? -2.928 21.588 -40.698 1.00 10.14 108 VAL B C 1
ATOM 3235 O O . VAL B 1 108 ? -3.483 20.692 -41.353 1.00 11.15 108 VAL B O 1
ATOM 3239 N N . LYS B 1 109 ? -1.795 21.415 -40.020 1.00 10.27 109 LYS B N 1
ATOM 3240 C CA A LYS B 1 109 ? -0.966 20.242 -40.137 0.50 10.98 109 LYS B CA 1
ATOM 3241 C CA B LYS B 1 109 ? -0.980 20.236 -40.145 0.50 10.93 109 LYS B CA 1
ATOM 3242 C C . LYS B 1 109 ? -1.054 19.268 -38.953 1.00 10.66 109 LYS B C 1
ATOM 3243 O O . LYS B 1 109 ? -0.308 18.316 -38.888 1.00 11.03 109 LYS B O 1
ATOM 3254 N N . ILE B 1 110 ? -1.966 19.532 -38.019 1.00 9.99 110 ILE B N 1
ATOM 3255 C CA . ILE B 1 110 ? -2.016 18.800 -36.773 1.00 10.45 110 ILE B CA 1
ATOM 3256 C C . ILE B 1 110 ? -2.265 17.291 -36.951 1.00 9.82 110 ILE B C 1
ATOM 3257 O O . ILE B 1 110 ? -1.907 16.542 -36.087 1.00 11.67 110 ILE B O 1
ATOM 3262 N N . TRP B 1 111 ? -2.921 16.874 -38.044 1.00 9.66 111 TRP B N 1
ATOM 3263 C CA . TRP B 1 111 ? -3.151 15.462 -38.301 1.00 9.64 111 TRP B CA 1
ATOM 3264 C C . TRP B 1 111 ? -2.212 14.878 -39.343 1.00 9.65 111 TRP B C 1
ATOM 3265 O O . TRP B 1 111 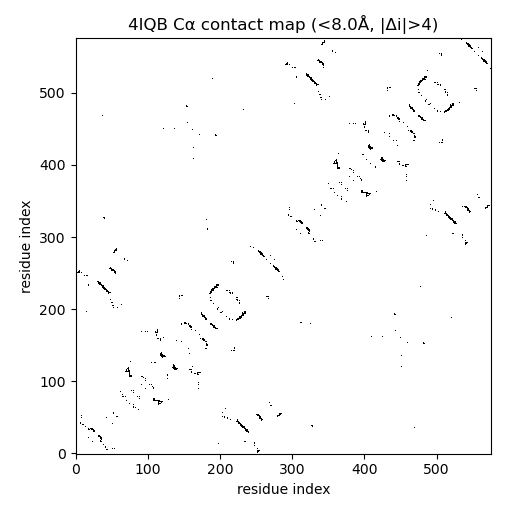? -2.347 13.692 -39.703 1.00 11.47 111 TRP B O 1
ATOM 3276 N N . GLU B 1 112 ? -1.212 15.612 -39.805 1.00 9.90 112 GLU B N 1
ATOM 3277 C CA . GLU B 1 112 ? -0.361 15.141 -40.895 1.00 11.27 112 GLU B CA 1
ATOM 3278 C C . GLU B 1 112 ? 0.433 13.916 -40.510 1.00 11.92 112 GLU B C 1
ATOM 3279 O O . GLU B 1 112 ? 0.444 12.942 -41.263 1.00 13.37 112 GLU B O 1
ATOM 3285 N N . LYS B 1 113 ? 1.082 13.920 -39.360 1.00 12.27 113 LYS B N 1
ATOM 3286 C CA . LYS B 1 113 ? 1.891 12.802 -38.988 1.00 14.27 113 LYS B CA 1
ATOM 3287 C C . LYS B 1 113 ? 1.088 11.562 -38.779 1.00 13.40 113 LYS B C 1
ATOM 3288 O O . LYS B 1 113 ? 1.467 10.434 -39.270 1.00 17.55 113 LYS B O 1
ATOM 3294 N N . ASN B 1 114 ? -0.093 11.666 -38.193 1.00 11.72 114 ASN B N 1
ATOM 3295 C CA . ASN B 1 114 ? -0.961 10.527 -37.918 1.00 12.26 114 ASN B CA 1
ATOM 3296 C C . ASN B 1 114 ? -1.622 9.925 -39.125 1.00 12.53 114 ASN B C 1
ATOM 3297 O O . ASN B 1 114 ? -2.180 8.874 -39.013 1.00 15.82 114 ASN B O 1
ATOM 3302 N N . GLY B 1 115 ? -1.526 10.588 -40.250 1.00 11.53 115 GLY B N 1
ATOM 3303 C CA . GLY B 1 115 ? -2.088 10.072 -41.497 1.00 12.80 115 GLY B CA 1
ATOM 3304 C C . GLY B 1 115 ? -1.070 9.788 -42.592 1.00 11.48 115 GLY B C 1
ATOM 3305 O O . GLY B 1 115 ? -1.467 9.447 -43.677 1.00 12.48 115 GLY B O 1
ATOM 3306 N N . ASP B 1 116 ? 0.202 9.937 -42.280 1.00 11.29 116 ASP B N 1
ATOM 3307 C CA . ASP B 1 116 ? 1.179 9.786 -43.333 1.00 11.63 116 ASP B CA 1
ATOM 3308 C C . ASP B 1 116 ? 1.508 8.327 -43.626 1.00 10.58 116 ASP B C 1
ATOM 3309 O O . ASP B 1 116 ? 1.154 7.416 -42.879 1.00 11.75 116 ASP B O 1
ATOM 3314 N N . ARG B 1 117 ? 2.111 8.119 -44.790 1.00 12.36 117 ARG B N 1
ATOM 3315 C CA . ARG B 1 117 ? 2.422 6.796 -45.248 1.00 13.26 117 ARG B CA 1
ATOM 3316 C C . ARG B 1 117 ? 3.035 5.930 -44.220 1.00 13.57 117 ARG B C 1
ATOM 3317 O O . ARG B 1 117 ? 2.671 4.764 -44.004 1.00 15.57 117 ARG B O 1
ATOM 3325 N N . ALA B 1 118 ? 4.073 6.435 -43.590 1.00 15.29 118 ALA B N 1
ATOM 3326 C CA . ALA B 1 118 ? 4.830 5.661 -42.640 1.00 17.57 118 ALA B CA 1
ATOM 3327 C C . ALA B 1 118 ? 3.959 5.263 -41.431 1.00 15.54 118 ALA B C 1
ATOM 3328 O O . ALA B 1 118 ? 4.070 4.159 -40.920 1.00 17.15 118 ALA B O 1
ATOM 3330 N N . PHE B 1 119 ? 3.184 6.218 -40.914 1.00 14.35 119 PHE B N 1
ATOM 3331 C CA . PHE B 1 119 ? 2.346 5.945 -39.735 1.00 13.69 119 PHE B CA 1
ATOM 3332 C C . PHE B 1 119 ? 1.313 4.887 -40.090 1.00 12.94 119 PHE B C 1
ATOM 3333 O O . PHE B 1 119 ? 1.075 3.964 -39.301 1.00 13.26 119 PHE B O 1
ATOM 3341 N N . LEU B 1 120 ? 0.675 5.014 -41.243 1.00 11.87 120 LEU B N 1
ATOM 3342 C CA . LEU B 1 120 ? -0.287 4.040 -41.680 1.00 11.82 120 LEU B CA 1
ATOM 3343 C C . LEU B 1 120 ? 0.310 2.690 -41.889 1.00 12.07 120 LEU B C 1
ATOM 3344 O O . LEU B 1 120 ? -0.229 1.654 -41.443 1.00 12.71 120 LEU B O 1
ATOM 3349 N N . ASP B 1 121 ? 1.460 2.610 -42.542 1.00 12.52 121 ASP B N 1
ATOM 3350 C CA . ASP B 1 121 ? 2.072 1.309 -42.793 1.00 13.63 121 ASP B CA 1
ATOM 3351 C C . ASP B 1 121 ? 2.499 0.594 -41.488 1.00 14.12 121 ASP B C 1
ATOM 3352 O O . ASP B 1 121 ? 2.359 -0.607 -41.398 1.00 14.89 121 ASP B O 1
ATOM 3357 N N . ASN B 1 122 ? 2.960 1.360 -40.513 1.00 14.32 122 ASN B N 1
ATOM 3358 C CA . ASN B 1 122 ? 3.334 0.779 -39.227 1.00 15.96 122 ASN B CA 1
ATOM 3359 C C . ASN B 1 122 ? 2.125 0.124 -38.548 1.00 15.06 122 ASN B C 1
ATOM 3360 O O . ASN B 1 122 ? 2.336 -0.798 -37.780 1.00 16.75 122 ASN B O 1
ATOM 3365 N N . LEU B 1 123 ? 0.926 0.667 -38.774 1.00 14.42 123 LEU B N 1
ATOM 3366 C CA . LEU B 1 123 ? -0.299 0.071 -38.252 1.00 13.88 123 LEU B CA 1
ATOM 3367 C C . LEU B 1 123 ? -0.833 -1.094 -39.088 1.00 14.96 123 LEU B C 1
ATOM 3368 O O . LEU B 1 123 ? -1.845 -1.710 -38.709 1.00 16.87 123 LEU B O 1
ATOM 3373 N N . GLY B 1 124 ? -0.173 -1.418 -40.178 1.00 14.94 124 GLY B N 1
ATOM 3374 C CA . GLY B 1 124 ? -0.628 -2.432 -41.067 1.00 16.44 124 GLY B CA 1
ATOM 3375 C C . GLY B 1 124 ? -1.614 -1.944 -42.097 1.00 14.61 124 GLY B C 1
ATOM 3376 O O . GLY B 1 124 ? -2.165 -2.760 -42.894 1.00 16.62 124 GLY B O 1
ATOM 3377 N N . PHE B 1 125 ? -1.838 -0.635 -42.186 1.00 13.53 125 PHE B N 1
ATOM 3378 C CA . PHE B 1 125 ? -2.802 -0.057 -43.120 1.00 13.14 125 PHE B CA 1
ATOM 3379 C C . PHE B 1 125 ? -2.095 0.258 -44.468 1.00 13.40 125 PHE B C 1
ATOM 3380 O O . PHE B 1 125 ? -2.068 1.387 -44.969 1.00 13.10 125 PHE B O 1
ATOM 3388 N N . THR B 1 126 ? -1.492 -0.800 -45.025 1.00 13.90 126 THR B N 1
ATOM 3389 C CA . THR B 1 126 ? -0.668 -0.643 -46.183 1.00 14.96 126 THR B CA 1
ATOM 3390 C C . THR B 1 126 ? -1.352 -0.335 -47.494 1.00 14.57 126 THR B C 1
ATOM 3391 O O . THR B 1 126 ? -0.709 0.130 -48.466 1.00 16.54 126 THR B O 1
ATOM 3395 N N . SER B 1 127 ? -2.677 -0.492 -47.551 1.00 14.09 127 SER B N 1
ATOM 3396 C CA . SER B 1 127 ? -3.502 -0.076 -48.695 1.00 15.84 127 SER B CA 1
ATOM 3397 C C . SER B 1 127 ? -4.320 1.160 -48.442 1.00 13.82 127 SER B C 1
ATOM 3398 O O . SER B 1 127 ? -5.161 1.529 -49.248 1.00 17.33 127 SER B O 1
ATOM 3401 N N . ARG B 1 128 ? -4.083 1.847 -47.329 1.00 13.70 128 ARG B N 1
ATOM 3402 C CA . ARG B 1 128 ? -4.858 3.004 -46.947 1.00 13.67 128 ARG B CA 1
ATOM 3403 C C . ARG B 1 128 ? -4.223 4.236 -47.582 1.00 11.57 128 ARG B C 1
ATOM 3404 O O . ARG B 1 128 ? -3.066 4.508 -47.386 1.00 11.78 128 ARG B O 1
ATOM 3412 N N . GLU B 1 129 ? -5.045 4.999 -48.272 1.00 12.65 129 GLU B N 1
ATOM 3413 C CA . GLU B 1 129 ? -4.628 6.292 -48.794 1.00 11.49 129 GLU B CA 1
ATOM 3414 C C . GLU B 1 129 ? -4.076 7.170 -47.667 1.00 9.89 129 GLU B C 1
ATOM 3415 O O . GLU B 1 129 ? -4.668 7.274 -46.610 1.00 10.55 129 GLU B O 1
ATOM 3421 N N . GLU B 1 130 ? -2.969 7.841 -47.979 1.00 10.74 130 GLU B N 1
ATOM 3422 C CA . GLU B 1 130 ? -2.429 8.855 -47.071 1.00 10.61 130 GLU B CA 1
ATOM 3423 C C . GLU B 1 130 ? -3.493 9.850 -46.700 1.00 10.40 130 GLU B C 1
ATOM 3424 O O . GLU B 1 130 ? -4.284 10.298 -47.531 1.00 10.95 130 GLU B O 1
ATOM 3430 N N . GLY B 1 131 ? -3.542 10.200 -45.400 1.00 9.96 131 GLY B N 1
ATOM 3431 C CA . GLY B 1 131 ? -4.569 11.113 -44.909 1.00 9.80 131 GLY B CA 1
ATOM 3432 C C . GLY B 1 131 ? -5.897 10.491 -44.628 1.00 9.03 131 GLY B C 1
ATOM 3433 O O . GLY B 1 131 ? -6.739 11.152 -44.011 1.00 9.90 131 GLY B O 1
ATOM 3434 N N . ASP B 1 132 ? -6.139 9.236 -44.988 1.00 9.39 132 ASP B N 1
ATOM 3435 C CA . ASP B 1 132 ? -7.399 8.577 -44.653 1.00 9.30 132 ASP B CA 1
ATOM 3436 C C . ASP B 1 132 ? -7.209 7.989 -43.238 1.00 8.43 132 ASP B C 1
ATOM 3437 O O . ASP B 1 132 ? -6.559 6.981 -43.008 1.00 9.39 132 ASP B O 1
ATOM 3442 N N . LEU B 1 133 ? -7.747 8.739 -42.270 1.00 8.83 133 LEU B N 1
ATOM 3443 C CA . LEU B 1 133 ? -7.526 8.476 -40.856 1.00 8.35 133 LEU B CA 1
ATOM 3444 C C . LEU B 1 133 ? -8.308 7.262 -40.342 1.00 8.14 133 LEU B C 1
ATOM 3445 O O . LEU B 1 133 ? -8.149 6.847 -39.200 1.00 8.98 133 LEU B O 1
ATOM 3450 N N . GLY B 1 134 ? -9.187 6.738 -41.176 1.00 8.15 134 GLY B N 1
ATOM 3451 C CA . GLY B 1 134 ? -10.114 5.711 -40.752 1.00 8.51 134 GLY B CA 1
ATOM 3452 C C . GLY B 1 134 ? -11.325 6.338 -40.092 1.00 7.97 134 GLY B C 1
ATOM 3453 O O . GLY B 1 134 ? -11.546 7.535 -40.165 1.00 8.21 134 GLY B O 1
ATOM 3454 N N . PRO B 1 135 ? -12.130 5.515 -39.389 1.00 8.15 135 PRO B N 1
ATOM 3455 C CA . PRO B 1 135 ? -13.412 5.944 -38.860 1.00 7.71 135 PRO B CA 1
ATOM 3456 C C . PRO B 1 135 ? -13.297 6.713 -37.538 1.00 7.79 135 PRO B C 1
ATOM 3457 O O . PRO B 1 135 ? -13.862 6.335 -36.502 1.00 8.57 135 PRO B O 1
ATOM 3461 N N . VAL B 1 136 ? -12.533 7.810 -37.560 1.00 7.66 136 VAL B N 1
ATOM 3462 C CA . VAL B 1 136 ? -12.280 8.642 -36.396 1.00 7.42 136 VAL B CA 1
ATOM 3463 C C . VAL B 1 136 ? -13.367 9.634 -36.175 1.00 7.39 136 VAL B C 1
ATOM 3464 O O . VAL B 1 136 ? -14.268 9.806 -36.986 1.00 10.39 136 VAL B O 1
ATOM 3468 N N . TYR B 1 137 ? -13.303 10.292 -35.041 1.00 8.36 137 TYR B N 1
ATOM 3469 C CA . TYR B 1 137 ? -14.078 11.473 -34.620 1.00 7.40 137 TYR B CA 1
ATOM 3470 C C . TYR B 1 137 ? -15.290 11.764 -35.466 1.00 8.07 137 TYR B C 1
ATOM 3471 O O . TYR B 1 137 ? -16.390 11.284 -35.139 1.00 9.19 137 TYR B O 1
ATOM 3480 N N . GLY B 1 138 ? -15.196 12.603 -36.480 1.00 9.70 138 GLY B N 1
ATOM 3481 C CA . GLY B 1 138 ? -16.390 13.104 -37.132 1.00 11.77 138 GLY B CA 1
ATOM 3482 C C . GLY B 1 138 ? -17.233 11.995 -37.774 1.00 9.36 138 GLY B C 1
ATOM 3483 O O . GLY B 1 138 ? -18.467 12.138 -37.856 1.00 9.67 138 GLY B O 1
ATOM 3484 N N . PHE B 1 139 ? -16.634 10.918 -38.266 1.00 8.67 139 PHE B N 1
ATOM 3485 C CA . PHE B 1 139 ? -17.410 9.793 -38.788 1.00 8.07 139 PHE B CA 1
ATOM 3486 C C . PHE B 1 139 ? -18.259 9.211 -37.678 1.00 7.45 139 PHE B C 1
ATOM 3487 O O . PHE B 1 139 ? -19.433 8.881 -37.920 1.00 7.93 139 PHE B O 1
ATOM 3495 N N . GLN B 1 140 ? -17.711 9.028 -36.468 1.00 6.83 140 GLN B N 1
ATOM 3496 C CA . GLN B 1 140 ? -18.503 8.534 -35.377 1.00 7.33 140 GLN B CA 1
ATOM 3497 C C . GLN B 1 140 ? -19.564 9.518 -34.916 1.00 6.82 140 GLN B C 1
ATOM 3498 O O . GLN B 1 140 ? -20.683 9.136 -34.575 1.00 7.56 140 GLN B O 1
ATOM 3504 N N . TRP B 1 141 ? -19.242 10.822 -34.887 1.00 7.08 141 TRP B N 1
ATOM 3505 C CA . TRP B 1 141 ? -20.185 11.818 -34.420 1.00 7.21 141 TRP B CA 1
ATOM 3506 C C . TRP B 1 141 ? -21.394 11.853 -35.347 1.00 7.50 141 TRP B C 1
ATOM 3507 O O . TRP B 1 141 ? -22.520 12.110 -34.853 1.00 8.23 141 TRP B O 1
ATOM 3518 N N . ARG B 1 142 ? -21.206 11.695 -36.640 1.00 7.47 142 ARG B N 1
ATOM 3519 C CA . ARG B 1 142 ? -22.301 11.859 -37.608 1.00 7.83 142 ARG B CA 1
ATOM 3520 C C . ARG B 1 142 ? -22.850 10.548 -38.154 1.00 8.12 142 ARG B C 1
ATOM 3521 O O . ARG B 1 142 ? -23.943 10.591 -38.762 1.00 8.53 142 ARG B O 1
ATOM 3529 N N . HIS B 1 143 ? -22.145 9.439 -37.990 1.00 7.32 143 HIS B N 1
ATOM 3530 C CA . HIS B 1 143 ? -22.441 8.176 -38.630 1.00 7.93 143 HIS B CA 1
ATOM 3531 C C . HIS B 1 143 ? -22.103 6.955 -37.769 1.00 7.38 143 HIS B C 1
ATOM 3532 O O . HIS B 1 143 ? -21.749 5.925 -38.307 1.00 8.51 143 HIS B O 1
ATOM 3539 N N . PHE B 1 144 ? -22.264 7.052 -36.437 1.00 7.70 144 PHE B N 1
ATOM 3540 C CA . PHE B 1 144 ? -21.868 5.945 -35.554 1.00 7.05 144 PHE B CA 1
ATOM 3541 C C . PHE B 1 144 ? -22.556 4.666 -36.013 1.00 8.11 144 PHE B C 1
ATOM 3542 O O . PHE B 1 144 ? -23.795 4.633 -36.128 1.00 8.51 144 PHE B O 1
ATOM 3550 N N . GLY B 1 145 ? -21.792 3.608 -36.227 1.00 8.16 145 GLY B N 1
ATOM 3551 C CA . GLY B 1 145 ? -22.334 2.322 -36.598 1.00 9.40 145 GLY B CA 1
ATOM 3552 C C . GLY B 1 145 ? -22.375 2.077 -38.074 1.00 9.26 145 GLY B C 1
ATOM 3553 O O . GLY B 1 145 ? -22.586 0.908 -38.478 1.00 11.14 145 GLY B O 1
ATOM 3554 N N . ALA B 1 146 ? -22.167 3.073 -38.906 1.00 8.82 146 ALA B N 1
ATOM 3555 C CA . ALA B 1 146 ? -22.096 2.854 -40.326 1.00 9.21 146 ALA B CA 1
ATOM 3556 C C . ALA B 1 146 ? -20.862 2.057 -40.676 1.00 9.28 146 ALA B C 1
ATOM 3557 O O . ALA B 1 146 ? -19.855 2.018 -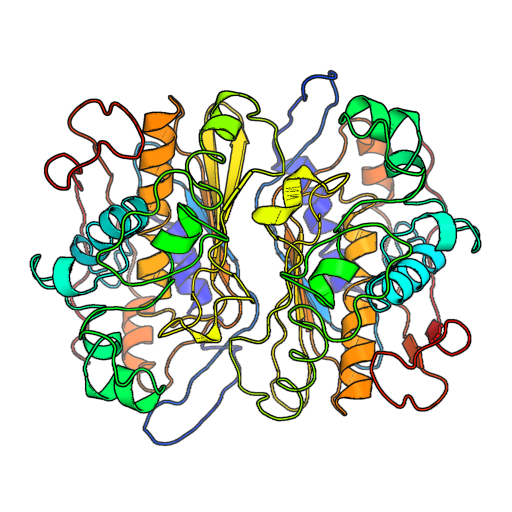39.973 1.00 9.91 146 ALA B O 1
ATOM 3559 N N . LYS B 1 147 ? -20.864 1.416 -41.882 1.00 9.19 147 LYS B N 1
ATOM 3560 C CA A LYS B 1 147 ? -19.767 0.656 -42.375 0.50 10.23 147 LYS B CA 1
ATOM 3561 C CA B LYS B 1 147 ? -19.766 0.657 -42.375 0.50 10.61 147 LYS B CA 1
ATOM 3562 C C . LYS B 1 147 ? -18.784 1.576 -43.039 1.00 9.95 147 LYS B C 1
ATOM 3563 O O . LYS B 1 147 ? -19.007 2.130 -44.123 1.00 11.26 147 LYS B O 1
ATOM 3574 N N . TYR B 1 148 ? -17.628 1.789 -42.413 1.00 9.96 148 TYR B N 1
ATOM 3575 C CA . TYR B 1 148 ? -16.615 2.636 -42.985 1.00 9.61 148 TYR B CA 1
ATOM 3576 C C . TYR B 1 148 ? -16.001 1.971 -44.179 1.00 10.77 148 TYR B C 1
ATOM 3577 O O . TYR B 1 148 ? -15.704 0.781 -44.183 1.00 12.18 148 TYR B O 1
ATOM 3586 N N . VAL B 1 149 ? -15.794 2.739 -45.237 1.00 10.91 149 VAL B N 1
ATOM 3587 C CA . VAL B 1 149 ? -15.140 2.298 -46.477 1.00 11.75 149 VAL B CA 1
ATOM 3588 C C . VAL B 1 149 ? -13.875 3.139 -46.643 1.00 10.67 149 VAL B C 1
ATOM 3589 O O . VAL B 1 149 ? -12.777 2.626 -46.377 1.00 12.26 149 VAL B O 1
ATOM 3593 N N . ASP B 1 150 ? -13.993 4.398 -46.961 1.00 11.34 150 ASP B N 1
ATOM 3594 C CA . ASP B 1 150 ? -12.826 5.287 -47.057 1.00 10.66 150 ASP B CA 1
ATOM 3595 C C . ASP B 1 150 ? -13.258 6.705 -46.811 1.00 11.18 150 ASP B C 1
ATOM 3596 O O . ASP B 1 150 ? -14.446 6.990 -46.547 1.00 11.67 150 ASP B O 1
ATOM 3601 N 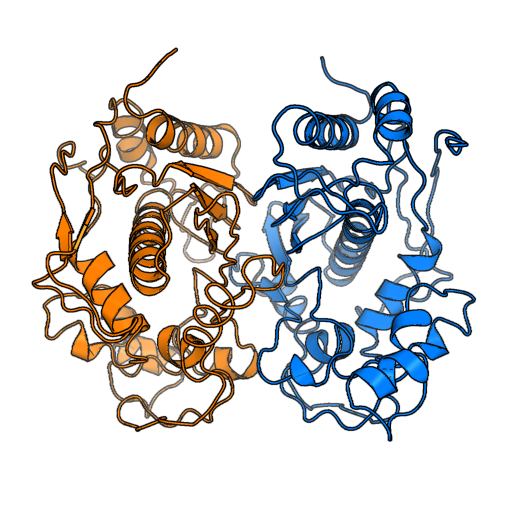N . CYS B 1 151 ? -12.306 7.632 -46.880 1.00 10.72 151 CYS B N 1
ATOM 3602 C CA . CYS B 1 151 ? -12.539 9.021 -46.586 1.00 11.24 151 CYS B CA 1
ATOM 3603 C C . CYS B 1 151 ? -13.051 9.846 -47.799 1.00 13.10 151 CYS B C 1
ATOM 3604 O O . CYS B 1 151 ? -13.150 11.059 -47.682 1.00 14.90 151 CYS B O 1
ATOM 3607 N N . HIS B 1 152 ? -13.438 9.153 -48.852 1.00 13.61 152 HIS B N 1
ATOM 3608 C CA . HIS B 1 152 ? -14.107 9.762 -50.020 1.00 14.89 152 HIS B CA 1
ATOM 3609 C C . HIS B 1 152 ? -15.501 9.213 -50.215 1.00 17.01 152 HIS B C 1
ATOM 3610 O O . HIS B 1 152 ? -16.049 9.345 -51.326 1.00 20.67 152 HIS B O 1
ATOM 3617 N N . THR B 1 153 ? -16.083 8.558 -49.267 1.00 16.20 153 THR B N 1
ATOM 3618 C CA . THR B 1 153 ? -17.365 7.919 -49.364 1.00 16.95 153 THR B CA 1
ATOM 3619 C C . THR B 1 153 ? -18.436 8.779 -48.777 1.00 17.07 153 THR B C 1
ATOM 3620 O O . THR B 1 153 ? -18.284 9.371 -47.732 1.00 16.67 153 THR B O 1
ATOM 3624 N N . ASP B 1 154 ? -19.576 8.879 -49.469 1.00 19.66 154 ASP B N 1
ATOM 3625 C CA . ASP B 1 154 ? -20.791 9.557 -48.999 1.00 19.17 154 ASP B CA 1
ATOM 3626 C C . ASP B 1 154 ? -21.561 8.669 -48.024 1.00 16.99 154 ASP B C 1
ATOM 3627 O O . ASP B 1 154 ? -22.093 7.656 -48.421 1.00 20.46 154 ASP B O 1
ATOM 3632 N N . TYR B 1 155 ? -21.565 9.017 -46.750 1.00 13.73 155 TYR B N 1
ATOM 3633 C CA . TYR B 1 155 ? -22.261 8.239 -45.714 1.00 12.04 155 TYR B CA 1
ATOM 3634 C C . TYR B 1 155 ? -23.603 8.811 -45.396 1.00 11.50 155 TYR B C 1
ATOM 3635 O O . TYR B 1 155 ? -24.179 8.429 -44.384 1.00 10.82 155 TYR B O 1
ATOM 3644 N N . SER B 1 156 ? -24.131 9.732 -46.195 1.00 13.55 156 SER B N 1
ATOM 3645 C CA A SER B 1 156 ? -25.411 10.366 -45.899 0.50 13.03 156 SER B CA 1
ATOM 3646 C CA B SER B 1 156 ? -25.390 10.374 -45.824 0.50 13.89 156 SER B CA 1
ATOM 3647 C C . SER B 1 156 ? -26.497 9.330 -45.551 1.00 12.03 156 SER B C 1
ATOM 3648 O O . SER B 1 156 ? -26.707 8.388 -46.321 1.00 13.60 156 SER B O 1
ATOM 3653 N N . GLY B 1 157 ? -27.186 9.555 -44.460 1.00 11.22 157 GLY B N 1
ATOM 3654 C CA . GLY B 1 157 ? -28.256 8.672 -44.040 1.00 12.25 157 GLY B CA 1
ATOM 3655 C C . GLY B 1 157 ? -27.795 7.405 -43.350 1.00 11.10 157 GLY B C 1
ATOM 3656 O O . GLY B 1 157 ? -28.681 6.617 -42.908 1.00 13.56 157 GLY B O 1
ATOM 3657 N N . GLN B 1 158 ? -26.511 7.149 -43.224 1.00 10.22 158 GLN B N 1
ATOM 3658 C CA . GLN B 1 158 ? -26.000 5.921 -42.670 1.00 9.26 158 GLN B CA 1
ATOM 3659 C C . GLN B 1 158 ? -25.512 6.194 -41.225 1.00 9.00 158 GLN B C 1
ATOM 3660 O O . GLN B 1 158 ? -24.747 7.120 -40.970 1.00 9.73 158 GLN B O 1
ATOM 3666 N N . GLY B 1 159 ? -25.847 5.293 -40.314 1.00 8.60 159 GLY B N 1
ATOM 3667 C CA . GLY B 1 159 ? -25.386 5.373 -38.957 1.00 8.78 159 GLY B CA 1
ATOM 3668 C C . GLY B 1 159 ? -26.147 6.366 -38.155 1.00 8.05 159 GLY B C 1
ATOM 3669 O O . GLY B 1 159 ? -27.039 7.078 -38.639 1.00 9.35 159 GLY B O 1
ATOM 3670 N N . VAL B 1 160 ? -25.790 6.455 -36.849 1.00 8.09 160 VAL B N 1
ATOM 3671 C CA . VAL B 1 160 ? -26.453 7.349 -35.941 1.00 8.44 160 VAL B CA 1
ATOM 3672 C C . VAL B 1 160 ? -25.803 8.742 -36.023 1.00 8.01 160 VAL B C 1
ATOM 3673 O O . VAL B 1 160 ? -24.585 8.875 -35.750 1.00 8.23 160 VAL B O 1
ATOM 3677 N N . ASP B 1 161 ? -26.577 9.755 -36.345 1.00 7.68 161 ASP B N 1
ATOM 3678 C CA . ASP B 1 161 ? -26.120 11.109 -36.339 1.00 7.98 161 ASP B CA 1
ATOM 3679 C C . ASP B 1 161 ? -26.265 11.636 -34.928 1.00 7.86 161 ASP B C 1
ATOM 3680 O O . ASP B 1 161 ? -27.275 12.198 -34.509 1.00 8.48 161 ASP B O 1
ATOM 3685 N N . GLN B 1 162 ? -25.217 11.387 -34.120 1.00 7.55 162 GLN B N 1
ATOM 3686 C CA . GLN B 1 162 ? -25.265 11.739 -32.719 1.00 7.64 162 GLN B CA 1
ATOM 3687 C C . GLN B 1 162 ? -25.341 13.260 -32.511 1.00 8.00 162 GLN B C 1
ATOM 3688 O O . GLN B 1 162 ? -25.993 13.723 -31.571 1.00 8.40 162 GLN B O 1
ATOM 3694 N N . LEU B 1 163 ? -24.639 14.008 -33.334 1.00 7.91 163 LEU B N 1
ATOM 3695 C CA . LEU B 1 163 ? -24.650 15.458 -33.202 1.00 8.39 163 LEU B CA 1
ATOM 3696 C C . LEU B 1 163 ? -26.055 16.019 -33.479 1.00 9.53 163 LEU B C 1
ATOM 3697 O O . LEU B 1 163 ? -26.559 16.844 -32.736 1.00 10.00 163 LEU B O 1
ATOM 3702 N N . ALA B 1 164 ? -26.699 15.522 -34.520 1.00 9.63 164 ALA B N 1
ATOM 3703 C CA . ALA B 1 164 ? -28.081 15.945 -34.816 1.00 10.64 164 ALA B CA 1
ATOM 3704 C C . ALA B 1 164 ? -28.979 15.570 -33.682 1.00 10.29 164 ALA B C 1
ATOM 3705 O O . ALA B 1 164 ? -29.888 16.343 -33.306 1.00 11.73 164 ALA B O 1
ATOM 3707 N N . GLU B 1 165 ? -28.796 14.380 -33.088 1.00 9.95 165 GLU B N 1
ATOM 3708 C CA A GLU B 1 165 ? -29.648 13.993 -31.970 0.50 10.63 165 GLU B CA 1
ATOM 3709 C CA B GLU B 1 165 ? -29.608 13.944 -32.010 0.50 10.65 165 GLU B CA 1
ATOM 3710 C C . GLU B 1 165 ? -29.430 14.842 -30.792 1.00 10.03 165 GLU B C 1
ATOM 3711 O O . GLU B 1 165 ? -30.404 15.198 -30.100 1.00 10.95 165 GLU B O 1
ATOM 3722 N N . VAL B 1 166 ? -28.163 15.178 -30.421 1.00 9.46 166 VAL B N 1
ATOM 3723 C CA A VAL B 1 166 ? -27.921 16.034 -29.321 0.50 9.32 166 VAL B CA 1
ATOM 3724 C CA B VAL B 1 166 ? -28.002 16.007 -29.219 0.50 9.94 166 VAL B CA 1
ATOM 3725 C C . VAL B 1 166 ? -28.677 17.369 -29.460 1.00 9.66 166 VAL B C 1
ATOM 3726 O O . VAL B 1 166 ? -29.233 17.878 -28.500 1.00 10.46 166 VAL B O 1
ATOM 3733 N N . ILE B 1 167 ? -28.645 17.918 -30.649 1.00 9.94 167 ILE B N 1
ATOM 3734 C CA . ILE B 1 167 ? -29.331 19.197 -30.934 1.00 10.49 167 ILE B CA 1
ATOM 3735 C C . ILE B 1 167 ? -30.821 19.027 -30.798 1.00 10.81 167 ILE B C 1
ATOM 3736 O O . ILE B 1 167 ? -31.453 19.877 -30.168 1.00 11.33 167 ILE B O 1
ATOM 3741 N N . ARG B 1 168 ? -31.397 17.959 -31.271 1.00 10.99 168 ARG B N 1
ATOM 3742 C CA A ARG B 1 168 ? -32.840 17.719 -31.143 0.50 10.12 168 ARG B CA 1
ATOM 3743 C CA B ARG B 1 168 ? -32.832 17.754 -31.067 0.50 12.61 168 ARG B CA 1
ATOM 3744 C C . ARG B 1 168 ? -33.141 17.618 -29.607 1.00 11.48 168 ARG B C 1
ATOM 3745 O O . ARG B 1 168 ? -34.177 18.099 -29.125 1.00 12.22 168 ARG B O 1
ATOM 3760 N N . GLN B 1 169 ? -32.302 16.860 -28.835 1.00 10.61 169 GLN B N 1
ATOM 3761 C CA . GLN B 1 169 ? -32.561 16.714 -27.423 1.00 10.50 169 GLN B CA 1
ATOM 3762 C C . GLN B 1 169 ? -32.490 18.017 -26.701 1.00 9.95 169 GLN B C 1
ATOM 3763 O O . GLN B 1 169 ? -33.345 18.340 -25.834 1.00 10.98 169 GLN B O 1
ATOM 3769 N N . ILE B 1 170 ? -31.480 18.825 -26.969 1.00 9.90 170 ILE B N 1
ATOM 3770 C CA . ILE B 1 170 ? -31.367 20.065 -26.325 1.00 10.27 170 ILE B CA 1
ATOM 3771 C C . ILE B 1 170 ? -32.603 20.964 -26.592 1.00 10.40 170 ILE B C 1
ATOM 3772 O O . ILE B 1 170 ? -33.100 21.615 -25.671 1.00 12.21 170 ILE B O 1
ATOM 3777 N N . LYS B 1 171 ? -33.061 20.985 -27.833 1.00 10.68 171 LYS B N 1
ATOM 3778 C CA . LYS B 1 171 ? -34.206 21.834 -28.252 1.00 11.47 171 LYS B CA 1
ATOM 3779 C C . LYS B 1 171 ? -35.534 21.321 -27.746 1.00 13.08 171 LYS B C 1
ATOM 3780 O O . LYS B 1 171 ? -36.394 22.117 -27.307 1.00 15.07 171 LYS B O 1
ATOM 3786 N N . GLU B 1 172 ? -35.714 20.008 -27.715 1.00 11.24 172 GLU B N 1
ATOM 3787 C CA . GLU B 1 172 ? -37.040 19.369 -27.562 1.00 12.63 172 GLU B CA 1
ATOM 3788 C C . GLU B 1 172 ? -37.152 18.655 -26.276 1.00 13.16 172 GLU B C 1
ATOM 3789 O O . GLU B 1 172 ? -38.313 18.407 -25.796 1.00 16.03 172 GLU B O 1
ATOM 3795 N N . GLN B 1 173 ? -36.045 18.213 -25.643 1.00 13.43 173 GLN B N 1
ATOM 3796 C CA A GLN B 1 173 ? -36.045 17.523 -24.444 0.50 13.66 173 GLN B CA 1
ATOM 3797 C CA B GLN B 1 173 ? -36.059 17.495 -24.386 0.50 13.84 173 GLN B CA 1
ATOM 3798 C C . GLN B 1 173 ? -34.914 18.007 -23.470 1.00 12.38 173 GLN B C 1
ATOM 3799 O O . GLN B 1 173 ? -34.017 17.268 -23.034 1.00 12.71 173 GLN B O 1
ATOM 3810 N N . PRO B 1 174 ? -34.918 19.310 -23.131 1.00 12.70 174 PRO B N 1
ATOM 3811 C CA . PRO B 1 174 ? -33.746 19.948 -22.503 1.00 12.35 174 PRO B CA 1
ATOM 3812 C C . PRO B 1 174 ? -33.436 19.420 -21.150 1.00 12.24 174 PRO B C 1
ATOM 3813 O O . PRO B 1 174 ? -32.293 19.530 -20.682 1.00 14.62 174 PRO B O 1
ATOM 3817 N N . ASP B 1 175 ? -34.410 18.792 -20.462 1.00 13.97 175 ASP B N 1
ATOM 3818 C CA . ASP B 1 175 ? -34.165 18.219 -19.171 1.00 13.71 175 ASP B CA 1
ATOM 3819 C C . ASP B 1 175 ? -33.384 16.863 -19.207 1.00 11.95 175 ASP B C 1
ATOM 3820 O O . ASP B 1 175 ? -33.060 16.325 -18.160 1.00 13.22 175 ASP B O 1
ATOM 3825 N N . SER B 1 176 ? -33.157 16.340 -20.363 1.00 10.56 176 SER B N 1
ATOM 3826 C CA . SER B 1 176 ? -32.605 15.006 -20.489 1.00 10.97 176 SER B CA 1
ATOM 3827 C C . SER B 1 176 ? -31.252 14.877 -19.807 1.00 10.21 176 SER B C 1
ATOM 3828 O O . SER B 1 176 ? -30.363 15.730 -19.911 1.00 10.41 176 SER B O 1
ATOM 3831 N N . ARG B 1 177 ? -31.076 13.726 -19.182 1.00 10.25 177 ARG B N 1
ATOM 3832 C CA . ARG B 1 177 ? -29.858 13.291 -18.534 1.00 10.61 177 ARG B CA 1
ATOM 3833 C C . ARG B 1 177 ? -29.050 12.388 -19.417 1.00 8.76 177 ARG B C 1
ATOM 3834 O O . ARG B 1 177 ? -28.064 11.742 -18.924 1.00 10.14 177 ARG B O 1
ATOM 3842 N N . ARG B 1 178 ? -29.356 12.296 -20.695 1.00 9.32 178 ARG B N 1
ATOM 3843 C CA A ARG B 1 178 ? -28.882 11.368 -21.688 0.50 10.75 178 ARG B CA 1
ATOM 3844 C CA B ARG B 1 178 ? -28.572 11.446 -21.581 0.50 9.42 178 ARG B CA 1
ATOM 3845 C C . ARG B 1 178 ? -28.277 12.114 -22.910 1.00 8.81 178 ARG B C 1
ATOM 3846 O O . ARG B 1 178 ? -28.187 11.482 -23.947 1.00 10.47 178 ARG B O 1
ATOM 3861 N N . ILE B 1 179 ? -27.908 13.391 -22.816 1.00 8.36 179 ILE B N 1
ATOM 3862 C CA . ILE B 1 179 ? -27.530 14.156 -24.009 1.00 8.25 179 ILE B CA 1
ATOM 3863 C C . ILE B 1 179 ? -26.022 13.925 -24.220 1.00 7.37 179 ILE B C 1
ATOM 3864 O O . ILE B 1 179 ? -25.211 14.701 -23.693 1.00 8.85 179 ILE B O 1
ATOM 3869 N N . ILE B 1 180 ? -25.654 12.888 -24.911 1.00 7.48 180 ILE B N 1
ATOM 3870 C CA . ILE B 1 180 ? -24.247 12.412 -24.989 1.00 7.31 180 ILE B CA 1
ATOM 3871 C C . ILE B 1 180 ? -23.854 12.196 -26.440 1.00 7.48 180 ILE B C 1
ATOM 3872 O O . ILE B 1 180 ? -24.653 11.678 -27.234 1.00 8.26 180 ILE B O 1
ATOM 3877 N N . MET B 1 181 ? -22.629 12.549 -26.779 1.00 6.77 181 MET B N 1
ATOM 3878 C CA . MET B 1 181 ? -22.012 12.239 -28.072 1.00 7.12 181 MET B CA 1
ATOM 3879 C C . MET B 1 181 ? -20.675 11.617 -27.825 1.00 7.32 181 MET B C 1
ATOM 3880 O O . MET B 1 181 ? -19.879 12.163 -27.033 1.00 8.60 181 MET B O 1
ATOM 3885 N N . SER B 1 182 ? -20.355 10.521 -28.483 1.00 7.10 182 SER B N 1
ATOM 3886 C CA . SER B 1 182 ? -19.054 9.836 -28.291 1.00 7.23 182 SER B CA 1
ATOM 3887 C C . SER B 1 182 ? -18.472 9.290 -29.536 1.00 7.16 182 SER B C 1
ATOM 3888 O O . SER B 1 182 ? -19.177 8.665 -30.358 1.00 7.91 182 SER B O 1
ATOM 3891 N N . ALA B 1 183 ? -17.176 9.429 -29.723 1.00 6.63 183 ALA B N 1
ATOM 3892 C CA . ALA B 1 183 ? -16.452 8.774 -30.797 1.00 6.96 183 ALA B CA 1
ATOM 3893 C C . ALA B 1 183 ? -15.844 7.429 -30.352 1.00 6.56 183 ALA B C 1
ATOM 3894 O O . ALA B 1 183 ? -15.189 6.792 -31.146 1.00 7.41 183 ALA B O 1
ATOM 3896 N N . TRP B 1 184 ? -16.095 7.002 -29.129 1.00 6.98 184 TRP B N 1
ATOM 3897 C CA . TRP B 1 184 ? -15.545 5.737 -28.646 1.00 6.65 184 TRP B CA 1
ATOM 3898 C C . TRP B 1 184 ? -16.349 4.584 -29.157 1.00 6.45 184 TRP B C 1
ATOM 3899 O O . TRP B 1 184 ? -17.394 4.198 -28.596 1.00 8.04 184 TRP B O 1
ATOM 3910 N N . ASN B 1 185 ? -15.920 4.008 -30.277 1.00 6.49 185 ASN B N 1
ATOM 3911 C CA . ASN B 1 185 ? -16.605 2.920 -30.957 1.00 7.21 185 ASN B CA 1
ATOM 3912 C C . ASN B 1 185 ? -15.698 1.713 -31.000 1.00 6.76 185 ASN B C 1
ATOM 3913 O O . ASN B 1 185 ? -14.856 1.596 -31.895 1.00 7.70 185 ASN B O 1
ATOM 3918 N N . PRO B 1 186 ? -15.803 0.801 -30.029 1.00 7.15 186 PRO B N 1
ATOM 3919 C CA . PRO B 1 186 ? -14.955 -0.385 -29.986 1.00 7.24 186 PRO B CA 1
ATOM 3920 C C . PRO B 1 186 ? -14.865 -1.148 -31.306 1.00 7.51 186 PRO B C 1
ATOM 3921 O O . PRO B 1 186 ? -13.823 -1.688 -31.634 1.00 8.74 186 PRO B O 1
ATOM 3925 N N . SER B 1 187 ? -15.976 -1.222 -31.998 1.00 7.75 187 SER B N 1
ATOM 3926 C CA . SER B 1 187 ? -16.006 -1.945 -33.266 1.00 8.62 187 SER B CA 1
ATOM 3927 C C . SER B 1 187 ? -15.080 -1.395 -34.330 1.00 9.17 187 SER B C 1
ATOM 3928 O O . SER B 1 187 ? -14.658 -2.129 -35.231 1.00 11.37 187 SER B O 1
ATOM 3931 N N . ASP B 1 188 ? -14.809 -0.099 -34.246 1.00 7.96 188 ASP B N 1
ATOM 3932 C CA . ASP B 1 188 ? -14.032 0.646 -35.229 1.00 8.19 188 ASP B CA 1
ATOM 3933 C C . ASP B 1 188 ? -12.647 1.045 -34.777 1.00 7.76 188 ASP B C 1
ATOM 3934 O O . ASP B 1 188 ? -11.869 1.560 -35.585 1.00 8.23 188 ASP B O 1
ATOM 3939 N N . LEU B 1 189 ? -12.302 0.860 -33.496 1.00 8.05 189 LEU B N 1
ATOM 3940 C CA . LEU B 1 189 ? -11.027 1.310 -33.001 1.00 7.79 189 LEU B CA 1
ATOM 3941 C C . LEU B 1 189 ? -9.882 0.749 -33.824 1.00 8.80 189 LEU B C 1
ATOM 3942 O O . LEU B 1 189 ? -8.898 1.462 -34.089 1.00 9.90 189 LEU B O 1
ATOM 3947 N N . GLY B 1 190 ? -9.979 -0.520 -34.235 1.00 9.12 190 GLY B N 1
ATOM 3948 C CA . GLY B 1 190 ? -8.879 -1.132 -34.932 1.00 9.90 190 GLY B CA 1
ATOM 3949 C C . GLY B 1 190 ? -8.560 -0.547 -36.269 1.00 10.02 190 GLY B C 1
ATOM 3950 O O . GLY B 1 190 ? -7.424 -0.745 -36.744 1.00 12.79 190 GLY B O 1
ATOM 3951 N N . GLN B 1 191 ? -9.479 0.172 -36.867 1.00 9.33 191 GLN B N 1
ATOM 3952 C CA . GLN B 1 191 ? -9.250 0.865 -38.158 1.00 9.80 191 GLN B CA 1
ATOM 3953 C C . GLN B 1 191 ? -8.891 2.330 -37.989 1.00 8.96 191 GLN B C 1
ATOM 3954 O O . GLN B 1 191 ? -8.506 2.976 -38.979 1.00 9.61 191 GLN B O 1
ATOM 3960 N N . MET B 1 192 ? -9.063 2.921 -36.801 1.00 8.43 192 MET B N 1
ATOM 3961 C CA . MET B 1 192 ? -8.660 4.287 -36.578 1.00 8.27 192 MET B CA 1
ATOM 3962 C C . MET B 1 192 ? -7.168 4.387 -36.495 1.00 8.65 192 MET B C 1
ATOM 3963 O O . MET B 1 192 ? -6.505 3.518 -35.935 1.00 9.86 192 MET B O 1
ATOM 3968 N N . VAL B 1 193 ? -6.585 5.525 -36.934 1.00 8.27 193 VAL B N 1
ATOM 3969 C CA . VAL B 1 193 ? -5.149 5.690 -36.724 1.00 8.74 193 VAL B CA 1
ATOM 3970 C C . VAL B 1 193 ? -4.788 5.780 -35.243 1.00 9.46 193 VAL B C 1
ATOM 3971 O O . VAL B 1 193 ? -3.666 5.373 -34.884 1.00 12.03 193 VAL B O 1
ATOM 3975 N N . LEU B 1 194 ? -5.675 6.293 -34.420 1.00 9.55 194 LEU B N 1
ATOM 3976 C CA . LEU B 1 194 ? -5.556 6.178 -32.983 1.00 10.28 194 LEU B CA 1
ATOM 3977 C C . LEU B 1 194 ? -6.948 6.388 -32.405 1.00 8.29 194 LEU B C 1
ATOM 3978 O O . LEU B 1 194 ? -7.840 6.953 -33.040 1.00 8.38 194 LEU B O 1
ATOM 3983 N N . PRO B 1 195 ? -7.164 5.922 -31.179 1.00 8.55 195 PRO B N 1
ATOM 3984 C CA . PRO B 1 195 ? -8.454 6.092 -30.546 1.00 8.54 195 PRO B CA 1
ATOM 3985 C C . PRO B 1 195 ? -8.674 7.555 -30.239 1.00 7.30 195 PRO B C 1
ATOM 3986 O O . PRO B 1 195 ? -7.743 8.333 -29.997 1.00 8.12 195 PRO B O 1
ATOM 3990 N N . PRO B 1 196 ? -9.952 7.994 -30.187 1.00 7.57 196 PRO B N 1
ATOM 3991 C CA . PRO B 1 196 ? -10.231 9.401 -29.868 1.00 7.33 196 PRO B CA 1
ATOM 3992 C C . PRO B 1 196 ? -9.638 9.753 -28.502 1.00 7.38 196 PRO B C 1
ATOM 3993 O O . PRO B 1 196 ? -9.716 8.923 -27.556 1.00 7.97 196 PRO B O 1
ATOM 3997 N N . CYS B 1 197 ? -9.136 10.963 -28.379 1.00 7.27 197 CYS B N 1
ATOM 3998 C CA A CYS B 1 197 ? -8.62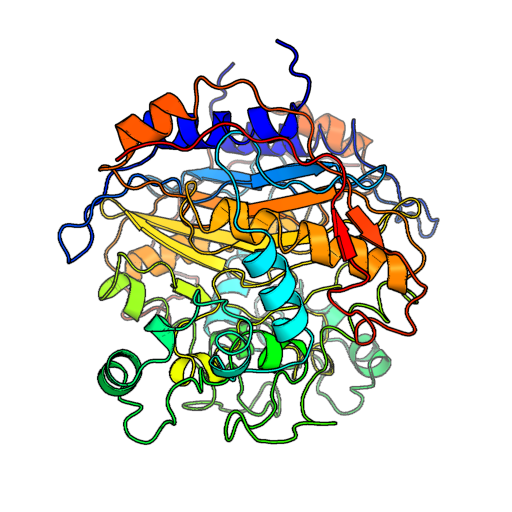6 11.471 -27.140 0.50 7.86 197 CYS B CA 1
ATOM 3999 C CA B CYS B 1 197 ? -8.613 11.476 -27.135 0.50 7.98 197 CYS B CA 1
ATOM 4000 C C . CYS B 1 197 ? -9.699 12.106 -26.274 1.00 7.04 197 CYS B C 1
ATOM 4001 O O . CYS B 1 197 ? -9.799 11.816 -25.066 1.00 8.27 197 CYS B O 1
ATOM 4006 N N . HIS B 1 198 ? -10.523 12.956 -26.865 1.00 6.66 198 HIS B N 1
ATOM 4007 C CA . HIS B 1 198 ? -11.785 13.403 -26.258 1.00 6.59 198 HIS B CA 1
ATOM 4008 C C . HIS B 1 198 ? -12.788 12.335 -26.618 1.00 6.56 198 HIS B C 1
ATOM 4009 O O . HIS B 1 198 ? -13.210 12.244 -27.791 1.00 7.76 198 HIS B O 1
ATOM 4016 N N . THR B 1 199 ? -13.123 11.469 -25.679 1.00 6.08 199 THR B N 1
ATOM 4017 C CA . THR B 1 199 ? -13.846 10.281 -25.967 1.00 6.63 199 THR B CA 1
ATOM 4018 C C . THR B 1 199 ? -15.354 10.443 -25.995 1.00 6.96 199 THR B C 1
ATOM 4019 O O . THR B 1 199 ? -16.034 9.647 -26.645 1.00 8.06 199 THR B O 1
ATOM 4023 N N . MET B 1 200 ? -15.861 11.418 -25.256 1.00 6.49 200 MET B N 1
ATOM 4024 C CA A MET B 1 200 ? -17.288 11.600 -25.059 0.45 6.96 200 MET B CA 1
ATOM 4025 C CA B MET B 1 200 ? -17.311 11.704 -25.243 0.55 6.38 200 MET B CA 1
ATOM 4026 C C . MET B 1 200 ? -17.477 13.041 -24.602 1.00 6.79 200 MET B C 1
ATOM 4027 O O . MET B 1 200 ? -16.605 13.615 -23.950 1.00 7.28 200 MET B O 1
ATOM 4036 N N . CYS B 1 201 ? -18.694 13.589 -24.775 1.00 7.62 201 CYS B N 1
ATOM 4037 C CA . CYS B 1 201 ? -19.149 14.715 -24.034 1.00 7.29 201 CYS B CA 1
ATOM 4038 C C . CYS B 1 201 ? -20.619 14.536 -23.704 1.00 6.70 201 CYS B C 1
ATOM 4039 O O . CYS B 1 201 ? -21.364 13.806 -24.375 1.00 8.41 201 CYS B O 1
ATOM 4042 N N . GLN B 1 202 ? -21.033 15.210 -22.637 1.00 6.79 202 GLN B N 1
ATOM 4043 C CA . GLN B 1 202 ? -22.412 15.276 -22.168 1.00 6.78 202 GLN B CA 1
ATOM 4044 C C . GLN B 1 202 ? -22.823 16.691 -22.101 1.00 6.86 202 GLN B C 1
ATOM 4045 O O . GLN B 1 202 ? -22.111 17.544 -21.544 1.00 7.64 202 GLN B O 1
ATOM 4051 N N . PHE B 1 203 ? -24.028 17.031 -22.622 1.00 7.95 203 PHE B N 1
ATOM 4052 C CA . PHE B 1 203 ? -24.593 18.380 -22.515 1.00 7.63 203 PHE B CA 1
ATOM 4053 C C . PHE B 1 203 ? -25.642 18.395 -21.400 1.00 8.13 203 PHE B C 1
ATOM 4054 O O . PHE B 1 203 ? -26.213 17.347 -21.070 1.00 9.39 203 PHE B O 1
ATOM 4062 N N . TYR B 1 204 ? -25.943 19.561 -20.913 1.00 8.40 204 TYR B N 1
ATOM 4063 C CA A TYR B 1 204 ? -26.839 19.769 -19.706 0.25 9.04 204 TYR B CA 1
ATOM 4064 C CA B TYR B 1 204 ? -26.915 19.699 -19.831 0.25 8.46 204 TYR B CA 1
ATOM 4065 C CA C TYR B 1 204 ? -26.897 19.724 -19.826 0.50 9.55 204 TYR B CA 1
ATOM 4066 C C . TYR B 1 204 ? -27.490 21.097 -19.931 1.00 9.43 204 TYR B C 1
ATOM 4067 O O . TYR B 1 204 ? -26.804 22.073 -20.255 1.00 10.19 204 TYR B O 1
ATOM 4092 N N . VAL B 1 205 ? -28.794 21.227 -19.672 1.00 9.46 205 VAL B N 1
ATOM 4093 C CA . VAL B 1 205 ? -29.513 22.488 -19.774 1.00 9.80 205 VAL B CA 1
ATOM 4094 C C . VAL B 1 205 ? -30.124 22.829 -18.450 1.00 12.04 205 VAL B C 1
ATOM 4095 O O . VAL B 1 205 ? -30.851 22.067 -17.864 1.00 13.91 205 VAL B O 1
ATOM 4099 N N . ASP B 1 206 ? -29.977 24.047 -18.007 1.00 13.47 206 ASP B N 1
ATOM 4100 C CA A ASP B 1 206 ? -30.754 24.582 -16.879 0.50 16.58 206 ASP B CA 1
ATOM 4101 C CA B ASP B 1 206 ? -30.588 24.624 -16.836 0.50 17.29 206 ASP B CA 1
ATOM 4102 C C . ASP B 1 206 ? -30.751 26.125 -17.047 1.00 16.19 206 ASP B C 1
ATOM 4103 O O . ASP B 1 206 ? -29.774 26.750 -17.451 1.00 17.42 206 ASP B O 1
ATOM 4112 N N . ASN B 1 207 ? -31.828 26.702 -16.613 1.00 20.02 207 ASN B N 1
ATOM 4113 C CA A ASN B 1 207 ? -32.103 28.118 -16.631 0.50 23.99 207 ASN B CA 1
ATOM 4114 C CA B ASN B 1 207 ? -31.868 28.200 -16.569 0.50 21.93 207 ASN B CA 1
ATOM 4115 C C . ASN B 1 207 ? -31.578 28.809 -17.897 1.00 19.66 207 ASN B C 1
ATOM 4116 O O . ASN B 1 207 ? -30.932 29.910 -17.909 1.00 21.71 207 ASN B O 1
ATOM 4125 N N . GLY B 1 208 ? -32.035 28.172 -18.993 1.00 18.80 208 GLY B N 1
ATOM 4126 C CA . GLY B 1 208 ? -31.840 28.701 -20.355 1.00 17.36 208 GLY B CA 1
ATOM 4127 C C . GLY B 1 208 ? -30.428 28.632 -20.815 1.00 16.29 208 GLY B C 1
ATOM 4128 O O . GLY B 1 208 ? -30.056 29.318 -21.803 1.00 16.25 208 GLY B O 1
ATOM 4129 N N . GLU B 1 209 ? -29.554 27.929 -20.096 1.00 13.78 209 GLU B N 1
ATOM 4130 C CA . GLU B 1 209 ? -28.136 27.843 -20.383 1.00 11.52 209 GLU B CA 1
ATOM 4131 C C . GLU B 1 209 ? -27.681 26.425 -20.706 1.00 10.71 209 GLU B C 1
ATOM 4132 O O . GLU B 1 209 ? -28.054 25.474 -20.039 1.00 12.30 209 GLU B O 1
ATOM 4138 N N . LEU B 1 210 ? -26.807 26.335 -21.686 1.00 10.04 210 LEU B N 1
ATOM 4139 C CA . LEU B 1 210 ? -26.215 25.102 -22.150 1.00 9.14 210 LEU B CA 1
ATOM 4140 C C . LEU B 1 210 ? -24.811 24.881 -21.564 1.00 9.01 210 LEU B C 1
ATOM 4141 O O . LEU B 1 210 ? -23.927 25.704 -21.791 1.00 9.50 210 LEU B O 1
ATOM 4146 N N . SER B 1 211 ? -24.641 23.784 -20.838 1.00 8.10 211 SER B N 1
ATOM 4147 C CA . SER B 1 211 ? -23.352 23.357 -20.304 1.00 8.05 211 SER B CA 1
ATOM 4148 C C . SER B 1 211 ? -22.898 22.078 -20.985 1.00 7.22 211 SER B C 1
ATOM 4149 O O . SER B 1 211 ? -23.695 21.382 -21.630 1.00 8.16 211 SER B O 1
ATOM 4152 N N . CYS B 1 212 ? -21.597 21.796 -20.873 1.00 7.36 212 CYS B N 1
ATOM 4153 C CA . CYS B 1 212 ? -20.980 20.664 -21.512 1.00 6.80 212 CYS B CA 1
ATOM 4154 C C . CYS B 1 212 ? -19.895 20.102 -20.608 1.00 6.40 212 CYS B C 1
ATOM 4155 O O . CYS B 1 212 ? -19.162 20.870 -20.042 1.00 7.98 212 CYS B O 1
ATOM 4158 N N . GLN B 1 213 ? -19.803 18.775 -20.499 1.00 6.54 213 GLN B N 1
ATOM 4159 C CA . GLN B 1 213 ? -18.671 18.104 -19.870 1.00 6.19 213 GLN B CA 1
ATOM 4160 C C . GLN B 1 213 ? -18.038 17.205 -20.872 1.00 6.00 213 GLN B C 1
ATOM 4161 O O . GLN B 1 213 ? -18.707 16.342 -21.444 1.00 7.16 213 GLN B O 1
ATOM 4167 N N . LEU B 1 214 ? -16.725 17.357 -21.097 1.00 6.48 214 LEU B N 1
ATOM 4168 C CA . LEU B 1 214 ? -15.972 16.424 -21.938 1.00 6.77 214 LEU B CA 1
ATOM 4169 C C . LEU B 1 214 ? -15.109 15.513 -21.092 1.00 6.39 214 LEU B C 1
ATOM 4170 O O . LEU B 1 214 ? -14.700 15.883 -19.975 1.00 7.15 214 LEU B O 1
ATOM 4175 N N . TYR B 1 215 ? -14.814 14.341 -21.614 1.00 6.23 215 TYR B N 1
ATOM 4176 C CA . TYR B 1 215 ? -13.857 13.408 -21.028 1.00 6.55 215 TYR B CA 1
ATOM 4177 C C . TYR B 1 215 ? -12.709 13.270 -21.973 1.00 6.27 215 TYR B C 1
ATOM 4178 O O . TYR B 1 215 ? -12.857 12.865 -23.124 1.00 7.10 215 TYR B O 1
ATOM 4187 N N . GLN B 1 216 ? -11.499 13.586 -21.482 1.00 6.57 216 GLN B N 1
ATOM 4188 C CA . GLN B 1 216 ? -10.268 13.494 -22.265 1.00 6.84 216 GLN B CA 1
ATOM 4189 C C . GLN B 1 216 ? -9.375 12.426 -21.615 1.00 6.93 216 GLN B C 1
ATOM 4190 O O . GLN B 1 216 ? -8.922 12.619 -20.458 1.00 8.03 216 GLN B O 1
ATOM 4196 N N . ARG B 1 217 ? -9.166 11.298 -22.270 1.00 6.76 217 ARG B N 1
ATOM 4197 C CA . ARG B 1 217 ? -8.508 10.142 -21.675 1.00 7.12 217 ARG B CA 1
ATOM 4198 C C . ARG B 1 217 ? -7.034 10.376 -21.356 1.00 7.05 217 ARG B C 1
ATOM 4199 O O . ARG B 1 217 ? -6.489 9.703 -20.491 1.00 8.07 217 ARG B O 1
ATOM 4207 N N . SER B 1 218 ? -6.397 11.254 -22.114 1.00 7.53 218 SER B N 1
ATOM 4208 C CA A SER B 1 218 ? -4.937 11.541 -22.084 0.50 7.62 218 SER B CA 1
ATOM 4209 C CA B SER B 1 218 ? -5.028 11.583 -21.830 0.50 8.78 218 SER B CA 1
ATOM 4210 C C . SER B 1 218 ? -4.759 12.932 -22.408 1.00 7.90 218 SER B C 1
ATOM 4211 O O . SER B 1 218 ? -5.299 13.355 -23.425 1.00 10.41 218 SER B O 1
ATOM 4216 N N . GLY B 1 219 ? -3.930 13.659 -21.747 1.00 10.53 219 GLY B N 1
ATOM 4217 C CA . GLY B 1 219 ? -3.430 14.845 -22.479 1.00 13.50 219 GLY B CA 1
ATOM 4218 C C . GLY B 1 219 ? -2.347 15.601 -21.765 1.00 12.23 219 GLY B C 1
ATOM 4219 O O . GLY B 1 219 ? -2.158 15.464 -20.481 1.00 14.26 219 GLY B O 1
ATOM 4220 N N . ASP B 1 220 ? -1.557 16.240 -22.497 1.00 12.82 220 ASP B N 1
ATOM 4221 C CA . ASP B 1 220 ? -0.538 17.049 -22.138 1.00 10.15 220 ASP B CA 1
ATOM 4222 C C . ASP B 1 220 ? -1.054 18.411 -21.759 1.00 9.00 220 ASP B C 1
ATOM 4223 O O . ASP B 1 220 ? -1.697 19.099 -22.580 1.00 8.65 220 ASP B O 1
ATOM 4228 N N . MET B 1 221 ? -0.823 18.821 -20.535 1.00 9.11 221 MET B N 1
ATOM 4229 C CA . MET B 1 221 ? -1.289 20.108 -20.033 1.00 8.46 221 MET B CA 1
ATOM 4230 C C . MET B 1 221 ? -0.672 21.241 -20.809 1.00 9.58 221 MET B C 1
ATOM 4231 O O . MET B 1 221 ? -1.162 22.383 -20.727 1.00 11.10 221 MET B O 1
ATOM 4236 N N . GLY B 1 222 ? 0.413 21.013 -21.527 1.00 10.12 222 GLY B N 1
ATOM 4237 C CA . GLY B 1 222 ? 1.090 22.027 -22.291 1.00 12.13 222 GLY B CA 1
ATOM 4238 C C . GLY B 1 222 ? 0.561 22.171 -23.733 1.00 11.23 222 GLY B C 1
ATOM 4239 O O . GLY B 1 222 ? 1.016 23.073 -24.413 1.00 14.55 222 GLY B O 1
ATOM 4240 N N . LEU B 1 223 ? -0.298 21.269 -24.206 1.00 9.38 223 LEU B N 1
ATOM 4241 C CA . LEU B 1 223 ? -0.663 21.231 -25.669 1.00 10.99 223 LEU B CA 1
ATOM 4242 C C . LEU B 1 223 ? -2.080 20.768 -25.883 1.00 8.09 223 LEU B C 1
ATOM 4243 O O . LEU B 1 223 ? -2.978 21.551 -26.105 1.00 8.95 223 LEU B O 1
ATOM 4248 N N . GLY B 1 224 ? -2.310 19.428 -25.786 1.00 9.56 224 GLY B N 1
ATOM 4249 C CA . GLY B 1 224 ? -3.622 18.911 -26.123 1.00 10.15 224 GLY B CA 1
ATOM 4250 C C . GLY B 1 224 ? -4.725 19.298 -25.167 1.00 8.53 224 GLY B C 1
ATOM 4251 O O . GLY B 1 224 ? -5.865 19.418 -25.595 1.00 9.25 224 GLY B O 1
ATOM 4252 N N . VAL B 1 225 ? -4.449 19.471 -23.875 1.00 7.86 225 VAL B N 1
ATOM 4253 C CA . VAL B 1 225 ? -5.493 19.879 -22.931 1.00 7.49 225 VAL B CA 1
ATOM 4254 C C . VAL B 1 225 ? -5.997 21.262 -23.290 1.00 6.92 225 VAL B C 1
ATOM 4255 O O . VAL B 1 225 ? -7.212 21.434 -23.465 1.00 8.03 225 VAL B O 1
ATOM 4259 N N . PRO B 1 226 ? -5.146 22.287 -23.428 1.00 7.21 226 PRO B N 1
ATOM 4260 C CA . PRO B 1 226 ? -5.658 23.602 -23.788 1.00 7.61 226 PRO B CA 1
ATOM 4261 C C . PRO B 1 226 ? -6.363 23.591 -25.141 1.00 7.25 226 PRO B C 1
ATOM 4262 O O . PRO B 1 226 ? -7.331 24.322 -25.360 1.00 7.27 226 PRO B O 1
ATOM 4266 N N . PHE B 1 227 ? -5.868 22.779 -26.064 1.00 6.94 227 PHE B N 1
ATOM 4267 C CA . PHE B 1 227 ? -6.465 22.721 -27.409 1.00 7.43 227 PHE B CA 1
ATOM 4268 C C . PHE B 1 227 ? -7.899 22.198 -27.329 1.00 6.85 227 PHE B C 1
ATOM 4269 O O . PHE B 1 227 ? -8.823 22.817 -27.898 1.00 7.87 227 PHE B O 1
ATOM 4277 N N . ASN B 1 228 ? -8.117 21.108 -26.615 1.00 7.01 228 ASN B N 1
ATOM 4278 C CA . ASN B 1 228 ? -9.449 20.545 -26.499 1.00 7.90 228 ASN B CA 1
ATOM 4279 C C . ASN B 1 228 ? -10.390 21.345 -25.615 1.00 7.26 228 ASN B C 1
ATOM 4280 O O . ASN B 1 228 ? -11.611 21.358 -25.862 1.00 7.87 228 ASN B O 1
ATOM 4285 N N . LEU B 1 229 ? -9.845 22.049 -24.622 1.00 7.02 229 LEU B N 1
ATOM 4286 C CA . LEU B 1 229 ? -10.600 22.997 -23.838 1.00 6.99 229 LEU B CA 1
ATOM 4287 C C . LEU B 1 229 ? -11.231 24.022 -24.786 1.00 7.79 229 LEU B C 1
ATOM 4288 O O . LEU B 1 229 ? -12.442 24.319 -24.725 1.00 7.92 229 LEU B O 1
ATOM 4293 N N . ALA B 1 230 ? -10.417 24.589 -25.663 1.00 7.11 230 ALA B N 1
ATOM 4294 C CA . ALA B 1 230 ? -10.900 25.567 -26.613 1.00 7.67 230 ALA B CA 1
ATOM 4295 C C . ALA B 1 230 ? -11.909 24.939 -27.602 1.00 7.66 230 ALA B C 1
ATOM 4296 O O . ALA B 1 230 ? -12.902 25.591 -27.944 1.00 8.18 230 ALA B O 1
ATOM 4298 N N . SER B 1 231 ? -11.629 23.742 -28.093 1.00 7.32 231 SER B N 1
ATOM 4299 C CA A SER B 1 231 ? -12.521 23.174 -29.062 0.50 7.13 231 SER B CA 1
ATOM 4300 C CA B SER B 1 231 ? -12.504 22.998 -29.040 0.50 7.83 231 SER B CA 1
ATOM 4301 C C . SER B 1 231 ? -13.890 22.940 -28.489 1.00 6.59 231 SER B C 1
ATOM 4302 O O . SER B 1 231 ? -14.897 23.265 -29.156 1.00 7.74 231 SER B O 1
ATOM 4307 N N . TYR B 1 232 ? -14.018 22.424 -27.264 1.00 6.86 232 TYR B N 1
ATOM 4308 C CA . TYR B 1 232 ? -15.350 22.246 -26.676 1.00 6.73 232 TYR B CA 1
ATOM 4309 C C . TYR B 1 232 ? -15.946 23.545 -26.231 1.00 6.73 232 TYR B C 1
ATOM 4310 O O . TYR B 1 232 ? -17.184 23.661 -26.220 1.00 7.51 232 TYR B O 1
ATOM 4319 N N . GLY B 1 233 ? -15.165 24.543 -25.878 1.00 7.18 233 GLY B N 1
ATOM 4320 C CA . GLY B 1 233 ? -15.723 25.870 -25.670 1.00 7.78 233 GLY B CA 1
ATOM 4321 C C . GLY B 1 233 ? -16.385 26.370 -26.921 1.00 7.77 233 GLY B C 1
ATOM 4322 O O . GLY B 1 233 ? -17.544 26.858 -26.885 1.00 8.26 233 GLY B O 1
ATOM 4323 N N . LEU B 1 234 ? -15.709 26.264 -28.051 1.00 7.24 234 LEU B N 1
ATOM 4324 C CA . LEU B 1 234 ? -16.268 26.698 -29.321 1.00 7.69 234 LEU B CA 1
ATOM 4325 C C . LEU B 1 234 ? -17.509 25.889 -29.655 1.00 7.49 234 LEU B C 1
ATOM 4326 O O . LEU B 1 234 ? -18.551 26.462 -30.042 1.00 8.19 234 LEU B O 1
ATOM 4331 N N . LEU B 1 235 ? -17.443 24.584 -29.536 1.00 6.95 235 LEU B N 1
ATOM 4332 C CA . LEU B 1 235 ? -18.590 23.724 -29.884 1.00 7.66 235 LEU B CA 1
ATOM 4333 C C . LEU B 1 235 ? -19.785 24.097 -29.033 1.00 7.19 235 LEU B C 1
ATOM 4334 O O . LEU B 1 235 ? -20.918 24.136 -29.549 1.00 7.87 235 LEU B O 1
ATOM 4339 N N . THR B 1 236 ? -19.621 24.331 -27.775 1.00 7.25 236 THR B N 1
ATOM 4340 C CA . THR B 1 236 ? -20.740 24.643 -26.900 1.00 7.78 236 THR B CA 1
ATOM 4341 C C . THR B 1 236 ? -21.364 25.946 -27.304 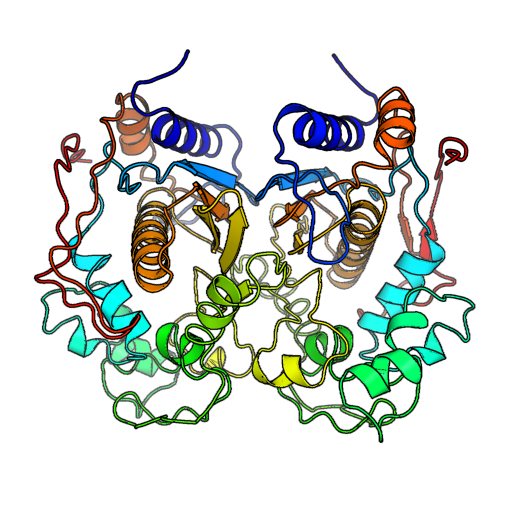1.00 7.76 236 THR B C 1
ATOM 4342 O O . THR B 1 236 ? -22.584 26.074 -27.354 1.00 8.89 236 THR B O 1
ATOM 4346 N N . HIS B 1 237 ? -20.556 26.976 -27.624 1.00 8.12 237 HIS B N 1
ATOM 4347 C CA . HIS B 1 237 ? -21.109 28.223 -28.115 1.00 8.11 237 HIS B CA 1
ATOM 4348 C C . HIS B 1 237 ? -21.844 27.994 -29.439 1.00 8.66 237 HIS B C 1
ATOM 4349 O O . HIS B 1 237 ? -22.919 28.612 -29.625 1.00 9.38 237 HIS B O 1
ATOM 4356 N N . MET B 1 238 ? -21.350 27.200 -30.350 1.00 8.06 238 MET B N 1
ATOM 4357 C CA . MET B 1 238 ? -22.015 26.962 -31.617 1.00 8.26 238 MET B CA 1
ATOM 4358 C C . MET B 1 238 ? -23.358 26.271 -31.412 1.00 8.88 238 MET B C 1
ATOM 4359 O O . MET B 1 238 ? -24.382 26.691 -31.995 1.00 9.62 238 MET B O 1
ATOM 4364 N N . ILE B 1 239 ? -23.384 25.228 -30.606 1.00 8.45 239 ILE B N 1
ATOM 4365 C CA . ILE B 1 239 ? -24.615 24.518 -30.343 1.00 8.97 239 ILE B CA 1
ATOM 4366 C C . ILE B 1 239 ? -25.601 25.403 -29.633 1.00 9.66 239 ILE B C 1
ATOM 4367 O O . ILE B 1 239 ? -26.812 25.361 -29.944 1.00 10.43 239 ILE B O 1
ATOM 4372 N N . ALA B 1 240 ? -25.158 26.242 -28.699 1.00 9.12 240 ALA B N 1
ATOM 4373 C CA . ALA B 1 240 ? -26.059 27.154 -28.039 1.00 10.06 240 ALA B CA 1
ATOM 4374 C C . ALA B 1 240 ? -26.712 28.057 -29.071 1.00 10.48 240 ALA B C 1
ATOM 4375 O O . ALA B 1 240 ? -27.940 28.327 -28.955 1.00 11.49 240 ALA B O 1
ATOM 4377 N N . LYS B 1 241 ? -25.967 28.577 -30.022 1.00 10.29 241 LYS B N 1
ATOM 4378 C CA . LYS B 1 241 ? -26.584 29.414 -31.066 1.00 10.83 241 LYS B CA 1
ATOM 4379 C C . LYS B 1 241 ? -27.625 28.654 -31.863 1.00 10.61 241 LYS B C 1
ATOM 4380 O O . LYS B 1 241 ? -28.734 29.166 -32.097 1.00 12.05 241 LYS B O 1
ATOM 4386 N N . VAL B 1 242 ? -27.321 27.453 -32.282 1.00 10.45 242 VAL B N 1
ATOM 4387 C CA . VAL B 1 242 ? -28.256 26.631 -33.056 1.00 11.53 242 VAL B CA 1
ATOM 4388 C C . VAL B 1 242 ? -29.535 26.382 -32.276 1.00 11.63 242 VAL B C 1
ATOM 4389 O O . VAL B 1 242 ? -30.609 26.352 -32.864 1.00 13.00 242 VAL B O 1
ATOM 4393 N N . CYS B 1 243 ? -29.422 26.214 -30.948 1.00 11.02 243 CYS B N 1
ATOM 4394 C CA . CYS B 1 243 ? -30.535 25.822 -30.097 1.00 12.37 243 CYS B CA 1
ATOM 4395 C C . CYS B 1 243 ? -31.236 26.968 -29.458 1.00 12.52 243 CYS B C 1
ATOM 4396 O O . CYS B 1 243 ? -32.196 26.756 -28.757 1.00 15.55 243 CYS B O 1
ATOM 4399 N N . GLY B 1 244 ? -30.799 28.190 -29.677 1.00 12.86 244 GLY B N 1
ATOM 4400 C CA . GLY B 1 244 ? -31.404 29.327 -29.055 1.00 14.44 244 GLY B CA 1
ATOM 4401 C C . GLY B 1 244 ? -31.234 29.453 -27.591 1.00 13.76 244 GLY B C 1
ATOM 4402 O O . GLY B 1 244 ? -32.078 30.007 -26.904 1.00 18.88 244 GLY B O 1
ATOM 4403 N N . LEU B 1 245 ? -30.091 29.011 -27.050 1.00 13.22 245 LEU B N 1
ATOM 4404 C CA . LEU B 1 245 ? -29.813 29.066 -25.632 1.00 11.97 245 LEU B CA 1
ATOM 4405 C C . LEU B 1 245 ? -28.612 29.927 -25.384 1.00 11.97 245 LEU B C 1
ATOM 4406 O O . LEU B 1 245 ? -27.823 30.187 -26.265 1.00 15.01 245 LEU B O 1
ATOM 4411 N N . LYS B 1 246 ? -28.387 30.310 -24.153 1.00 11.86 246 LYS B N 1
ATOM 4412 C CA . LYS B 1 246 ? -27.165 31.013 -23.692 1.00 12.12 246 LYS B CA 1
ATOM 4413 C C . LYS B 1 246 ? -26.163 29.951 -23.243 1.00 12.02 246 LYS B C 1
ATOM 4414 O O . LYS B 1 246 ? -26.508 28.941 -22.709 1.00 14.32 246 LYS B O 1
ATOM 4420 N N . PRO B 1 247 ? -24.871 30.219 -23.433 1.00 12.83 247 PRO B N 1
ATOM 4421 C CA A PRO B 1 247 ? -23.805 29.361 -22.896 0.50 12.17 247 PRO B CA 1
ATOM 4422 C CA B PRO B 1 247 ? -23.841 29.291 -22.990 0.50 12.19 247 PRO B CA 1
ATOM 4423 C C . PRO B 1 247 ? -23.700 29.379 -21.437 1.00 11.36 247 PRO B C 1
ATOM 4424 O O . PRO B 1 247 ? -23.811 30.446 -20.842 1.00 13.36 247 PRO B O 1
ATOM 4431 N N . GLY B 1 248 ? -23.422 28.249 -20.802 1.00 10.38 248 GLY B N 1
ATOM 4432 C CA . GLY B 1 248 ? -23.290 28.101 -19.357 1.00 10.07 248 GLY B CA 1
ATOM 4433 C C . GLY B 1 248 ? -21.854 27.824 -18.925 1.00 9.14 248 GLY B C 1
ATOM 4434 O O . GLY B 1 248 ? -21.035 28.729 -18.901 1.00 9.88 248 GLY B O 1
ATOM 4435 N N . THR B 1 249 ? -21.578 26.549 -18.577 1.00 8.41 249 THR B N 1
ATOM 4436 C CA . THR B 1 249 ? -20.292 26.133 -18.037 1.00 8.23 249 THR B CA 1
ATOM 4437 C C . THR B 1 249 ? -19.752 24.989 -18.886 1.00 7.28 249 THR B C 1
ATOM 4438 O O . THR B 1 249 ? -20.481 24.100 -19.292 1.00 8.42 249 THR B O 1
ATOM 4442 N N . LEU B 1 250 ? -18.438 25.003 -19.041 1.00 7.25 250 LEU B N 1
ATOM 4443 C CA . LEU B 1 250 ? -17.691 23.890 -19.630 1.00 7.27 250 LEU B CA 1
ATOM 4444 C C . LEU B 1 250 ? -16.939 23.164 -18.511 1.00 7.03 250 LEU B C 1
ATOM 4445 O O . LEU B 1 250 ? -16.219 23.783 -17.741 1.00 7.86 250 LEU B O 1
ATOM 4450 N N . VAL B 1 251 ? -17.113 21.860 -18.414 1.00 6.75 251 VAL B N 1
ATOM 4451 C CA . VAL B 1 251 ? -16.462 20.985 -17.457 1.00 6.77 251 VAL B CA 1
ATOM 4452 C C . VAL B 1 251 ? -15.484 20.115 -18.205 1.00 6.19 251 VAL B C 1
ATOM 4453 O O . VAL B 1 251 ? -15.873 19.399 -19.106 1.00 6.83 251 VAL B O 1
ATOM 4457 N N . HIS B 1 252 ? -14.201 20.197 -17.854 1.00 6.43 252 HIS B N 1
ATOM 4458 C CA . HIS B 1 252 ? -13.167 19.441 -18.553 1.00 6.48 252 HIS B CA 1
ATOM 4459 C C . HIS B 1 252 ? -12.634 18.369 -17.611 1.00 6.31 252 HIS B C 1
ATOM 4460 O O . HIS B 1 252 ? -11.965 18.703 -16.605 1.00 6.88 252 HIS B O 1
ATOM 4467 N N . THR B 1 253 ? -12.944 17.118 -17.878 1.00 6.15 253 THR B N 1
ATOM 4468 C CA . THR B 1 253 ? -12.513 15.975 -17.091 1.00 6.17 253 THR B CA 1
ATOM 4469 C C . THR B 1 253 ? -11.379 15.266 -17.780 1.00 6.11 253 THR B C 1
ATOM 4470 O O . THR B 1 253 ? -11.461 15.022 -19.000 1.00 6.66 253 THR B O 1
ATOM 4474 N N . LEU B 1 254 ? -10.341 14.943 -17.034 1.00 6.15 254 LEU B N 1
ATOM 4475 C CA . LEU B 1 254 ? -9.168 14.250 -17.530 1.00 6.23 254 LEU B CA 1
ATOM 4476 C C . LEU B 1 254 ? -9.001 12.875 -16.919 1.00 6.80 254 LEU B C 1
ATOM 4477 O O . LEU B 1 254 ? -9.248 12.671 -15.712 1.00 7.09 254 LEU B O 1
ATOM 4482 N N . GLY B 1 255 ? -8.496 11.963 -17.758 1.00 6.87 255 GLY B N 1
ATOM 4483 C CA . GLY B 1 255 ? -7.955 10.694 -17.344 1.00 7.26 255 GLY B CA 1
ATOM 4484 C C . GLY B 1 255 ? -6.479 10.897 -16.921 1.00 6.91 255 GLY B C 1
ATOM 4485 O O . GLY B 1 255 ? -6.191 11.410 -15.853 1.00 7.30 255 GLY B O 1
ATOM 4486 N N . ASP B 1 256 ? -5.552 10.507 -17.809 1.00 7.33 256 ASP B N 1
ATOM 4487 C CA . ASP B 1 256 ? -4.110 10.719 -17.561 1.00 7.44 256 ASP B CA 1
ATOM 4488 C C . ASP B 1 256 ? -3.734 12.128 -17.899 1.00 7.53 256 ASP B C 1
ATOM 4489 O O . ASP B 1 256 ? -3.473 12.455 -19.056 1.00 8.74 256 ASP B O 1
ATOM 4494 N N . ALA B 1 257 ? -3.714 12.998 -16.908 1.00 8.01 257 ALA B N 1
ATOM 4495 C CA . ALA B 1 257 ? -3.327 14.401 -17.033 1.00 8.06 257 ALA B CA 1
ATOM 4496 C C . ALA B 1 257 ? -1.801 14.449 -16.793 1.00 8.40 257 ALA B C 1
ATOM 4497 O O . ALA B 1 257 ? -1.358 14.099 -15.704 1.00 9.62 257 ALA B O 1
ATOM 4499 N N . HIS B 1 258 ? -1.043 14.921 -17.747 1.00 8.32 258 HIS B N 1
ATOM 4500 C CA . HIS B 1 258 ? 0.384 14.833 -17.610 1.00 8.94 258 HIS B CA 1
ATOM 4501 C C . HIS B 1 258 ? 1.114 16.028 -18.197 1.00 9.17 258 HIS B C 1
ATOM 4502 O O . HIS B 1 258 ? 0.592 16.787 -19.033 1.00 9.23 258 HIS B O 1
ATOM 4509 N N . VAL B 1 259 ? 2.366 16.150 -17.764 1.00 9.52 259 VAL B N 1
ATOM 4510 C CA . VAL B 1 259 ? 3.345 17.058 -18.345 1.00 9.81 259 VAL B CA 1
ATOM 4511 C C . VAL B 1 259 ? 4.599 16.259 -18.627 1.00 9.97 259 VAL B C 1
ATOM 4512 O O . VAL B 1 259 ? 4.871 15.229 -18.011 1.00 11.27 259 VAL B O 1
ATOM 4516 N N . TYR B 1 260 ? 5.363 16.725 -19.593 1.00 12.57 260 TYR B N 1
ATOM 4517 C CA . TYR B 1 260 ? 6.635 16.086 -19.873 1.00 14.31 260 TYR B CA 1
ATOM 4518 C C . TYR B 1 260 ? 7.689 16.571 -18.939 1.00 14.75 260 TYR B C 1
ATOM 4519 O O . TYR B 1 260 ? 7.832 17.806 -18.736 1.00 16.50 260 TYR B O 1
ATOM 4528 N N . SER B 1 261 ? 8.467 15.650 -18.397 1.00 16.32 261 SER B N 1
ATOM 4529 C CA . SER B 1 261 ? 9.469 16.021 -17.408 1.00 19.43 261 SER B CA 1
ATOM 4530 C C . SER B 1 261 ? 10.588 16.957 -17.977 1.00 21.82 261 SER B C 1
ATOM 4531 O O . SER B 1 261 ? 11.106 17.824 -17.245 1.00 29.26 261 SER B O 1
ATOM 4534 N N . ASN B 1 262 ? 10.796 16.883 -19.271 1.00 21.92 262 ASN B N 1
ATOM 4535 C CA A ASN B 1 262 ? 11.777 17.717 -19.946 0.50 27.19 262 ASN B CA 1
ATOM 4536 C CA B ASN B 1 262 ? 11.784 17.702 -19.935 0.50 25.33 262 ASN B CA 1
ATOM 4537 C C . ASN B 1 262 ? 11.321 19.155 -20.146 1.00 25.56 262 ASN B C 1
ATOM 4538 O O . ASN B 1 262 ? 12.057 19.942 -20.669 1.00 30.96 262 ASN B O 1
ATOM 4547 N N . HIS B 1 263 ? 10.060 19.479 -19.791 1.00 21.57 263 HIS B N 1
ATOM 4548 C CA . HIS B 1 263 ? 9.413 20.770 -20.007 1.00 22.87 263 HIS B CA 1
ATOM 4549 C C . HIS B 1 263 ? 9.160 21.495 -18.749 1.00 22.50 263 HIS B C 1
ATOM 4550 O O . HIS B 1 263 ? 8.514 22.525 -18.767 1.00 23.26 263 HIS B O 1
ATOM 4557 N N . VAL B 1 264 ? 9.621 20.969 -17.626 1.00 24.74 264 VAL B N 1
ATOM 4558 C CA . VAL B 1 264 ? 9.332 21.557 -16.375 1.00 23.44 264 VAL B CA 1
ATOM 4559 C C . VAL B 1 264 ? 9.797 23.011 -16.292 1.00 24.08 264 VAL B C 1
ATOM 4560 O O . VAL B 1 264 ? 9.099 23.847 -15.714 1.00 25.00 264 VAL B O 1
ATOM 4564 N N . ASP B 1 265 ? 10.940 23.344 -16.836 1.00 24.00 265 ASP B N 1
ATOM 4565 C CA . ASP B 1 265 ? 11.393 24.733 -16.878 1.00 27.44 265 ASP B CA 1
ATOM 4566 C C . ASP B 1 265 ? 10.437 25.721 -17.607 1.00 21.76 265 ASP B C 1
ATOM 4567 O O . ASP B 1 265 ? 10.125 26.795 -17.067 1.00 26.61 265 ASP B O 1
ATOM 4572 N N . ALA B 1 266 ? 10.019 25.343 -18.784 1.00 19.13 266 ALA B N 1
ATOM 4573 C CA . ALA B 1 266 ? 8.994 26.035 -19.577 1.00 17.70 266 ALA B CA 1
ATOM 4574 C C . ALA B 1 266 ? 7.662 26.151 -18.800 1.00 18.12 266 ALA B C 1
ATOM 4575 O O . ALA B 1 266 ? 6.939 27.131 -18.835 1.00 19.18 266 ALA B O 1
ATOM 4577 N N . LEU B 1 267 ? 7.315 25.100 -18.088 1.00 16.80 267 LEU B N 1
ATOM 4578 C CA . LEU B 1 267 ? 6.057 25.096 -17.288 1.00 17.07 267 LEU B CA 1
ATOM 4579 C C . LEU B 1 267 ? 6.201 26.062 -16.144 1.00 15.27 267 LEU B C 1
ATOM 4580 O O . LEU B 1 267 ? 5.256 26.798 -15.803 1.00 15.73 267 LEU B O 1
ATOM 4585 N N . LYS B 1 268 ? 7.332 26.104 -15.462 1.00 17.88 268 LYS B N 1
ATOM 4586 C CA . LYS B 1 268 ? 7.535 26.962 -14.315 1.00 22.08 268 LYS B CA 1
ATOM 4587 C C . LYS B 1 268 ? 7.446 28.418 -14.778 1.00 22.84 268 LYS B C 1
ATOM 4588 O O . LYS B 1 268 ? 6.815 29.240 -14.129 1.00 25.33 268 LYS B O 1
ATOM 4594 N N . ILE B 1 269 ? 7.968 28.740 -15.953 1.00 22.58 269 ILE B N 1
ATOM 4595 C CA . ILE B 1 269 ? 7.728 30.049 -16.630 1.00 24.89 269 ILE B CA 1
ATOM 4596 C C . ILE B 1 269 ? 6.213 30.315 -16.780 1.00 16.65 269 ILE B C 1
ATOM 4597 O O . ILE B 1 269 ? 5.801 31.477 -16.352 1.00 21.58 269 ILE B O 1
ATOM 4602 N N . GLN B 1 270 ? 5.468 29.458 -17.430 1.00 16.58 270 GLN B N 1
ATOM 4603 C CA . GLN B 1 270 ? 4.038 29.625 -17.608 1.00 14.64 270 GLN B CA 1
ATOM 4604 C C . GLN B 1 270 ? 3.380 29.941 -16.275 1.00 13.11 270 GLN B C 1
ATOM 4605 O O . GLN B 1 270 ? 2.497 30.823 -16.166 1.00 12.21 270 GLN B O 1
ATOM 4611 N N . LEU B 1 271 ? 3.725 29.145 -15.239 1.00 13.23 271 LEU B N 1
ATOM 4612 C CA A LEU B 1 271 ? 3.046 29.191 -13.940 0.50 11.46 271 LEU B CA 1
ATOM 4613 C CA B LEU B 1 271 ? 2.987 29.198 -13.997 0.50 13.10 271 LEU B CA 1
ATOM 4614 C C . LEU B 1 271 ? 3.133 30.512 -13.238 1.00 12.55 271 LEU B C 1
ATOM 4615 O O . LEU B 1 271 ? 2.307 30.847 -12.392 1.00 13.70 271 LEU B O 1
ATOM 4624 N N . ASP B 1 272 ? 4.190 31.269 -13.530 1.00 12.91 272 ASP B N 1
ATOM 4625 C CA . ASP B 1 272 ? 4.386 32.545 -12.914 1.00 13.81 272 ASP B CA 1
ATOM 4626 C C . ASP B 1 272 ? 3.698 33.664 -13.663 1.00 12.98 272 ASP B C 1
ATOM 4627 O O . ASP B 1 272 ? 3.694 34.805 -13.156 1.00 15.68 272 ASP B O 1
ATOM 4632 N N . ARG B 1 273 ? 3.077 33.438 -14.814 1.00 10.15 273 ARG B N 1
ATOM 4633 C CA . ARG B 1 273 ? 2.417 34.473 -15.551 1.00 9.12 273 ARG B CA 1
ATOM 4634 C C . ARG B 1 273 ? 1.018 34.719 -15.053 1.00 9.55 273 ARG B C 1
ATOM 4635 O O . ARG B 1 273 ? 0.304 33.764 -14.707 1.00 11.10 273 ARG B O 1
ATOM 4643 N N . GLU B 1 274 ? 0.584 35.982 -15.060 1.00 9.43 274 GLU B N 1
ATOM 4644 C CA . GLU B 1 274 ? -0.791 36.326 -14.685 1.00 9.68 274 GLU B CA 1
ATOM 4645 C C . GLU B 1 274 ? -1.662 36.208 -15.906 1.00 8.50 274 GLU B C 1
ATOM 4646 O O . GLU B 1 274 ? -1.443 36.885 -16.925 1.00 9.10 274 GLU B O 1
ATOM 4652 N N . PRO B 1 275 ? -2.725 35.374 -15.861 1.00 8.37 275 PRO B N 1
ATOM 4653 C CA . PRO B 1 275 ? -3.587 35.261 -17.025 1.00 8.45 275 PRO B CA 1
ATOM 4654 C C . PRO B 1 275 ? -4.240 36.578 -17.418 1.00 8.20 275 PRO B C 1
ATOM 4655 O O . PRO B 1 275 ? -4.605 37.395 -16.559 1.00 9.67 275 PRO B O 1
ATOM 4659 N N . TYR B 1 276 ? -4.435 36.759 -18.707 1.00 8.67 276 TYR B N 1
ATOM 4660 C CA . TYR B 1 276 ? -5.311 37.806 -19.196 1.00 9.30 276 TYR B CA 1
ATOM 4661 C C . TYR B 1 276 ? -6.778 37.298 -19.131 1.00 8.33 276 TYR B C 1
ATOM 4662 O O . TYR B 1 276 ? -7.019 36.090 -19.080 1.00 8.89 276 TYR B O 1
ATOM 4671 N N . ALA B 1 277 ? -7.745 38.201 -19.221 1.00 8.54 277 ALA B N 1
ATOM 4672 C CA . ALA B 1 277 ? -9.132 37.815 -19.448 1.00 8.71 277 ALA B CA 1
ATOM 4673 C C . ALA B 1 277 ? -9.240 37.010 -20.694 1.00 8.05 277 ALA B C 1
ATOM 4674 O O . ALA B 1 277 ? -8.598 37.331 -21.739 1.00 8.66 277 ALA B O 1
ATOM 4676 N N . PHE B 1 278 ? -10.075 35.961 -20.723 1.00 8.29 278 PHE B N 1
ATOM 4677 C CA . PHE B 1 278 ? -10.317 35.216 -21.956 1.00 7.97 278 PHE B CA 1
ATOM 4678 C C . PHE B 1 278 ? -10.961 36.069 -23.016 1.00 7.87 278 PHE B C 1
ATOM 4679 O O . PHE B 1 278 ? -11.705 37.000 -22.720 1.00 8.66 278 PHE B O 1
ATOM 4687 N N . PRO B 1 279 ? -10.736 35.686 -24.280 1.00 8.28 279 PRO B N 1
ATOM 4688 C CA . PRO B 1 279 ? -11.428 36.337 -25.395 1.00 8.13 279 PRO B CA 1
ATOM 4689 C C . PRO B 1 279 ? -12.893 35.910 -25.423 1.00 8.80 279 PRO B C 1
ATOM 4690 O O . PRO B 1 279 ? -13.357 35.069 -24.682 1.00 8.73 279 PRO B O 1
ATOM 4694 N N . LYS B 1 280 ? -13.644 36.622 -26.297 1.00 8.92 280 LYS B N 1
ATOM 4695 C CA A LYS B 1 280 ? -15.039 36.361 -26.537 0.50 8.73 280 LYS B CA 1
ATOM 4696 C CA B LYS B 1 280 ? -15.044 36.365 -26.533 0.50 8.86 280 LYS B CA 1
ATOM 4697 C C . LYS B 1 280 ? -15.230 35.915 -27.957 1.00 9.29 280 LYS B C 1
ATOM 4698 O O . LYS B 1 280 ? -14.599 36.389 -28.897 1.00 11.19 280 LYS B O 1
ATOM 4709 N N . ILE B 1 281 ? -16.132 34.954 -28.147 1.00 9.75 281 ILE B N 1
ATOM 4710 C CA . ILE B 1 281 ? -16.523 34.466 -29.470 1.00 9.79 281 ILE B CA 1
ATOM 4711 C C . ILE B 1 281 ? -17.696 35.254 -29.982 1.00 9.86 281 ILE B C 1
ATOM 4712 O O . ILE B 1 281 ? -18.595 35.659 -29.208 1.00 11.17 281 ILE B O 1
ATOM 4717 N N . ARG B 1 282 ? -17.743 35.508 -31.295 1.00 10.39 282 ARG B N 1
ATOM 4718 C CA . ARG B 1 282 ? -18.826 36.206 -31.950 1.00 10.45 282 ARG B CA 1
ATOM 4719 C C . ARG B 1 282 ? -19.133 35.522 -33.267 1.00 10.98 282 ARG B C 1
ATOM 4720 O O . ARG B 1 282 ? -18.232 35.329 -34.059 1.00 14.03 282 ARG B O 1
ATOM 4728 N N . PHE B 1 283 ? -20.430 35.213 -33.496 1.00 11.21 283 PHE B N 1
ATOM 4729 C CA . PHE B 1 283 ? -20.839 34.631 -34.769 1.00 11.19 283 PHE B CA 1
ATOM 4730 C C . PHE B 1 283 ? -21.495 35.733 -35.551 1.00 12.43 283 PHE B C 1
ATOM 4731 O O . PHE B 1 283 ? -22.394 36.390 -35.063 1.00 14.82 283 PHE B O 1
ATOM 4739 N N . THR B 1 284 ? -20.997 35.969 -36.783 1.00 12.56 284 THR B N 1
ATOM 4740 C CA . THR B 1 284 ? -21.291 37.206 -37.483 1.00 12.88 284 THR B CA 1
ATOM 4741 C C . THR B 1 284 ? -22.421 37.109 -38.500 1.00 14.37 284 THR B C 1
ATOM 4742 O O . THR B 1 284 ? -22.735 38.115 -39.183 1.00 15.11 284 THR B O 1
ATOM 4746 N N . ARG B 1 285 ? -23.059 35.973 -38.624 1.00 14.45 285 ARG B N 1
ATOM 4747 C CA . ARG B 1 285 ? -24.336 35.821 -39.353 1.00 13.93 285 ARG B CA 1
ATOM 4748 C C . ARG B 1 285 ? -25.148 34.764 -38.684 1.00 15.06 285 ARG B C 1
ATOM 4749 O O . ARG B 1 285 ? -24.634 33.944 -37.898 1.00 14.92 285 ARG B O 1
ATOM 4757 N N . ASP B 1 286 ? -26.414 34.722 -39.009 1.00 15.48 286 ASP B N 1
ATOM 4758 C CA . ASP B 1 286 ? -27.279 33.616 -38.629 1.00 15.49 286 ASP B CA 1
ATOM 4759 C C . ASP B 1 286 ? -26.833 32.321 -39.310 1.00 14.14 286 ASP B C 1
ATOM 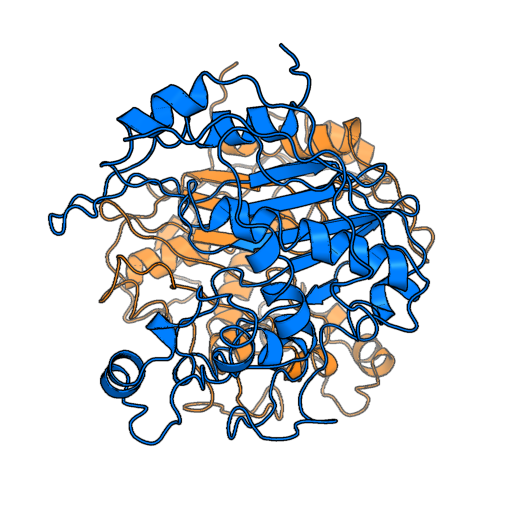4760 O O . ASP B 1 286 ? -26.181 32.298 -40.368 1.00 15.42 286 ASP B O 1
ATOM 4765 N N . VAL B 1 287 ? -27.161 31.198 -38.632 1.00 13.89 287 VAL B N 1
ATOM 4766 C CA . VAL B 1 287 ? -26.872 29.877 -39.107 1.00 13.56 287 VAL B CA 1
ATOM 4767 C C . VAL B 1 287 ? -28.207 29.058 -39.246 1.00 13.53 287 VAL B C 1
ATOM 4768 O O . VAL B 1 287 ? -29.030 29.171 -38.391 1.00 15.43 287 VAL B O 1
ATOM 4772 N N . ALA B 1 288 ? -28.289 28.270 -40.263 1.00 14.17 288 ALA B N 1
ATOM 4773 C CA . ALA B 1 288 ? -29.438 27.425 -40.494 1.00 15.54 288 ALA B CA 1
ATOM 4774 C C . ALA B 1 288 ? -29.448 26.160 -39.643 1.00 14.25 288 ALA B C 1
ATOM 4775 O O . ALA B 1 288 ? -30.527 25.571 -39.417 1.00 16.29 288 ALA B O 1
ATOM 4777 N N . SER B 1 289 ? -28.277 25.709 -39.208 1.00 13.69 289 SER B N 1
ATOM 4778 C CA . SER B 1 289 ? -28.098 24.457 -38.491 1.00 11.93 289 SER B CA 1
ATOM 4779 C C . SER B 1 289 ? -26.618 24.403 -38.084 1.00 11.04 289 SER B C 1
ATOM 4780 O O . SER B 1 289 ? -25.806 25.248 -38.436 1.00 10.98 289 SER B O 1
ATOM 4783 N N . ILE B 1 290 ? -26.286 23.345 -37.341 1.00 10.64 290 ILE B N 1
ATOM 4784 C CA . ILE B 1 290 ? -24.895 23.088 -36.966 1.00 9.79 290 ILE B CA 1
ATOM 4785 C C . ILE B 1 290 ? -23.985 22.865 -38.144 1.00 9.90 290 ILE B C 1
ATOM 4786 O O . ILE B 1 290 ? -22.748 23.005 -37.991 1.00 10.32 290 ILE B O 1
ATOM 4791 N N . ASP B 1 291 ? -24.536 22.539 -39.304 1.00 10.57 291 ASP B N 1
ATOM 4792 C CA . ASP B 1 291 ? -23.780 22.290 -40.523 1.00 10.52 291 ASP B CA 1
ATOM 4793 C C . ASP B 1 291 ? -23.563 23.570 -41.343 1.00 11.70 291 ASP B C 1
ATOM 4794 O O . ASP B 1 291 ? -23.039 23.490 -42.469 1.00 13.81 291 ASP B O 1
ATOM 4799 N N . ASP B 1 292 ? -24.015 24.711 -40.827 1.00 10.80 292 ASP B N 1
ATOM 4800 C CA . ASP B 1 292 ? -24.040 25.934 -41.590 1.00 12.09 292 ASP B CA 1
ATOM 4801 C C . ASP B 1 292 ? -23.055 27.008 -41.082 1.00 11.63 292 ASP B C 1
ATOM 4802 O O . ASP B 1 292 ? -23.258 28.188 -41.315 1.00 13.79 292 ASP B O 1
ATOM 4807 N N . PHE B 1 293 ? -21.993 26.599 -40.373 1.00 10.58 293 PHE B N 1
ATOM 4808 C CA . PHE B 1 293 ? -20.963 27.497 -40.003 1.00 10.20 293 PHE B CA 1
ATOM 4809 C C . PHE B 1 293 ? -19.817 27.465 -40.984 1.00 10.28 293 PHE B C 1
ATOM 4810 O O . PHE B 1 293 ? -19.491 26.458 -41.514 1.00 11.65 293 PHE B O 1
ATOM 4818 N N . THR B 1 294 ? -19.215 28.660 -41.181 1.00 10.80 294 THR B N 1
ATOM 4819 C CA . THR B 1 294 ? -18.029 28.780 -41.997 1.00 11.76 294 THR B CA 1
ATOM 4820 C C . THR B 1 294 ? -16.983 29.646 -41.264 1.00 10.93 294 THR B C 1
ATOM 4821 O O . THR B 1 294 ? -17.373 30.448 -40.440 1.00 11.54 294 THR B O 1
ATOM 4825 N N . SER B 1 295 ? -15.719 29.446 -41.560 1.00 11.60 295 SER B N 1
ATOM 4826 C CA . SER B 1 295 ? -14.656 30.079 -40.832 1.00 12.55 295 SER B CA 1
ATOM 4827 C C . SER B 1 295 ? -14.718 31.560 -40.854 1.00 12.00 295 SER B C 1
ATOM 4828 O O . SER B 1 295 ? -14.335 32.244 -39.872 1.00 14.47 295 SER B O 1
ATOM 4831 N N . ASP B 1 296 ? -15.221 32.156 -41.937 1.00 12.30 296 ASP B N 1
ATOM 4832 C CA . ASP B 1 296 ? -15.260 33.599 -42.103 1.00 14.00 296 ASP B CA 1
ATOM 4833 C C . ASP B 1 296 ? -16.227 34.246 -41.151 1.00 14.21 296 ASP B C 1
ATOM 4834 O O . ASP B 1 296 ? -16.155 35.489 -40.921 1.00 19.42 296 ASP B O 1
ATOM 4839 N N . MET B 1 297 ? -17.178 33.507 -40.583 1.00 11.72 297 MET B N 1
ATOM 4840 C CA . MET B 1 297 ? -18.180 34.093 -39.720 1.00 11.75 297 MET B CA 1
ATOM 4841 C C . MET B 1 297 ? -18.033 33.749 -38.219 1.00 10.92 297 MET B C 1
ATOM 4842 O O . MET B 1 297 ? -18.865 34.078 -37.403 1.00 11.04 297 MET B O 1
ATOM 4847 N N . ILE B 1 298 ? -16.857 33.182 -37.890 1.00 10.88 298 ILE B N 1
ATOM 4848 C CA . ILE B 1 298 ? -16.509 32.948 -36.508 1.00 10.23 298 ILE B CA 1
ATOM 4849 C C . ILE B 1 298 ? -15.418 33.965 -36.161 1.00 10.83 298 ILE B C 1
ATOM 4850 O O . ILE B 1 298 ? -14.317 33.895 -36.729 1.00 12.86 298 ILE B O 1
ATOM 4855 N N . ALA B 1 299 ? -15.721 34.928 -35.323 1.00 9.86 299 ALA B N 1
ATOM 4856 C CA . ALA B 1 299 ? -14.824 35.983 -34.907 1.00 9.52 299 ALA B CA 1
ATOM 4857 C C . ALA B 1 299 ? -14.391 35.773 -33.466 1.00 8.66 299 ALA B C 1
ATOM 4858 O O . ALA B 1 299 ? -15.203 35.403 -32.607 1.00 10.42 299 ALA B O 1
ATOM 4860 N N . LEU B 1 300 ? -13.126 35.995 -33.192 1.00 9.04 300 LEU B N 1
ATOM 4861 C CA . LEU B 1 300 ? -12.575 35.889 -31.849 1.00 8.81 300 LEU B CA 1
ATOM 4862 C C . LEU B 1 300 ? -12.109 37.289 -31.419 1.00 8.90 300 LEU B C 1
ATOM 4863 O O . LEU B 1 300 ? -11.196 37.855 -32.044 1.00 9.48 300 LEU B O 1
ATOM 4868 N N . ASP B 1 301 ? -12.740 37.830 -30.389 1.00 8.72 301 ASP B N 1
ATOM 4869 C CA . ASP B 1 301 ? -12.466 39.177 -29.962 1.00 8.41 301 ASP B CA 1
ATOM 4870 C C . ASP B 1 301 ? -11.591 39.205 -28.735 1.00 8.31 301 ASP B C 1
ATOM 4871 O O . ASP B 1 301 ? -11.828 38.512 -27.741 1.00 9.12 301 ASP B O 1
ATOM 4876 N N . ASP B 1 302 ? -10.583 40.087 -28.777 1.00 8.68 302 ASP B N 1
ATOM 4877 C CA . ASP B 1 302 ? -9.795 40.435 -27.612 1.00 9.03 302 ASP B CA 1
ATOM 4878 C C . ASP B 1 302 ? -8.992 39.290 -27.064 1.00 8.99 302 ASP B C 1
ATOM 4879 O O . ASP B 1 302 ? -8.766 39.220 -25.847 1.00 10.35 302 ASP B O 1
ATOM 4884 N N . TYR B 1 303 ? -8.464 38.418 -27.905 1.00 8.73 303 TYR B N 1
ATOM 4885 C CA . TYR B 1 303 ? -7.503 37.413 -27.436 1.00 7.92 303 TYR B CA 1
ATOM 4886 C C . TYR B 1 303 ? -6.180 38.068 -27.191 1.00 8.73 303 TYR B C 1
ATOM 4887 O O . TYR B 1 303 ? -5.521 38.522 -28.129 1.00 10.58 303 TYR B O 1
ATOM 4896 N N . LYS B 1 304 ? -5.829 38.181 -25.929 1.00 8.44 304 LYS B N 1
ATOM 4897 C CA A LYS B 1 304 ? -4.549 38.654 -25.447 0.50 9.38 304 LYS B CA 1
ATOM 4898 C CA B LYS B 1 304 ? -4.542 38.643 -25.442 0.50 9.40 304 LYS B CA 1
ATOM 4899 C C . LYS B 1 304 ? -3.811 37.450 -24.887 1.00 8.61 304 LYS B C 1
ATOM 4900 O O . LYS B 1 304 ? -4.364 36.614 -24.171 1.00 9.62 304 LYS B O 1
ATOM 4911 N N . CYS B 1 305 ? -2.524 37.339 -25.218 1.00 8.63 305 CYS B N 1
ATOM 4912 C CA . CYS B 1 305 ? -1.733 36.211 -24.876 1.00 8.86 305 CYS B CA 1
ATOM 4913 C C . CYS B 1 305 ? -0.305 36.642 -24.502 1.00 8.75 305 CYS B C 1
ATOM 4914 O O . CYS B 1 305 ? 0.193 37.639 -25.032 1.00 8.62 305 CYS B O 1
ATOM 4917 N N . HIS B 1 306 ? 0.321 35.869 -23.642 1.00 8.56 306 HIS B N 1
ATOM 4918 C CA . HIS B 1 306 ? 1.716 36.094 -23.313 1.00 8.63 306 HIS B CA 1
ATOM 4919 C C . HIS B 1 306 ? 2.623 35.641 -24.453 1.00 8.32 306 HIS B C 1
ATOM 4920 O O . HIS B 1 306 ? 2.235 34.902 -25.341 1.00 10.14 306 HIS B O 1
ATOM 4927 N N . PRO B 1 307 ? 3.893 36.072 -24.402 1.00 9.16 307 PRO B N 1
ATOM 4928 C CA . PRO B 1 307 ? 4.889 35.677 -25.417 1.00 10.26 307 PRO B CA 1
ATOM 4929 C C . PRO B 1 307 ? 5.202 34.222 -25.445 1.00 9.32 307 PRO B C 1
ATOM 4930 O O . PRO B 1 307 ? 4.796 33.453 -24.581 1.00 13.44 307 PRO B O 1
ATOM 4934 N N . LYS B 1 308 ? 5.921 33.814 -26.434 1.00 10.31 308 LYS B N 1
ATOM 4935 C CA . LYS B 1 308 ? 6.423 32.470 -26.547 1.00 13.98 308 LYS B CA 1
ATOM 4936 C C . LYS B 1 308 ? 7.347 32.138 -25.437 1.00 19.99 308 LYS B C 1
ATOM 4937 O O . LYS B 1 308 ? 7.888 32.974 -24.703 1.00 26.93 308 LYS B O 1
ATOM 4943 N N . ILE B 1 309 ? 7.322 30.839 -25.176 1.00 20.82 309 ILE B N 1
ATOM 4944 C CA A ILE B 1 309 ? 8.055 30.165 -24.174 0.50 17.63 309 ILE B CA 1
ATOM 4945 C CA B ILE B 1 309 ? 8.220 30.290 -24.209 0.50 28.07 309 ILE B CA 1
ATOM 4946 C C . ILE B 1 309 ? 9.231 29.350 -24.853 1.00 19.93 309 ILE B C 1
ATOM 4947 O O . ILE B 1 309 ? 8.918 28.458 -25.580 1.00 26.11 309 ILE B O 1
ATOM 4956 N N . PRO B 1 310 ? 10.490 29.681 -24.658 1.00 25.64 310 PRO B N 1
ATOM 4957 C CA . PRO B 1 310 ? 11.530 28.811 -25.148 1.00 30.89 310 PRO B CA 1
ATOM 4958 C C . PRO B 1 310 ? 11.548 27.396 -24.608 1.00 32.94 310 PRO B C 1
ATOM 4959 O O . PRO B 1 310 ? 11.064 27.098 -23.456 1.00 32.62 310 PRO B O 1
ATOM 4963 N N . MET B 1 311 ? 12.189 26.521 -25.373 1.00 45.39 311 MET B N 1
ATOM 4964 C CA A MET B 1 311 ? 12.726 25.230 -24.871 0.50 55.61 311 MET B CA 1
ATOM 4965 C CA B MET B 1 311 ? 12.613 25.193 -24.844 0.50 55.42 311 MET B CA 1
ATOM 4966 C C . MET B 1 311 ? 13.211 25.305 -23.412 1.00 65.08 311 MET B C 1
ATOM 4967 O O . MET B 1 311 ? 13.485 24.276 -22.740 1.00 67.46 311 MET B O 1
#

Foldseek 3Di:
DAAPQNQLLVLLVVVVCQVVPFDWDDDPVLFIKTWDFKDKGKDWCFPFFFPQFFLAGAPVVLLVVVLLCLQVLAQFQVVCVVVVRCPCQVLQAQVLCVVLVNNVAPRRWQFCFRSVCQQANPFDDDTRPDDQPPHHHNLVVVLLCCCQPPLVDPPNKGARQHVVGQSGGSHHDQFGMKGWHDDPQEIEMEIEGAADASNYVQSSVSRNVSVVQCLSSLQNVGGYGMYMYMYGIYIHRPVCVVVSVVSSPDRTDRGWGWFFQDHAPHSNGDDPVRIDTGDSHHDDDDPD/DDAPAVQLLVLLVVVVCQVVPFDWDADVVRFIKGWDFKDKGKDWCFPQFFPQFFLAGADVVLLVVVLLCLQVLAQAQVVCVVVVRCPCQVLQAQVLCVVLVNNVAPRRFQFCFRSVCQQANPFDDDTRPDDQPPHHDNLVVVLLCCCQPVQQDPPSKGARQRVVGCSGGSHHDQFGMKHWHDDPLEIEMETEGAADASNYDQSSVSRNVSVVQCLSCLQRVGGYGMYMYMYGIYIHTPVCVVLSVSSSPDRTDRGWGWFFQDRAPHSNGDDPVRIDTGDRHHDDDTDD

B-factor: mean 16.73, std 13.7, range [5.93, 152.2]

Solvent-accessible surface area: 24279 Å² total; per-residue (Å²): 214,130,49,145,11,51,30,0,53,109,4,1,62,17,2,62,58,0,39,150,100,20,56,133,43,100,62,208,110,35,55,9,5,9,4,18,16,1,11,42,12,74,2,46,0,139,108,14,26,0,0,0,1,0,0,94,148,12,98,40,94,0,0,11,18,10,0,30,12,0,6,74,11,22,5,7,3,51,71,2,64,132,100,107,1,125,68,23,64,164,32,3,56,89,74,67,0,54,134,82,53,20,92,116,32,72,93,6,3,0,0,1,3,13,0,0,0,4,24,33,2,43,10,156,46,101,51,20,117,49,107,18,81,87,63,39,42,47,4,0,45,82,1,13,103,24,3,106,124,78,50,42,18,74,110,0,9,2,5,0,11,2,13,62,22,48,64,94,7,6,59,13,3,32,5,1,9,0,2,0,16,11,21,121,39,66,0,12,0,0,0,1,1,19,8,9,28,0,12,126,26,3,7,24,13,0,0,2,4,0,0,1,0,10,0,0,2,69,27,18,71,42,147,20,7,44,0,0,4,0,3,0,3,0,6,1,57,30,106,87,31,100,23,15,114,76,8,26,130,41,90,3,64,55,17,1,94,16,120,40,74,90,124,27,97,44,8,85,51,14,61,48,118,2,12,22,41,42,127,33,125,20,34,98,185,32,132,146,196,125,40,142,10,63,31,0,61,110,1,5,91,18,2,60,59,0,40,149,95,22,50,140,29,81,52,162,110,59,58,12,10,24,2,20,17,2,10,41,16,78,2,50,0,102,126,19,26,0,0,0,0,0,0,66,110,16,98,43,92,0,0,11,17,10,0,30,14,0,5,77,11,19,4,7,2,53,74,3,64,141,102,107,1,80,71,20,69,164,42,3,53,93,76,70,0,54,130,76,54,24,97,118,30,57,91,6,3,0,0,0,2,13,0,0,0,5,25,29,3,48,12,160,37,90,50,20,122,47,112,16,88,89,73,42,51,45,6,0,27,63,0,17,132,22,3,112,138,108,51,93,17,68,112,0,11,2,6,0,10,3,10,64,22,43,59,95,6,4,47,10,2,29,4,1,12,0,2,0,21,11,26,122,34,34,0,12,0,1,0,2,2,11,12,8,26,1,13,121,26,2,9,23,12,0,0,2,4,0,0,1,0,8,0,0,1,75,29,17,69,44,124,25,0,31,0,0,4,0,3,0,2,0,3,1,63,29,112,89,27,110,24,10,104,87,5,39,129,41,89,4,92,49,19,0,95,16,120,36,72,88,122,26,96,45,8,88,50,14,61,48,123,4,14,23,41,42,101,50,107,47,30,90,155,32,87,206

Sequence (576 aa):
QVHLNQDEYKYLKQVEEQIILREGTTRRDDRRTGTGTISSSIFGMMQSKYCLRRNGTIPLLTTKRVYWKGVLLEELLWFISGSSTDGKLLMMEKNNVKKIWEKNGDDRAFLDNLGFTSSRREEGDLGPVYGFQWRHFGAKYVDCHTDYSGQGVDQLAEEVVIRQIKEQPDDSRRIIMSAWNPSDLGQMVLLPPPPCCHTMMCQFYVDNGELSCQLYQRSSGDMGLGVPFNLASSYGLLTHMIAKVCGLKKPGTLVHTLGDDAHVYSNHVDALKIQLDREPYAFPKIIRRFTRDVASIDDFTSDMIALDDYKKCHPKKIPMQVHLNQDEYKYYLKQVEQILREGTTRRDDDRRTGTTGTISSIFGMMQSKYCLRRNGTIPLLTTKRRVYWKGVLEELLWFISSGSSTDGKLLMMEKNVKKIWEKNGDRAFLDNLGFTSREEGDLGPVYGFQWRHFGAKKYVDCHTDYSSGQGVDQLAEEVVIRRQIKEQQPDSRRRIIMSAWNPSDLGQMVLPPCCHTMMCQFYYYVDDNNGELSCQLYQRSSGDMGLGVPFNLASSYGLLTHMIAKVCGLKPPGTLVHTLGDAHVYSNNHVDALKIQLLDREPYAFPKKIRFTRDVASIDDFTSDMIALDDYKKCHPKIIPMM

Organism: Caenorhabditis elegans (NCBI:txid6239)

Nearest PDB structures (foldseek):
  4irr-assembly1_B  TM=9.940E-01  e=9.607E-65  Caenorhabditis elegans
  5noo-assembly2_C  TM=9.972E-01  e=7.547E-63  Caenorhabditis elegans
  5noo-assembly2_D  TM=9.973E-01  e=1.261E-62  Caenorhabditis elegans
  7dp6-assembly1_A  TM=9.862E-01  e=6.451E-50  Brugia malayi
  5by6-assembly2_C  TM=9.797E-01  e=1.383E-50  Trichinella spiralis

InterPro domains:
  IPR000398 Thymidylate synthase [MF_00008] (31-315)
  IPR000398 Thymidylate synthase [PR00108] (73-94)
  IPR000398 Thymidylate synthase [PR00108] (166-185)
  IPR000398 Thymidylate synthase [PR00108] (192-207)
  IPR000398 Thymidylate synthase [PR00108] (210-236)
  IPR000398 Thymidylate synthase [PR00108] (248-265)
  IPR000398 Thymidylate synthase [TIGR03284] (33-315)
  IPR020940 Thymidylate synthase, active site [PS00091] (177-205)
  IPR023451 Thymidylate synthase/dCMP hydroxymethylase domain [PF00303] (33-315)
  IPR023451 Thymidylate synthase/dCMP hydroxymethylase domain [cd00351] (34-268)
  IPR036926 Thymidylate synthase/dCMP hydroxymethylase superfamily [G3DSA:3.30.572.10] (14-315)
  IPR036926 Thymidylate synthase/dCMP hydroxymethylase superfamily [SSF55831] (23-315)
  IPR045097 Thymidylate synthase/dCMP hydroxymethylase [PTHR11548] (17-315)